Protein AF-A0A853IYR0-F1 (afdb_monomer_lite)

Radius of gyration: 34.51 Å; chains: 1; bounding box: 100×112×98 Å

Structure (mmCIF, N/CA/C/O backbone):
data_AF-A0A853IYR0-F1
#
_entry.id   AF-A0A853IYR0-F1
#
loop_
_atom_site.group_PDB
_atom_site.id
_atom_site.type_symbol
_atom_site.label_atom_id
_atom_site.label_alt_id
_atom_site.label_comp_id
_atom_site.label_asym_id
_atom_site.label_entity_id
_atom_site.label_seq_id
_atom_site.pdbx_PDB_ins_code
_atom_site.Cartn_x
_atom_site.Cartn_y
_atom_site.Cartn_z
_atom_site.occupancy
_atom_site.B_iso_or_equiv
_atom_site.auth_seq_id
_atom_site.auth_comp_id
_atom_site.auth_asym_id
_atom_site.auth_atom_id
_atom_site.pdbx_PDB_model_num
ATOM 1 N N . MET A 1 1 ? 18.006 -25.258 -26.139 1.00 87.44 1 MET A N 1
ATOM 2 C CA . MET A 1 1 ? 18.808 -25.058 -24.917 1.00 87.44 1 MET A CA 1
ATOM 3 C C . MET A 1 1 ? 18.189 -25.925 -23.843 1.00 87.44 1 MET A C 1
ATOM 5 O O . MET A 1 1 ? 16.972 -25.899 -23.714 1.00 87.44 1 MET A O 1
ATOM 9 N N . THR A 1 2 ? 18.976 -26.739 -23.154 1.00 94.56 2 THR A N 1
ATOM 10 C CA . THR A 1 2 ? 18.518 -27.570 -22.034 1.00 94.56 2 THR A CA 1
ATOM 11 C C . THR A 1 2 ? 18.582 -26.783 -20.716 1.00 94.56 2 THR A C 1
ATOM 13 O O . THR A 1 2 ? 19.283 -25.766 -20.648 1.00 94.56 2 THR A O 1
ATOM 16 N N . PRO A 1 3 ? 17.903 -27.236 -19.644 1.00 95.56 3 PRO A N 1
ATOM 17 C CA . PRO A 1 3 ? 18.066 -26.643 -18.318 1.00 95.56 3 PRO A CA 1
ATOM 18 C C . PRO A 1 3 ? 19.517 -26.677 -17.827 1.00 95.56 3 PRO A C 1
ATOM 20 O O . PRO A 1 3 ? 19.992 -25.698 -17.258 1.00 95.56 3 PRO A O 1
ATOM 23 N N . ALA A 1 4 ? 20.240 -27.767 -18.108 1.00 95.75 4 ALA A N 1
ATOM 24 C CA . ALA A 1 4 ? 21.649 -27.909 -17.756 1.00 95.75 4 ALA A CA 1
ATOM 25 C C . ALA A 1 4 ? 22.521 -26.854 -18.457 1.00 95.75 4 ALA A C 1
ATOM 27 O O . ALA A 1 4 ? 23.332 -26.215 -17.792 1.00 95.75 4 ALA A O 1
ATOM 28 N N . ASP A 1 5 ? 22.303 -26.596 -19.755 1.00 96.06 5 ASP A N 1
ATOM 29 C CA . ASP A 1 5 ? 23.021 -25.540 -20.490 1.00 96.06 5 ASP A CA 1
ATOM 30 C C . ASP A 1 5 ? 22.767 -24.157 -19.870 1.00 96.06 5 ASP A C 1
ATOM 32 O O . ASP A 1 5 ? 23.677 -23.336 -19.759 1.00 96.06 5 ASP A O 1
ATOM 36 N N . PHE A 1 6 ? 21.519 -23.883 -19.471 1.00 97.12 6 PHE A N 1
ATOM 37 C CA . PHE A 1 6 ? 21.125 -22.600 -18.886 1.00 97.12 6 PHE A CA 1
ATOM 38 C C . PHE A 1 6 ? 21.758 -22.391 -17.507 1.00 97.12 6 PHE A C 1
ATOM 40 O O . PHE A 1 6 ? 22.361 -21.345 -17.256 1.00 97.12 6 PHE A O 1
ATOM 47 N N . ILE A 1 7 ? 21.681 -23.405 -16.641 1.00 96.81 7 ILE A N 1
ATOM 48 C CA . ILE A 1 7 ? 22.275 -23.390 -15.299 1.00 96.81 7 ILE A CA 1
ATOM 49 C C . ILE A 1 7 ? 23.801 -23.276 -15.392 1.00 96.81 7 ILE A C 1
ATOM 51 O O . ILE A 1 7 ? 24.384 -22.433 -14.714 1.00 96.81 7 ILE A O 1
ATOM 55 N N . ALA A 1 8 ? 24.450 -24.037 -16.279 1.00 96.62 8 ALA A N 1
ATOM 56 C CA . ALA A 1 8 ? 25.896 -23.962 -16.489 1.00 96.62 8 ALA A CA 1
ATOM 57 C C . ALA A 1 8 ? 26.353 -22.612 -17.076 1.00 96.62 8 ALA A C 1
ATOM 59 O O . ALA A 1 8 ? 27.465 -22.168 -16.794 1.00 96.62 8 ALA A O 1
ATOM 60 N N . LYS A 1 9 ? 25.512 -21.936 -17.873 1.00 96.69 9 LYS A N 1
ATOM 61 C CA . LYS A 1 9 ? 25.821 -20.621 -18.456 1.00 96.69 9 LYS A CA 1
ATOM 62 C C . LYS A 1 9 ? 25.684 -19.473 -17.450 1.00 96.69 9 LYS A C 1
ATOM 64 O O . LYS A 1 9 ? 26.582 -18.630 -17.381 1.00 96.69 9 LYS A O 1
ATOM 69 N N . TRP A 1 10 ? 24.575 -19.425 -16.709 1.00 96.06 10 TRP A N 1
ATOM 70 C CA . TRP A 1 10 ? 24.174 -18.274 -15.879 1.00 96.06 10 TRP A CA 1
ATOM 71 C C . TRP A 1 10 ? 24.407 -18.456 -14.371 1.00 96.06 10 TRP A C 1
ATOM 73 O O . TRP A 1 10 ? 24.526 -17.466 -13.642 1.00 96.06 10 TRP A O 1
ATOM 83 N N . GLY A 1 11 ? 24.508 -19.702 -13.902 1.00 94.25 11 GLY A N 1
ATOM 84 C CA . GLY A 1 11 ? 24.756 -20.044 -12.502 1.00 94.25 11 GLY A CA 1
ATOM 85 C C . GLY A 1 11 ? 26.141 -19.630 -11.988 1.00 94.25 11 GLY A C 1
ATOM 86 O O . GLY A 1 11 ? 26.981 -19.154 -12.754 1.00 94.25 11 GLY A O 1
ATOM 87 N N . PRO A 1 12 ? 26.398 -19.783 -10.675 1.00 93.62 12 PRO A N 1
ATOM 88 C CA . PRO A 1 12 ? 27.684 -19.449 -10.068 1.00 93.62 12 PRO A CA 1
ATOM 89 C C . PRO A 1 12 ? 28.856 -20.145 -10.774 1.00 93.62 12 PRO A C 1
ATOM 91 O O . PRO A 1 12 ? 28.851 -21.359 -10.950 1.00 93.62 12 PRO A O 1
ATOM 94 N N . GLY A 1 13 ? 29.858 -19.365 -11.189 1.00 89.75 13 GLY A N 1
ATOM 95 C CA . GLY A 1 13 ? 31.011 -19.855 -11.959 1.00 89.75 13 GLY A CA 1
ATOM 96 C C . GLY A 1 13 ? 30.772 -20.022 -13.469 1.00 89.75 13 GLY A C 1
ATOM 97 O O . GLY A 1 13 ? 31.732 -20.258 -14.199 1.00 89.75 13 GLY A O 1
ATOM 98 N N . GLY A 1 14 ? 29.537 -19.858 -13.957 1.00 93.06 14 GLY A N 1
ATOM 99 C CA . GLY A 1 14 ? 29.210 -19.919 -15.382 1.00 93.06 14 GLY A CA 1
ATOM 100 C C . GLY A 1 14 ? 29.760 -18.727 -16.189 1.00 93.06 14 GLY A C 1
ATOM 101 O O . GLY A 1 14 ? 29.909 -17.626 -15.649 1.00 93.06 14 GLY A O 1
ATOM 102 N N . PRO A 1 15 ? 30.035 -18.890 -17.499 1.00 94.25 15 PRO A N 1
ATOM 103 C CA . PRO A 1 15 ? 30.677 -17.870 -18.335 1.00 94.25 15 PRO A CA 1
ATOM 104 C C . PRO A 1 15 ? 29.862 -16.577 -18.502 1.00 94.25 15 PRO A C 1
ATOM 106 O O . PRO A 1 15 ? 30.431 -15.550 -18.863 1.00 94.25 15 PRO A O 1
ATOM 109 N N . ALA A 1 16 ? 28.550 -16.600 -18.243 1.00 92.62 16 ALA A N 1
ATOM 110 C CA . ALA A 1 16 ? 27.688 -15.420 -18.313 1.00 92.62 16 ALA A CA 1
ATOM 111 C C . ALA A 1 16 ? 27.385 -14.799 -16.932 1.00 92.62 16 ALA A C 1
ATOM 113 O O . ALA A 1 16 ? 26.766 -13.736 -16.848 1.00 92.62 16 ALA A O 1
ATOM 114 N N . HIS A 1 17 ? 27.841 -15.423 -15.841 1.00 90.62 17 HIS A N 1
ATOM 115 C CA . HIS A 1 17 ? 27.564 -14.994 -14.470 1.00 90.62 17 HIS A CA 1
ATOM 116 C C . HIS A 1 17 ? 28.061 -13.565 -14.189 1.00 90.62 17 HIS A C 1
ATOM 118 O O . HIS A 1 17 ? 27.298 -12.700 -13.752 1.00 90.62 17 HIS A O 1
ATOM 124 N N . SER A 1 18 ? 29.330 -13.305 -14.522 1.00 88.56 18 SER A N 1
ATOM 125 C CA . SER A 1 18 ? 30.056 -12.053 -14.268 1.00 88.56 18 SER A CA 1
ATOM 126 C C . SER A 1 18 ? 29.763 -10.918 -15.259 1.00 88.56 18 SER A C 1
ATOM 128 O O . SER A 1 18 ? 30.363 -9.847 -15.150 1.00 88.56 18 SER A O 1
ATOM 130 N N . LEU A 1 19 ? 28.844 -11.110 -16.215 1.00 90.62 19 LEU A N 1
ATOM 131 C CA . LEU A 1 19 ? 28.430 -10.046 -17.132 1.00 90.62 19 LEU A CA 1
ATOM 132 C C . LEU A 1 19 ? 27.847 -8.852 -16.364 1.00 90.62 19 LEU A C 1
ATOM 134 O O . LEU A 1 19 ? 27.198 -9.007 -15.326 1.00 90.62 19 LEU A O 1
ATOM 138 N N . SER A 1 20 ? 28.009 -7.644 -16.907 1.00 86.50 20 SER A N 1
ATOM 139 C CA . SER A 1 20 ? 27.323 -6.467 -16.367 1.00 86.50 20 SER A CA 1
ATOM 140 C C . SER A 1 20 ? 25.798 -6.607 -16.485 1.00 86.50 20 SER A C 1
ATOM 142 O O . SER A 1 20 ? 25.281 -7.526 -17.123 1.00 86.50 20 SER A O 1
ATOM 144 N N . GLU A 1 21 ? 25.056 -5.697 -15.860 1.00 82.06 21 GLU A N 1
ATOM 145 C CA . GLU A 1 21 ? 23.594 -5.621 -15.975 1.00 82.06 21 GLU A CA 1
ATOM 146 C C . GLU A 1 21 ? 23.177 -5.526 -17.453 1.00 82.06 21 GLU A C 1
ATOM 148 O O . GLU A 1 21 ? 22.625 -6.474 -18.009 1.00 82.06 21 GLU A O 1
ATOM 153 N N . ARG A 1 22 ? 23.633 -4.465 -18.132 1.00 82.25 22 ARG A N 1
ATOM 154 C CA . ARG A 1 22 ? 23.393 -4.202 -19.560 1.00 82.25 22 ARG A CA 1
ATOM 155 C C . ARG A 1 22 ? 23.883 -5.310 -20.505 1.00 82.25 22 ARG A C 1
ATOM 157 O O . ARG A 1 22 ? 23.268 -5.527 -21.540 1.00 82.25 22 ARG A O 1
ATOM 164 N N . ALA A 1 23 ? 24.985 -5.994 -20.187 1.00 87.12 23 ALA A N 1
ATOM 165 C CA . ALA A 1 23 ? 25.507 -7.073 -21.035 1.00 87.12 23 ALA A CA 1
ATOM 166 C C . ALA A 1 23 ? 24.801 -8.422 -20.812 1.00 87.12 23 ALA A C 1
ATOM 168 O O . ALA A 1 23 ? 24.833 -9.276 -21.694 1.00 87.12 23 ALA A O 1
ATOM 169 N N . GLY A 1 24 ? 24.194 -8.636 -19.639 1.00 89.31 24 GLY A N 1
ATOM 170 C CA . GLY A 1 24 ? 23.556 -9.902 -19.281 1.00 89.31 24 GLY A CA 1
ATOM 171 C C . GLY A 1 24 ? 22.031 -9.913 -19.395 1.00 89.31 24 GLY A C 1
ATOM 172 O O . GLY A 1 24 ? 21.478 -10.986 -19.611 1.00 89.31 24 GLY A O 1
ATOM 173 N N . ALA A 1 25 ? 21.352 -8.765 -19.285 1.00 90.44 25 ALA A N 1
ATOM 174 C CA . ALA A 1 25 ? 19.890 -8.688 -19.200 1.00 90.44 25 ALA A CA 1
ATOM 175 C C . ALA A 1 25 ? 19.162 -9.293 -20.414 1.00 90.44 25 ALA A C 1
ATOM 177 O O . ALA A 1 25 ? 18.473 -10.309 -20.273 1.00 90.44 25 ALA A O 1
ATOM 1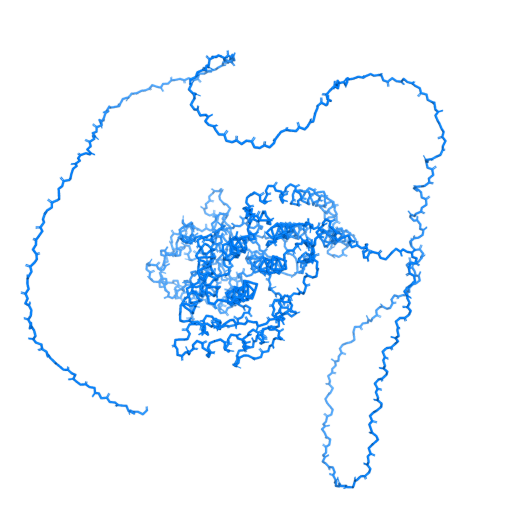78 N N . GLN A 1 26 ? 19.352 -8.723 -21.612 1.00 94.12 26 GLN A N 1
ATOM 179 C CA . GLN A 1 26 ? 18.690 -9.222 -22.823 1.00 94.12 26 GLN A CA 1
ATOM 180 C C . GLN A 1 26 ? 19.102 -10.675 -23.153 1.00 94.12 26 GLN A C 1
ATOM 182 O O . GLN A 1 26 ? 18.205 -11.496 -23.353 1.00 94.12 26 GLN A O 1
ATOM 187 N N . PRO A 1 27 ? 20.399 -11.073 -23.141 1.00 95.44 27 PRO A N 1
ATOM 188 C CA . PRO A 1 27 ? 20.779 -12.454 -23.453 1.00 95.44 27 PRO A CA 1
ATOM 189 C C . PRO A 1 27 ? 20.244 -13.489 -22.453 1.00 95.44 27 PRO A C 1
ATOM 191 O O . PRO A 1 27 ? 19.861 -14.577 -22.874 1.00 95.44 27 PRO A O 1
ATOM 194 N N . HIS A 1 28 ? 20.167 -13.161 -21.157 1.00 96.19 28 HIS A N 1
ATOM 195 C CA . HIS A 1 28 ? 19.554 -14.034 -20.148 1.00 96.19 28 HIS A CA 1
ATOM 196 C C . HIS A 1 28 ? 18.065 -14.238 -20.426 1.00 96.19 28 HIS A C 1
ATOM 198 O O . HIS A 1 28 ? 17.571 -15.361 -20.380 1.00 96.19 28 HIS A O 1
ATOM 204 N N . PHE A 1 29 ? 17.344 -13.160 -20.743 1.00 96.50 29 PHE A N 1
ATOM 205 C CA . PHE A 1 29 ? 15.917 -13.235 -21.043 1.00 96.50 29 PHE A CA 1
ATOM 206 C C . PHE A 1 29 ? 15.631 -14.001 -22.347 1.00 96.50 29 PHE A C 1
ATOM 208 O O . PHE A 1 29 ? 14.698 -14.801 -22.399 1.00 96.50 29 PHE A O 1
ATOM 215 N N . ILE A 1 30 ? 16.465 -13.825 -23.376 1.00 96.75 30 ILE A N 1
ATOM 216 C CA . ILE A 1 30 ? 16.403 -14.578 -24.639 1.00 96.75 30 ILE A CA 1
ATOM 217 C C . ILE A 1 30 ? 16.651 -16.074 -24.405 1.00 96.75 30 ILE A C 1
ATOM 219 O O . ILE A 1 30 ? 15.856 -16.910 -24.837 1.00 96.75 30 ILE A O 1
ATOM 223 N N . ASP A 1 31 ? 17.722 -16.426 -23.689 1.00 97.44 31 ASP A N 1
ATOM 224 C CA . ASP A 1 31 ? 18.011 -17.814 -23.316 1.00 97.44 31 ASP A CA 1
ATOM 225 C C . ASP A 1 31 ? 16.863 -18.430 -22.503 1.00 97.44 31 ASP A C 1
ATOM 227 O O . ASP A 1 31 ? 16.514 -19.591 -22.709 1.00 97.44 31 ASP A O 1
ATOM 231 N N . LEU A 1 32 ? 16.240 -17.648 -21.614 1.00 97.06 32 LEU A N 1
ATOM 232 C CA . LEU A 1 32 ? 15.107 -18.080 -20.801 1.00 97.06 32 LEU A CA 1
ATOM 233 C C . LEU A 1 32 ? 13.863 -18.333 -21.665 1.00 97.06 32 LEU A C 1
ATOM 235 O O . LEU A 1 32 ? 13.208 -19.358 -21.491 1.00 97.06 32 LEU A O 1
ATOM 239 N N . CYS A 1 33 ? 13.577 -17.477 -22.652 1.00 97.44 33 CYS A N 1
ATOM 240 C CA . CYS A 1 33 ? 12.503 -17.713 -23.624 1.00 97.44 33 CYS A CA 1
ATOM 241 C C . CYS A 1 33 ? 12.734 -19.014 -24.417 1.00 97.44 33 CYS A C 1
ATOM 243 O O . CYS A 1 33 ? 11.814 -19.815 -24.591 1.00 97.44 33 CYS A O 1
ATOM 245 N N . ARG A 1 34 ? 13.985 -19.268 -24.829 1.00 97.19 34 ARG A N 1
ATOM 246 C CA . ARG A 1 34 ? 14.402 -20.472 -25.576 1.00 97.19 34 ARG A CA 1
ATOM 247 C C . ARG A 1 34 ? 14.383 -21.748 -24.741 1.00 97.19 34 ARG A C 1
ATOM 249 O O . ARG A 1 34 ? 14.041 -22.801 -25.271 1.00 97.19 34 ARG A O 1
ATOM 256 N N . LEU A 1 35 ? 14.751 -21.665 -23.464 1.00 97.06 35 LEU A N 1
ATOM 257 C CA . LEU A 1 35 ? 14.640 -22.756 -22.497 1.00 97.06 35 LEU A CA 1
ATOM 258 C C . LEU A 1 35 ? 13.170 -23.110 -22.252 1.00 97.06 35 LEU A C 1
ATOM 260 O O . LEU A 1 35 ? 12.782 -24.272 -22.321 1.00 97.06 35 LEU A O 1
ATOM 264 N N . LEU A 1 36 ? 12.352 -22.094 -21.976 1.00 96.81 36 LEU A N 1
ATOM 265 C CA . LEU A 1 36 ? 10.949 -22.264 -21.621 1.00 96.81 36 LEU A CA 1
ATOM 266 C C . LEU A 1 36 ? 10.044 -22.509 -22.833 1.00 96.81 36 LEU A C 1
ATOM 268 O O . LEU A 1 36 ? 8.880 -22.841 -22.631 1.00 96.81 36 LEU A O 1
ATOM 272 N N . GLY A 1 37 ? 10.531 -22.370 -24.069 1.00 96.38 37 GLY A N 1
ATOM 273 C CA . GLY A 1 37 ? 9.744 -22.561 -25.291 1.00 96.38 37 GLY A CA 1
ATOM 274 C C . GLY A 1 37 ? 8.595 -21.556 -25.420 1.00 96.38 37 GLY A C 1
ATOM 275 O O . GLY A 1 37 ? 7.455 -21.956 -25.668 1.00 96.38 37 GLY A O 1
ATOM 276 N N . VAL A 1 38 ? 8.891 -20.274 -25.195 1.00 96.38 38 VAL A N 1
ATOM 277 C CA . VAL A 1 38 ? 7.955 -19.134 -25.253 1.00 96.38 38 VAL A CA 1
ATOM 278 C C . VAL A 1 38 ? 8.505 -18.031 -26.178 1.00 96.38 38 VAL A C 1
ATOM 280 O O . VAL A 1 38 ? 9.705 -18.032 -26.456 1.00 96.38 38 VAL A O 1
ATOM 283 N N . PRO A 1 39 ? 7.671 -17.100 -26.688 1.00 95.62 39 PRO A N 1
ATOM 284 C CA . PRO A 1 39 ? 8.127 -16.086 -27.641 1.00 95.62 39 PRO A CA 1
ATOM 285 C C . PRO A 1 39 ? 9.200 -15.144 -27.071 1.00 95.62 39 PRO A C 1
ATOM 287 O O . PRO A 1 39 ? 9.099 -14.697 -25.928 1.00 95.62 39 PRO A O 1
ATOM 290 N N . GLU A 1 40 ? 10.186 -14.788 -27.895 1.00 95.44 40 GLU A N 1
ATOM 291 C CA . GLU A 1 40 ? 11.144 -13.701 -27.633 1.00 95.44 40 GLU A CA 1
ATOM 292 C C . GLU A 1 40 ? 10.490 -12.324 -27.915 1.00 95.44 40 GLU A C 1
ATOM 294 O O . GLU A 1 40 ? 9.555 -12.256 -28.722 1.00 95.44 40 GLU A O 1
ATOM 299 N N . PRO A 1 41 ? 10.935 -11.215 -27.290 1.00 93.44 41 PRO A N 1
ATOM 300 C CA . PRO A 1 41 ? 10.392 -9.883 -27.572 1.00 93.44 41 PRO A CA 1
ATOM 301 C C . PRO A 1 41 ? 10.513 -9.510 -29.055 1.00 93.44 41 PRO A C 1
ATOM 303 O O . PRO A 1 41 ? 11.501 -9.830 -29.713 1.00 93.44 41 PRO A O 1
ATOM 306 N N . GLY A 1 42 ? 9.485 -8.857 -29.597 1.00 89.19 42 GLY A N 1
ATOM 307 C CA . GLY A 1 42 ? 9.349 -8.567 -31.028 1.00 89.19 42 GLY A CA 1
ATOM 308 C C . GLY A 1 42 ? 8.909 -9.751 -31.907 1.00 89.19 42 GLY A C 1
ATOM 309 O O . GLY A 1 42 ? 8.578 -9.532 -33.070 1.00 89.19 42 GLY A O 1
ATOM 310 N N . ALA A 1 43 ? 8.841 -10.986 -31.390 1.00 88.62 43 ALA A N 1
ATOM 311 C CA . ALA A 1 43 ? 8.430 -12.160 -32.176 1.00 88.62 43 ALA A CA 1
ATOM 312 C C . ALA A 1 43 ? 6.903 -12.307 -32.361 1.00 88.62 43 ALA A C 1
ATOM 314 O O . ALA A 1 43 ? 6.462 -13.219 -33.061 1.00 88.62 43 ALA A O 1
ATOM 315 N N . VAL A 1 44 ? 6.092 -11.440 -31.740 1.00 86.88 44 VAL A N 1
ATOM 316 C CA . VAL A 1 44 ? 4.619 -11.481 -31.786 1.00 86.88 44 VAL A CA 1
ATOM 317 C C . VAL A 1 44 ? 4.090 -10.228 -32.505 1.00 86.88 44 VAL A C 1
ATOM 319 O O . VAL A 1 44 ? 4.072 -9.150 -31.911 1.00 86.88 44 VAL A O 1
ATOM 322 N N . PRO A 1 45 ? 3.681 -10.318 -33.788 1.00 83.62 45 PRO A N 1
ATOM 323 C CA . PRO A 1 45 ? 3.264 -9.147 -34.556 1.00 83.62 45 PRO A CA 1
ATOM 324 C C . PRO A 1 45 ? 2.002 -8.485 -33.992 1.00 83.62 45 PRO A C 1
ATOM 326 O O . PRO A 1 45 ? 0.961 -9.125 -33.864 1.00 83.62 45 PRO A O 1
ATOM 329 N N . GLY A 1 46 ? 2.078 -7.180 -33.722 1.00 81.56 46 GLY A N 1
ATOM 330 C CA . GLY A 1 46 ? 0.943 -6.380 -33.249 1.00 81.56 46 GLY A CA 1
ATOM 331 C C . GLY A 1 46 ? 0.698 -6.407 -31.736 1.00 81.56 46 GLY A C 1
ATOM 332 O O . GLY A 1 46 ? -0.240 -5.754 -31.286 1.00 81.56 46 GLY A O 1
ATOM 333 N N . GLU A 1 47 ? 1.529 -7.103 -30.952 1.00 86.31 47 GLU A N 1
ATOM 334 C CA . GLU A 1 47 ? 1.548 -6.972 -29.490 1.00 86.31 47 GLU A CA 1
ATOM 335 C C . GLU A 1 47 ? 2.729 -6.100 -29.032 1.00 86.31 47 GLU A C 1
ATOM 337 O O . GLU A 1 47 ? 3.847 -6.227 -29.534 1.00 86.31 47 GLU A O 1
ATOM 342 N N . ASP A 1 48 ? 2.491 -5.237 -28.038 1.00 87.56 48 ASP A N 1
ATOM 343 C CA . ASP A 1 48 ? 3.525 -4.412 -27.398 1.00 87.56 48 ASP A CA 1
ATOM 344 C C . ASP A 1 48 ? 4.376 -5.281 -26.451 1.00 87.56 48 ASP A C 1
ATOM 346 O O . ASP A 1 48 ? 4.228 -5.224 -25.226 1.00 87.56 48 ASP A O 1
ATOM 350 N N . TYR A 1 49 ? 5.230 -6.123 -27.039 1.00 93.12 49 TYR A N 1
ATOM 351 C CA . TYR A 1 49 ? 6.172 -7.010 -26.357 1.00 93.12 49 TYR A CA 1
ATOM 352 C C . TYR A 1 49 ? 7.608 -6.704 -26.800 1.00 93.12 49 TYR A C 1
ATOM 354 O O . TYR A 1 49 ? 8.041 -7.129 -27.874 1.00 93.12 49 TYR A O 1
ATOM 362 N N . VAL A 1 50 ? 8.342 -5.933 -25.994 1.00 90.88 50 VAL A N 1
ATOM 363 C CA . VAL A 1 50 ? 9.605 -5.283 -26.391 1.00 90.88 50 VAL A CA 1
ATOM 364 C C . VAL A 1 50 ? 10.667 -5.299 -25.287 1.00 90.88 50 VAL A C 1
ATOM 366 O O . VAL A 1 50 ? 10.352 -5.365 -24.097 1.00 90.88 50 VAL A O 1
ATOM 369 N N . PHE A 1 51 ? 11.935 -5.199 -25.697 1.00 89.06 51 PHE A N 1
ATOM 370 C CA . PHE A 1 51 ? 13.055 -4.847 -24.817 1.00 89.06 51 PHE A CA 1
ATOM 371 C C . PHE A 1 51 ? 13.113 -3.336 -24.567 1.00 89.06 51 PHE A C 1
ATOM 373 O O . PHE A 1 51 ? 12.723 -2.552 -25.431 1.00 89.06 51 PHE A O 1
ATOM 380 N N . GLU A 1 52 ? 13.667 -2.946 -23.417 1.00 81.38 52 GLU A N 1
ATOM 381 C CA . GLU A 1 52 ? 13.975 -1.560 -23.040 1.00 81.38 52 GLU A CA 1
ATOM 382 C C . GLU A 1 52 ? 12.791 -0.593 -23.242 1.00 81.38 52 GLU A C 1
ATOM 384 O O . GLU A 1 52 ? 12.944 0.470 -23.845 1.00 81.38 52 GLU A O 1
ATOM 389 N N . GLN A 1 53 ? 11.603 -0.924 -22.720 1.00 75.12 53 GLN A N 1
ATOM 390 C CA . GLN A 1 53 ? 10.437 -0.032 -22.789 1.00 75.12 53 GLN A CA 1
ATOM 391 C C . GLN A 1 53 ? 10.716 1.248 -21.990 1.00 75.12 53 GLN A C 1
ATOM 393 O O . GLN A 1 53 ? 10.579 1.285 -20.766 1.00 75.12 53 GLN A O 1
ATOM 398 N N . HIS A 1 54 ? 11.137 2.296 -22.697 1.00 62.84 54 HIS A N 1
ATOM 399 C CA . HIS A 1 54 ? 11.508 3.579 -22.115 1.00 62.84 54 HIS A CA 1
ATOM 400 C C . HIS A 1 54 ? 10.273 4.298 -21.548 1.00 62.84 54 HIS A C 1
ATOM 402 O O . HIS A 1 54 ? 9.328 4.588 -22.285 1.00 62.84 54 HIS A O 1
ATOM 408 N N . THR A 1 55 ? 10.320 4.657 -20.266 1.00 54.03 55 THR A N 1
ATOM 409 C CA . THR A 1 55 ? 9.524 5.751 -19.694 1.00 54.03 55 THR A CA 1
ATOM 410 C C . THR A 1 55 ? 10.439 6.968 -19.566 1.00 54.03 55 THR A C 1
ATOM 412 O O . THR A 1 55 ? 11.615 6.847 -19.207 1.00 54.03 55 THR A O 1
ATOM 415 N N . LEU A 1 56 ? 9.974 8.158 -19.947 1.00 40.78 56 LEU A N 1
ATOM 416 C CA . LEU A 1 56 ? 10.871 9.307 -20.036 1.00 40.78 56 LEU A CA 1
ATOM 417 C C . LEU A 1 56 ? 11.029 9.943 -18.652 1.00 40.78 56 LEU A C 1
ATOM 419 O O . LEU A 1 56 ? 10.166 10.652 -18.153 1.00 40.78 56 LEU A O 1
ATOM 423 N N . LEU A 1 57 ? 12.172 9.663 -18.028 1.00 39.22 57 LEU A N 1
ATOM 424 C CA . LEU A 1 57 ? 12.611 10.238 -16.761 1.00 39.22 57 LEU A CA 1
ATOM 425 C C . LEU A 1 57 ? 14.074 10.674 -16.866 1.00 39.22 57 LEU A C 1
ATOM 427 O O . LEU A 1 57 ? 14.880 10.019 -17.533 1.00 39.22 57 LEU A O 1
ATOM 431 N N . LEU A 1 58 ? 14.400 11.796 -16.218 1.00 37.16 58 LEU A N 1
ATOM 432 C CA . LEU A 1 58 ? 15.742 12.375 -16.176 1.00 37.16 58 LEU A CA 1
ATOM 433 C C . LEU A 1 58 ? 16.259 12.524 -14.739 1.00 37.16 58 LEU A C 1
ATOM 435 O O . LEU A 1 58 ? 15.495 12.674 -13.788 1.00 37.16 58 LEU A O 1
ATOM 439 N N . GLY A 1 59 ? 17.586 12.462 -14.626 1.00 35.72 59 GLY A N 1
ATOM 440 C CA . GLY A 1 59 ? 18.328 12.329 -13.370 1.00 35.72 59 GLY A CA 1
ATOM 441 C C . GLY A 1 59 ? 19.510 11.371 -13.544 1.00 35.72 59 GLY A C 1
ATOM 442 O O . GLY A 1 59 ? 19.637 10.407 -12.800 1.00 35.72 59 GLY A O 1
ATOM 443 N N . GLU A 1 60 ? 20.304 11.581 -14.602 1.00 34.19 60 GLU A N 1
ATOM 444 C CA . GLU A 1 60 ? 21.387 10.714 -15.126 1.00 34.19 60 GLU A CA 1
ATOM 445 C C . GLU A 1 60 ? 21.003 9.277 -15.553 1.00 34.19 60 GLU A C 1
ATOM 447 O O . GLU A 1 60 ? 21.604 8.758 -16.494 1.00 34.19 60 GLU A O 1
ATOM 452 N N . ALA A 1 61 ? 19.968 8.660 -14.975 1.00 38.53 61 ALA A N 1
ATOM 453 C CA . ALA A 1 61 ? 19.435 7.358 -15.382 1.00 38.53 61 ALA A CA 1
ATOM 454 C C . ALA A 1 61 ? 18.060 7.483 -16.064 1.00 38.53 61 ALA A C 1
ATOM 456 O O . ALA A 1 61 ? 17.152 8.123 -15.536 1.00 38.53 61 ALA A O 1
ATOM 457 N N . ARG A 1 62 ? 17.888 6.823 -17.221 1.00 47.84 62 ARG A N 1
ATOM 458 C CA . ARG A 1 62 ? 16.560 6.583 -17.813 1.00 47.84 62 ARG A CA 1
ATOM 459 C C . ARG A 1 62 ? 15.851 5.486 -17.022 1.00 47.84 62 ARG A C 1
ATOM 461 O O . ARG A 1 62 ? 16.463 4.452 -16.764 1.00 47.84 62 ARG A O 1
ATOM 468 N N . GLY A 1 63 ? 14.568 5.678 -16.726 1.00 53.19 63 GLY A N 1
ATOM 469 C CA . GLY A 1 63 ? 13.687 4.590 -16.306 1.00 53.19 63 GLY A CA 1
ATOM 470 C C . GLY A 1 63 ? 13.267 3.756 -17.516 1.00 53.19 63 GLY A C 1
ATOM 471 O O . GLY A 1 63 ? 12.733 4.281 -18.488 1.00 53.19 63 GLY A O 1
ATOM 472 N N . TYR A 1 64 ? 13.530 2.459 -17.490 1.00 64.88 64 TYR A N 1
ATOM 473 C CA . TYR A 1 64 ? 12.991 1.508 -18.457 1.00 64.88 64 TYR A CA 1
ATOM 474 C C . TYR A 1 64 ? 12.749 0.196 -17.728 1.00 64.88 64 TYR A C 1
ATOM 476 O O . TYR A 1 64 ? 13.511 -0.137 -16.829 1.00 64.88 64 TYR A O 1
ATOM 484 N N . ALA A 1 65 ? 11.711 -0.540 -18.120 1.00 80.94 65 ALA A N 1
ATOM 485 C CA . ALA A 1 65 ? 11.683 -1.969 -17.834 1.00 80.94 65 ALA A CA 1
ATOM 486 C C . ALA A 1 65 ? 12.585 -2.658 -18.868 1.00 80.94 65 ALA A C 1
ATOM 488 O O . ALA A 1 65 ? 12.453 -2.386 -20.068 1.00 80.94 65 ALA A O 1
ATOM 489 N N . ASP A 1 66 ? 13.488 -3.540 -18.428 1.00 88.31 66 ASP A N 1
ATOM 490 C CA . ASP A 1 66 ? 14.334 -4.345 -19.324 1.00 88.31 66 ASP A CA 1
ATOM 491 C C . ASP A 1 66 ? 13.497 -5.084 -20.374 1.00 88.31 66 ASP A C 1
ATOM 493 O O . ASP A 1 66 ? 13.880 -5.136 -21.545 1.00 88.31 66 ASP A O 1
ATOM 497 N N . VAL A 1 67 ? 12.333 -5.608 -19.971 1.00 93.38 67 VAL A N 1
ATOM 498 C CA . VAL A 1 67 ? 11.328 -6.175 -20.881 1.00 93.38 67 VAL A CA 1
ATOM 499 C C . VAL A 1 67 ? 9.924 -5.770 -20.447 1.00 93.38 67 VAL A C 1
ATOM 501 O O . VAL A 1 67 ? 9.596 -5.776 -19.261 1.00 93.38 67 VAL A O 1
ATOM 504 N N . TYR A 1 68 ? 9.063 -5.473 -21.412 1.00 93.31 68 TYR A N 1
ATOM 505 C CA . TYR A 1 68 ? 7.648 -5.190 -21.188 1.00 93.31 68 TYR A CA 1
ATOM 506 C C . TYR A 1 68 ? 6.792 -5.995 -22.158 1.00 93.31 68 TYR A C 1
ATOM 508 O O . TYR A 1 68 ? 7.097 -6.037 -23.348 1.00 93.31 68 TYR A O 1
ATOM 516 N N . TRP A 1 69 ? 5.708 -6.591 -21.658 1.00 93.69 69 TRP A N 1
ATOM 517 C CA . TRP A 1 69 ? 4.612 -7.115 -22.468 1.00 93.69 69 TRP A CA 1
ATOM 518 C C . TRP A 1 69 ? 3.295 -6.545 -21.932 1.00 93.69 69 TRP A C 1
ATOM 520 O O . TRP A 1 69 ? 2.845 -6.909 -20.838 1.00 93.69 69 TRP A O 1
ATOM 530 N N . ARG A 1 70 ? 2.661 -5.654 -22.709 1.00 90.06 70 ARG A N 1
ATOM 531 C CA . ARG A 1 70 ? 1.362 -5.046 -22.369 1.00 90.06 70 ARG A CA 1
ATOM 532 C C . ARG A 1 70 ? 0.343 -6.105 -21.937 1.00 90.06 70 ARG A C 1
ATOM 534 O O . ARG A 1 70 ? 0.196 -7.140 -22.577 1.00 90.06 70 ARG A O 1
ATOM 541 N N . ASN A 1 71 ? -0.380 -5.819 -20.854 1.00 89.00 71 ASN A N 1
ATOM 542 C CA . ASN A 1 71 ? -1.380 -6.696 -20.228 1.00 89.00 71 ASN A CA 1
ATOM 543 C C . ASN A 1 71 ? -0.849 -8.046 -19.693 1.00 89.00 71 ASN A C 1
ATOM 545 O O . ASN A 1 71 ? -1.656 -8.845 -19.224 1.00 89.00 71 ASN A O 1
ATOM 549 N N . ARG A 1 72 ? 0.470 -8.313 -19.714 1.00 94.00 72 ARG A N 1
ATOM 550 C CA . ARG A 1 72 ? 1.061 -9.537 -19.138 1.00 94.00 72 ARG A CA 1
ATOM 551 C C . ARG A 1 72 ? 2.062 -9.244 -18.026 1.00 94.00 72 ARG A C 1
ATOM 553 O O . ARG A 1 72 ? 1.822 -9.646 -16.892 1.00 94.00 72 ARG A O 1
ATOM 560 N N . PHE A 1 73 ? 3.155 -8.536 -18.318 1.00 95.75 73 PHE A N 1
ATOM 561 C CA . PHE A 1 73 ? 4.193 -8.250 -17.323 1.00 95.75 73 PHE A CA 1
ATOM 562 C C . PHE A 1 73 ? 5.043 -7.013 -17.641 1.00 95.75 73 PHE A C 1
ATOM 564 O O . PHE A 1 73 ? 5.227 -6.635 -18.798 1.00 95.75 73 PHE A O 1
ATOM 571 N N . ALA A 1 74 ? 5.640 -6.442 -16.596 1.00 94.50 74 ALA A N 1
ATOM 572 C CA . ALA A 1 74 ? 6.881 -5.678 -16.696 1.00 94.50 74 ALA A CA 1
ATOM 573 C C . ALA A 1 74 ? 8.006 -6.448 -15.989 1.00 94.50 74 ALA A C 1
ATOM 575 O O . ALA A 1 74 ? 7.768 -7.058 -14.945 1.00 94.50 74 ALA A O 1
ATOM 576 N N . TRP A 1 75 ? 9.210 -6.435 -16.560 1.00 95.06 75 TRP A N 1
ATOM 577 C CA . TRP A 1 75 ? 10.362 -7.197 -16.083 1.00 95.06 75 TRP A CA 1
ATOM 578 C C . TRP A 1 75 ? 11.582 -6.292 -15.892 1.00 95.06 75 TRP A C 1
ATOM 580 O O . TRP A 1 75 ? 11.971 -5.581 -16.815 1.00 95.06 75 TRP A O 1
ATOM 590 N N . GLU A 1 76 ? 12.220 -6.388 -14.726 1.00 93.75 76 GLU A N 1
ATOM 591 C CA . GLU A 1 76 ? 13.468 -5.699 -14.374 1.00 93.75 76 GLU A CA 1
ATOM 592 C C . GLU A 1 76 ? 14.587 -6.723 -14.123 1.00 93.75 76 GLU A C 1
ATOM 594 O O . GLU A 1 76 ? 14.415 -7.692 -13.373 1.00 93.75 76 GLU A O 1
ATOM 599 N N . ASN A 1 77 ? 15.747 -6.524 -14.746 1.00 91.81 77 ASN A N 1
ATOM 600 C CA . ASN A 1 77 ? 16.934 -7.359 -14.605 1.00 91.81 77 ASN A CA 1
ATOM 601 C C . ASN A 1 77 ? 18.021 -6.621 -13.817 1.00 91.81 77 ASN A C 1
ATOM 603 O O . ASN A 1 77 ? 18.221 -5.419 -13.960 1.00 91.81 77 ASN A O 1
ATOM 607 N N . LYS A 1 78 ? 18.758 -7.342 -12.980 1.00 91.56 78 LYS A N 1
ATOM 608 C CA . LYS A 1 78 ? 19.894 -6.834 -12.213 1.00 91.56 78 LYS A CA 1
ATOM 609 C C . LYS A 1 78 ? 21.042 -7.839 -12.305 1.00 91.56 78 LYS A C 1
ATOM 611 O O . LYS A 1 78 ? 20.836 -9.013 -12.609 1.00 91.56 78 LYS A O 1
ATOM 616 N N . ALA A 1 79 ? 22.271 -7.398 -12.048 1.00 88.62 79 ALA A N 1
ATOM 617 C CA . ALA A 1 79 ? 23.387 -8.339 -11.891 1.00 88.62 79 ALA A CA 1
ATOM 618 C C . ALA A 1 79 ? 23.189 -9.264 -10.655 1.00 88.62 79 ALA A C 1
ATOM 620 O O . ALA A 1 79 ? 22.489 -8.863 -9.723 1.00 88.62 79 ALA A O 1
ATOM 621 N N . PRO A 1 80 ? 23.828 -10.452 -10.599 1.00 88.62 80 PRO A N 1
ATOM 622 C CA . PRO A 1 80 ? 23.740 -11.373 -9.463 1.00 88.62 80 PRO A CA 1
ATOM 623 C C . PRO A 1 80 ? 23.971 -10.740 -8.089 1.00 88.62 80 PRO A C 1
ATOM 625 O O . PRO A 1 80 ? 24.838 -9.878 -7.919 1.00 88.62 80 PRO A O 1
ATOM 628 N N . ALA A 1 81 ? 23.189 -11.196 -7.107 1.00 82.75 81 ALA A N 1
ATOM 629 C CA . ALA A 1 81 ? 23.187 -10.742 -5.717 1.00 82.75 81 ALA A CA 1
ATOM 630 C C . ALA A 1 81 ? 22.910 -9.233 -5.514 1.00 82.75 81 ALA A C 1
ATOM 632 O O . ALA A 1 81 ? 23.220 -8.671 -4.459 1.00 82.75 81 ALA A O 1
ATOM 633 N N . LYS A 1 82 ? 22.301 -8.553 -6.495 1.00 89.38 82 LYS A N 1
ATOM 634 C CA . LYS A 1 82 ? 21.767 -7.191 -6.324 1.00 89.38 82 LYS A CA 1
ATOM 635 C C . LYS A 1 82 ? 20.420 -7.205 -5.593 1.00 89.38 82 LYS A C 1
ATOM 637 O O . LYS A 1 82 ? 19.698 -8.197 -5.573 1.00 89.38 82 LYS A O 1
ATOM 642 N N . ASN A 1 83 ? 20.072 -6.073 -4.980 1.00 88.25 83 ASN A N 1
ATOM 643 C CA . ASN A 1 83 ? 18.838 -5.940 -4.210 1.00 88.25 83 ASN A CA 1
ATOM 644 C C . ASN A 1 83 ? 17.602 -5.901 -5.134 1.00 88.25 83 ASN A C 1
ATOM 646 O O . ASN A 1 83 ? 17.357 -4.908 -5.818 1.00 88.25 83 ASN A O 1
ATOM 650 N N . LEU A 1 84 ? 16.813 -6.978 -5.122 1.00 92.38 84 LEU A N 1
ATOM 651 C CA . LEU A 1 84 ? 15.583 -7.103 -5.915 1.00 92.38 84 LEU A CA 1
ATOM 652 C C . LEU A 1 84 ? 14.434 -6.216 -5.419 1.00 92.38 84 LEU A C 1
ATOM 654 O O . LEU A 1 84 ? 13.536 -5.889 -6.188 1.00 92.38 84 LEU A O 1
ATOM 658 N N . ASP A 1 85 ? 14.468 -5.778 -4.163 1.00 89.94 85 ASP A N 1
ATOM 659 C CA . ASP A 1 85 ? 13.433 -4.906 -3.598 1.00 89.94 85 ASP A CA 1
ATOM 660 C C . ASP A 1 85 ? 13.539 -3.483 -4.188 1.00 89.94 85 ASP A C 1
ATOM 662 O O . ASP A 1 85 ? 12.539 -2.785 -4.340 1.00 89.94 85 ASP A O 1
ATOM 666 N N . ALA A 1 86 ? 14.750 -3.054 -4.567 1.00 86.81 86 ALA A N 1
ATOM 667 C CA . ALA A 1 86 ? 14.997 -1.827 -5.318 1.00 86.81 86 ALA A CA 1
ATOM 668 C C . ALA A 1 86 ? 14.465 -1.926 -6.754 1.00 86.81 86 ALA A C 1
ATOM 670 O O . ALA A 1 86 ? 13.752 -1.023 -7.185 1.00 86.81 86 ALA A O 1
ATOM 671 N N . ALA A 1 87 ? 14.721 -3.049 -7.435 1.00 89.19 87 ALA A N 1
ATOM 672 C CA . ALA A 1 87 ? 14.141 -3.348 -8.746 1.00 89.19 87 ALA A CA 1
ATOM 673 C C . ALA A 1 87 ? 12.600 -3.345 -8.707 1.00 89.19 87 ALA A C 1
ATOM 675 O O . ALA A 1 87 ? 11.953 -2.805 -9.602 1.00 89.19 87 ALA A O 1
ATOM 676 N N . LEU A 1 88 ? 11.997 -3.869 -7.631 1.00 91.50 88 LEU A N 1
ATOM 677 C CA . LEU A 1 88 ? 10.543 -3.855 -7.462 1.00 91.50 88 LEU A CA 1
ATOM 678 C C . LEU A 1 88 ? 10.011 -2.427 -7.305 1.00 91.50 88 LEU A C 1
ATOM 680 O O . LEU A 1 88 ? 9.063 -2.063 -7.995 1.00 91.50 88 LEU A O 1
ATOM 684 N N . ARG A 1 89 ? 10.651 -1.595 -6.470 1.00 87.38 89 ARG A N 1
ATOM 685 C CA . ARG A 1 89 ? 10.271 -0.179 -6.322 1.00 87.38 89 ARG A CA 1
ATOM 686 C C . ARG A 1 89 ? 10.378 0.592 -7.640 1.00 87.38 89 ARG A C 1
ATOM 688 O O . ARG A 1 89 ? 9.517 1.426 -7.904 1.00 87.38 89 ARG A O 1
ATOM 695 N N . GLN A 1 90 ? 11.374 0.292 -8.478 1.00 83.19 90 GLN A N 1
ATOM 696 C CA . GLN A 1 90 ? 11.487 0.867 -9.825 1.00 83.19 90 GLN A CA 1
ATOM 697 C C . GLN A 1 90 ? 10.276 0.477 -10.693 1.00 83.19 90 GLN A C 1
ATOM 699 O O . GLN A 1 90 ? 9.584 1.361 -11.195 1.00 83.19 90 GLN A O 1
ATOM 704 N N . LEU A 1 91 ? 9.934 -0.816 -10.785 1.00 87.00 91 LEU A N 1
ATOM 705 C CA . LEU A 1 91 ? 8.750 -1.265 -11.532 1.00 87.00 91 LEU A CA 1
ATOM 706 C C . LEU A 1 91 ? 7.434 -0.679 -10.995 1.00 87.00 91 LEU A C 1
ATOM 708 O O . LEU A 1 91 ? 6.591 -0.253 -11.784 1.00 87.00 91 LEU A O 1
ATOM 712 N N . GLN A 1 92 ? 7.256 -0.600 -9.673 1.00 87.25 92 GLN A N 1
ATOM 713 C CA . GLN A 1 92 ? 6.072 0.008 -9.051 1.00 87.25 92 GLN A CA 1
ATOM 714 C C . GLN A 1 92 ? 5.911 1.486 -9.440 1.00 87.25 92 GLN A C 1
ATOM 716 O O . GLN A 1 92 ? 4.813 1.912 -9.801 1.00 87.25 92 GLN A O 1
ATOM 721 N N . GLN A 1 93 ? 7.005 2.256 -9.445 1.00 79.31 93 GLN A N 1
ATOM 722 C CA . GLN A 1 93 ? 7.008 3.669 -9.846 1.00 79.31 93 GLN A CA 1
ATOM 723 C C . GLN A 1 93 ? 6.712 3.888 -11.341 1.00 79.31 93 GLN A C 1
ATOM 725 O O . GLN A 1 93 ? 6.386 5.016 -11.729 1.00 79.31 93 GLN A O 1
ATOM 730 N N . TYR A 1 94 ? 6.809 2.842 -12.173 1.00 74.38 94 TYR A N 1
ATOM 731 C CA . TYR A 1 94 ? 6.489 2.871 -13.607 1.00 74.38 94 TYR A CA 1
ATOM 732 C C . TYR A 1 94 ? 5.181 2.153 -13.969 1.00 74.38 94 TYR A C 1
ATOM 734 O O . TYR A 1 94 ? 4.695 2.350 -15.081 1.00 74.38 94 TYR A O 1
ATOM 742 N N . SER A 1 95 ? 4.577 1.381 -13.055 1.00 80.56 95 SER A N 1
ATOM 743 C CA . SER A 1 95 ? 3.381 0.556 -13.307 1.00 80.56 95 SER A CA 1
ATOM 744 C C . SER A 1 95 ? 2.280 1.313 -14.055 1.00 80.56 95 SER A C 1
ATOM 746 O O . SER A 1 95 ? 1.799 0.841 -15.084 1.00 80.56 95 SER A O 1
ATOM 748 N N . LEU A 1 96 ? 1.945 2.530 -13.610 1.00 75.44 96 LEU A N 1
ATOM 749 C CA . LEU A 1 96 ? 0.901 3.357 -14.222 1.00 75.44 96 LEU A CA 1
ATOM 750 C C . LEU A 1 96 ? 1.214 3.728 -15.686 1.00 75.44 96 LEU A C 1
ATOM 752 O O . LEU A 1 96 ? 0.335 3.640 -16.541 1.00 75.44 96 LEU A O 1
ATOM 756 N N . ALA A 1 97 ? 2.467 4.080 -15.992 1.00 74.69 97 ALA A N 1
ATOM 757 C CA . ALA A 1 97 ? 2.923 4.364 -17.358 1.00 74.69 97 ALA A CA 1
ATOM 758 C C . ALA A 1 97 ? 2.938 3.093 -18.228 1.00 74.69 97 ALA A C 1
ATOM 760 O O . ALA A 1 97 ? 2.536 3.112 -19.390 1.00 74.69 97 ALA A O 1
ATOM 761 N N . LEU A 1 98 ? 3.305 1.958 -17.628 1.00 79.38 98 LEU A N 1
ATOM 762 C CA . LEU A 1 98 ? 3.270 0.625 -18.233 1.00 79.38 98 LEU A CA 1
ATOM 763 C C . LEU A 1 98 ? 1.843 0.035 -18.309 1.00 79.38 98 LEU A C 1
ATOM 765 O O . LEU A 1 98 ? 1.668 -1.138 -18.642 1.00 79.38 98 LEU A O 1
ATOM 769 N N . SER A 1 99 ? 0.807 0.854 -18.082 1.00 82.81 99 SER A N 1
ATOM 770 C CA . SER A 1 99 ? -0.617 0.488 -18.169 1.00 82.81 99 SER A CA 1
ATOM 771 C C . SER A 1 99 ? -1.072 -0.566 -17.144 1.00 82.81 99 SER A C 1
ATOM 773 O O . SER A 1 99 ? -2.011 -1.309 -17.411 1.00 82.81 99 SER A O 1
ATOM 775 N N . ASN A 1 100 ? -0.424 -0.603 -15.975 1.00 85.00 100 ASN A N 1
ATOM 776 C CA . ASN A 1 100 ? -0.663 -1.516 -14.850 1.00 85.00 100 ASN A CA 1
ATOM 777 C C . ASN A 1 100 ? -0.692 -3.002 -15.264 1.00 85.00 100 ASN A C 1
ATOM 779 O O . ASN A 1 100 ? -1.753 -3.631 -15.251 1.00 85.00 100 ASN A O 1
ATOM 783 N N . PRO A 1 101 ? 0.465 -3.578 -15.651 1.00 91.25 101 PRO A N 1
ATOM 784 C CA . PRO A 1 101 ? 0.550 -4.993 -15.990 1.00 91.25 101 PRO A CA 1
ATOM 785 C C . PRO A 1 101 ? 0.284 -5.861 -14.744 1.00 91.25 101 PRO A C 1
ATOM 787 O O . PRO A 1 101 ? 0.746 -5.516 -13.656 1.00 91.25 101 PRO A O 1
ATOM 790 N N . PRO A 1 102 ? -0.409 -7.008 -14.881 1.00 94.69 102 PRO A N 1
ATOM 791 C CA . PRO A 1 102 ? -0.831 -7.825 -13.738 1.00 94.69 102 PRO A CA 1
ATOM 792 C C . PRO A 1 102 ? 0.327 -8.512 -12.996 1.00 94.69 102 PRO A C 1
ATOM 794 O O . PRO A 1 102 ? 0.130 -9.002 -11.883 1.00 94.69 102 PRO A O 1
ATOM 797 N N . LEU A 1 103 ? 1.525 -8.550 -13.591 1.00 97.25 103 LEU A N 1
ATOM 798 C CA . LEU A 1 103 ? 2.745 -9.096 -12.999 1.00 97.25 103 LEU A CA 1
ATOM 799 C C . LEU A 1 103 ? 3.891 -8.075 -13.070 1.00 97.25 103 LEU A C 1
ATOM 801 O O . LEU A 1 103 ? 4.198 -7.542 -14.139 1.00 97.25 103 LEU A O 1
ATOM 805 N N . LEU A 1 104 ? 4.577 -7.867 -11.946 1.00 96.12 104 LEU A N 1
ATOM 806 C CA . LEU A 1 104 ? 5.874 -7.189 -11.881 1.00 96.12 104 LEU A CA 1
ATOM 807 C C . LEU A 1 104 ? 6.937 -8.240 -11.555 1.00 96.12 104 LEU A C 1
ATOM 809 O O . LEU A 1 104 ? 6.871 -8.887 -10.509 1.00 96.12 104 LEU A O 1
ATOM 813 N N . VAL A 1 105 ? 7.900 -8.445 -12.451 1.00 97.50 105 VAL A N 1
ATOM 814 C CA . VAL A 1 105 ? 8.900 -9.511 -12.320 1.00 97.50 105 VAL A CA 1
ATOM 815 C C . VAL A 1 105 ? 10.288 -8.914 -12.144 1.00 97.50 105 VAL A C 1
ATOM 817 O O . VAL A 1 105 ? 10.735 -8.115 -12.960 1.00 97.50 105 VAL A O 1
ATOM 820 N N . VAL A 1 106 ? 10.992 -9.308 -11.087 1.00 96.44 106 VAL A N 1
ATOM 821 C CA . VAL A 1 106 ? 12.342 -8.811 -10.786 1.00 96.44 106 VAL A CA 1
ATOM 822 C C . VAL A 1 106 ? 13.330 -9.968 -10.728 1.00 96.44 106 VAL A C 1
ATOM 824 O O . VAL A 1 106 ? 13.036 -11.017 -10.150 1.00 96.44 106 VAL A O 1
ATOM 827 N N . CYS A 1 107 ? 14.497 -9.809 -11.351 1.00 95.75 107 CYS A N 1
ATOM 828 C CA . CYS A 1 107 ? 15.446 -10.904 -11.542 1.00 95.75 107 CYS A CA 1
ATOM 829 C C . CYS A 1 107 ? 16.906 -10.458 -11.397 1.00 95.75 107 CYS A C 1
ATOM 831 O O . CYS A 1 107 ? 17.308 -9.497 -12.040 1.00 95.75 107 CYS A O 1
ATOM 833 N N . ASP A 1 108 ? 17.722 -11.184 -10.623 1.00 94.38 108 ASP A N 1
ATOM 834 C CA . ASP A 1 108 ? 19.177 -10.949 -10.502 1.00 94.38 108 ASP A CA 1
ATOM 835 C C . ASP A 1 108 ? 19.999 -11.941 -11.354 1.00 94.38 108 ASP A C 1
ATOM 837 O O . ASP A 1 108 ? 21.200 -12.114 -11.170 1.00 94.38 108 ASP A O 1
ATOM 841 N N . ARG A 1 109 ? 19.328 -12.639 -12.278 1.00 93.81 109 ARG A N 1
ATOM 842 C CA . ARG A 1 109 ? 19.825 -13.776 -13.074 1.00 93.81 109 ARG A CA 1
ATOM 843 C C . ARG A 1 109 ? 20.159 -15.049 -12.282 1.00 93.81 109 ARG A C 1
ATOM 845 O O . ARG A 1 109 ? 20.545 -16.033 -12.901 1.00 93.81 109 ARG A O 1
ATOM 852 N N . LEU A 1 110 ? 19.967 -15.079 -10.959 1.00 95.06 110 LEU A N 1
ATOM 853 C CA . LEU A 1 110 ? 19.997 -16.307 -10.143 1.00 95.06 110 LEU A CA 1
ATOM 854 C C . LEU A 1 110 ? 18.619 -16.650 -9.559 1.00 95.06 110 LEU A C 1
ATOM 856 O O . LEU A 1 110 ? 18.261 -17.819 -9.408 1.00 95.06 110 LEU A O 1
ATOM 860 N N . VAL A 1 111 ? 17.851 -15.616 -9.236 1.00 96.81 111 VAL A N 1
ATOM 861 C CA . VAL A 1 111 ? 16.513 -15.644 -8.661 1.00 96.81 111 VAL A CA 1
ATOM 862 C C . VAL A 1 111 ? 15.606 -14.763 -9.515 1.00 96.81 111 VAL A C 1
ATOM 864 O O . VAL A 1 111 ? 15.996 -13.690 -9.975 1.00 96.81 111 VAL A O 1
ATOM 867 N N . ILE A 1 112 ? 14.378 -15.222 -9.716 1.00 97.88 112 ILE A N 1
ATOM 868 C CA . ILE A 1 112 ? 13.267 -14.510 -10.339 1.00 97.88 112 ILE A CA 1
ATOM 869 C C . ILE A 1 112 ? 12.171 -14.423 -9.275 1.00 97.88 112 ILE A C 1
ATOM 871 O O . ILE A 1 112 ? 11.758 -15.449 -8.731 1.00 97.88 112 ILE A O 1
ATOM 875 N N . ARG A 1 113 ? 11.689 -13.219 -8.966 1.00 97.94 113 ARG A N 1
ATOM 876 C CA . ARG A 1 113 ? 10.501 -13.011 -8.131 1.00 97.94 113 ARG A CA 1
ATOM 877 C C . ARG A 1 113 ? 9.383 -12.443 -8.992 1.00 97.94 113 ARG A C 1
ATOM 879 O O . ARG A 1 113 ? 9.558 -11.407 -9.626 1.00 97.94 113 ARG A O 1
ATOM 886 N N . ILE A 1 114 ? 8.248 -13.128 -9.005 1.00 98.00 114 ILE A N 1
ATOM 887 C CA . ILE A 1 114 ? 7.029 -12.741 -9.714 1.00 98.00 114 ILE A CA 1
ATOM 888 C C . ILE A 1 114 ? 6.082 -12.155 -8.667 1.00 98.00 114 ILE A C 1
ATOM 890 O O . ILE A 1 114 ? 5.628 -12.891 -7.793 1.00 98.00 114 ILE A O 1
ATOM 894 N N . HIS A 1 115 ? 5.811 -10.854 -8.739 1.00 96.31 115 HIS A N 1
ATOM 895 C CA . HIS A 1 115 ? 4.895 -10.146 -7.845 1.00 96.31 115 HIS A CA 1
ATOM 896 C C . HIS A 1 115 ? 3.570 -9.871 -8.560 1.00 96.31 115 HIS A C 1
ATOM 898 O O . HIS A 1 115 ? 3.573 -9.383 -9.692 1.00 96.31 115 HIS A O 1
ATOM 904 N N . THR A 1 116 ? 2.444 -10.171 -7.915 1.00 95.00 116 THR A N 1
ATOM 905 C CA . THR A 1 116 ? 1.113 -10.032 -8.526 1.00 95.00 116 THR A CA 1
ATOM 906 C C . THR A 1 116 ? 0.469 -8.670 -8.225 1.00 95.00 116 THR A C 1
ATOM 908 O O . THR A 1 116 ? 0.618 -8.116 -7.134 1.00 95.00 116 THR A O 1
ATOM 911 N N . GLN A 1 117 ? -0.233 -8.112 -9.217 1.00 90.44 117 GLN A N 1
ATOM 912 C CA . GLN A 1 117 ? -0.869 -6.785 -9.195 1.00 90.44 117 GLN A CA 1
ATOM 913 C C . GLN A 1 117 ? -2.296 -6.859 -9.770 1.00 90.44 117 GLN A C 1
ATOM 915 O O . GLN A 1 117 ? -2.622 -6.247 -10.788 1.00 90.44 117 GLN A O 1
ATOM 920 N N . PHE A 1 118 ? -3.164 -7.651 -9.136 1.00 90.38 118 PHE A N 1
ATOM 921 C CA . PHE A 1 118 ? -4.561 -7.804 -9.555 1.00 90.38 118 PHE A CA 1
ATOM 922 C C . PHE A 1 118 ? -5.486 -6.910 -8.725 1.00 90.38 118 PHE A C 1
ATOM 924 O O . PHE A 1 118 ? -5.595 -7.066 -7.511 1.00 90.38 118 PHE A O 1
ATOM 931 N N . ASN A 1 119 ? -6.203 -5.997 -9.386 1.00 84.75 119 ASN A N 1
ATOM 932 C CA . ASN A 1 119 ? -7.148 -5.085 -8.733 1.00 84.75 119 ASN A CA 1
ATOM 933 C C . ASN A 1 119 ? -8.184 -5.847 -7.882 1.00 84.75 119 ASN A C 1
ATOM 935 O O . ASN A 1 119 ? -8.933 -6.670 -8.408 1.00 84.75 119 ASN A O 1
ATOM 939 N N . GLY A 1 120 ? -8.253 -5.539 -6.583 1.00 84.19 120 GLY A N 1
ATOM 940 C CA . GLY A 1 120 ? -9.173 -6.183 -5.634 1.00 84.19 120 GLY A CA 1
ATOM 941 C C . GLY A 1 120 ? -8.678 -7.510 -5.042 1.00 84.19 120 GLY A C 1
ATOM 942 O O . GLY A 1 120 ? -9.446 -8.186 -4.357 1.00 84.19 120 GLY A O 1
ATOM 943 N N . HIS A 1 121 ? -7.419 -7.881 -5.276 1.00 89.44 121 HIS A N 1
ATOM 944 C CA . HIS A 1 121 ? -6.752 -9.042 -4.687 1.00 89.44 121 HIS A CA 1
ATOM 945 C C . HIS A 1 121 ? -5.485 -8.600 -3.924 1.00 89.44 121 HIS A C 1
ATOM 947 O O . HIS A 1 121 ? -4.922 -7.551 -4.244 1.00 89.44 121 HIS A O 1
ATOM 953 N N . PRO A 1 122 ? -5.003 -9.385 -2.939 1.00 89.00 122 PRO A N 1
ATOM 954 C CA . PRO A 1 122 ? -3.679 -9.176 -2.356 1.00 89.00 122 PRO A CA 1
ATOM 955 C C . PRO A 1 122 ? -2.573 -9.302 -3.412 1.00 89.00 122 PRO A C 1
ATOM 957 O O . PRO A 1 122 ? -2.729 -10.016 -4.401 1.00 89.00 122 PRO A O 1
ATOM 960 N N . SER A 1 123 ? -1.417 -8.689 -3.161 1.00 88.75 123 SER A N 1
ATOM 961 C CA . SER A 1 123 ? -0.180 -9.076 -3.845 1.00 88.75 123 SER A CA 1
ATOM 962 C C . SER A 1 123 ? 0.393 -10.351 -3.224 1.00 88.75 123 SER A C 1
ATOM 964 O O . SER A 1 123 ? 0.577 -10.438 -2.010 1.00 88.75 123 SER A O 1
ATOM 966 N N . GLU A 1 124 ? 0.729 -11.319 -4.070 1.00 91.81 124 GLU A N 1
ATOM 967 C CA . GLU A 1 124 ? 1.517 -12.507 -3.734 1.00 91.81 124 GLU A CA 1
ATOM 968 C C . GLU A 1 124 ? 2.893 -12.428 -4.417 1.00 91.81 124 GLU A C 1
ATOM 970 O O . GLU A 1 124 ? 3.070 -11.717 -5.412 1.00 91.81 124 GLU A O 1
ATOM 975 N N . GLN A 1 125 ? 3.880 -13.154 -3.881 1.00 94.38 125 GLN A N 1
ATOM 976 C CA . GLN A 1 125 ? 5.208 -13.298 -4.480 1.00 94.38 125 GLN A CA 1
ATOM 977 C C . GLN A 1 125 ? 5.510 -14.777 -4.730 1.00 94.38 125 GLN A C 1
ATOM 979 O O . GLN A 1 125 ? 5.551 -15.574 -3.792 1.00 94.38 125 GLN A O 1
ATOM 984 N N . HIS A 1 126 ? 5.836 -15.127 -5.972 1.00 96.69 126 HIS A N 1
ATOM 985 C CA . HIS A 1 126 ? 6.350 -16.450 -6.325 1.00 96.69 126 HIS A CA 1
ATOM 986 C C . HIS A 1 126 ? 7.836 -16.346 -6.663 1.00 96.69 126 HIS A C 1
ATOM 988 O O . HIS A 1 126 ? 8.233 -15.545 -7.510 1.00 96.69 126 HIS A O 1
ATOM 994 N N . THR A 1 127 ? 8.663 -17.153 -6.002 1.00 97.25 127 THR A N 1
ATOM 995 C CA . THR A 1 127 ? 10.116 -17.171 -6.208 1.00 97.25 127 THR A CA 1
ATOM 996 C C . THR A 1 127 ? 10.506 -18.393 -7.032 1.00 97.25 127 THR A C 1
ATOM 998 O O . THR A 1 127 ? 10.189 -19.516 -6.649 1.00 97.25 127 THR A O 1
ATOM 1001 N N . VAL A 1 128 ? 11.234 -18.181 -8.125 1.00 97.25 128 VAL A N 1
ATOM 1002 C CA . VAL A 1 128 ? 11.890 -19.224 -8.922 1.00 97.25 128 VAL A CA 1
ATOM 1003 C C . VAL A 1 128 ? 13.396 -18.998 -8.856 1.00 97.25 128 VAL A C 1
ATOM 1005 O O . VAL A 1 128 ? 13.861 -17.884 -9.091 1.00 97.25 128 VAL A O 1
ATOM 1008 N N . ARG A 1 129 ? 14.178 -20.035 -8.557 1.00 96.69 129 ARG A N 1
ATOM 1009 C CA . ARG A 1 129 ? 15.639 -19.996 -8.700 1.00 96.69 129 ARG A CA 1
ATOM 1010 C C . ARG A 1 129 ? 16.061 -20.661 -10.005 1.00 96.69 129 ARG A C 1
ATOM 1012 O O . ARG A 1 129 ? 15.421 -21.618 -10.438 1.00 96.69 129 ARG A O 1
ATOM 1019 N N . ILE A 1 130 ? 17.155 -20.206 -10.618 1.00 95.56 130 ILE A N 1
ATOM 1020 C CA . ILE A 1 130 ? 17.627 -20.828 -11.865 1.00 95.56 130 ILE A CA 1
ATOM 1021 C C . ILE A 1 130 ? 18.138 -22.256 -11.644 1.00 95.56 130 ILE A C 1
ATOM 1023 O O . ILE A 1 130 ? 17.957 -23.099 -12.513 1.00 95.56 130 ILE A O 1
ATOM 1027 N N . ASP A 1 131 ? 18.684 -22.553 -10.459 1.00 95.69 131 ASP A N 1
ATOM 1028 C CA . ASP A 1 131 ? 19.130 -23.896 -10.055 1.00 95.69 131 ASP A CA 1
ATOM 1029 C C . ASP A 1 131 ? 17.978 -24.892 -9.819 1.00 95.69 131 ASP A C 1
ATOM 1031 O O . ASP A 1 131 ? 18.230 -26.061 -9.552 1.00 95.69 131 ASP A O 1
ATOM 1035 N N . GLN A 1 132 ? 16.728 -24.444 -9.977 1.00 96.56 132 GLN A N 1
ATOM 1036 C CA . GLN A 1 132 ? 15.516 -25.265 -9.954 1.00 96.56 132 GLN A CA 1
ATOM 1037 C C . GLN A 1 132 ? 14.859 -25.396 -11.341 1.00 96.56 132 GLN A C 1
ATOM 1039 O O . GLN A 1 132 ? 13.768 -25.958 -11.449 1.00 96.56 132 GLN A O 1
ATOM 1044 N N . LEU A 1 133 ? 15.459 -24.848 -12.408 1.00 96.38 133 LEU A N 1
ATOM 1045 C CA . LEU A 1 133 ? 14.897 -24.904 -13.769 1.00 96.38 133 LEU A CA 1
ATOM 1046 C C . LEU A 1 133 ? 15.046 -26.279 -14.434 1.00 96.38 133 LEU A C 1
ATOM 1048 O O . LEU A 1 133 ? 14.458 -26.509 -15.488 1.00 96.38 133 LEU A O 1
ATOM 1052 N N . ASP A 1 134 ? 15.781 -27.208 -13.828 1.00 95.00 134 ASP A N 1
ATOM 1053 C CA . ASP A 1 134 ? 15.757 -28.629 -14.176 1.00 95.00 134 ASP A CA 1
ATOM 1054 C C . ASP A 1 134 ? 14.368 -29.257 -13.943 1.00 95.00 134 ASP A C 1
ATOM 1056 O O . ASP A 1 134 ? 13.925 -30.106 -14.718 1.00 95.00 134 ASP A O 1
ATOM 1060 N N . GLN A 1 135 ? 13.641 -28.786 -12.925 1.00 97.19 135 GLN A N 1
ATOM 1061 C CA . GLN A 1 135 ? 12.339 -29.310 -12.526 1.00 97.19 135 GLN A CA 1
ATOM 1062 C C . GLN A 1 135 ? 11.211 -28.842 -13.470 1.00 97.19 135 GLN A C 1
ATOM 1064 O O . GLN A 1 135 ? 10.967 -27.635 -13.605 1.00 97.19 135 GLN A O 1
ATOM 1069 N N . PRO A 1 136 ? 10.418 -29.769 -14.053 1.00 96.00 136 PRO A N 1
ATOM 1070 C CA . PRO A 1 136 ? 9.295 -29.421 -14.930 1.00 96.00 136 PRO A CA 1
ATOM 1071 C C . PRO A 1 136 ? 8.232 -28.535 -14.268 1.00 96.00 136 PRO A C 1
ATOM 1073 O O . PRO A 1 136 ? 7.603 -27.723 -14.946 1.00 96.00 136 PRO A O 1
ATOM 1076 N N . ALA A 1 137 ? 8.042 -28.651 -12.949 1.00 96.56 137 ALA A N 1
ATOM 1077 C CA . ALA A 1 137 ? 7.121 -27.807 -12.187 1.00 96.56 137 ALA A CA 1
ATOM 1078 C C . ALA A 1 137 ? 7.568 -26.334 -12.171 1.00 96.56 137 ALA A C 1
ATOM 1080 O O . ALA A 1 137 ? 6.752 -25.445 -12.409 1.00 96.56 137 ALA A O 1
ATOM 1081 N N . THR A 1 138 ? 8.864 -26.075 -11.977 1.00 96.81 138 THR A N 1
ATOM 1082 C CA . THR A 1 138 ? 9.458 -24.730 -11.984 1.00 96.81 138 THR A CA 1
ATOM 1083 C C . THR A 1 138 ? 9.379 -24.092 -13.369 1.00 96.81 138 THR A C 1
ATOM 1085 O O . THR A 1 138 ? 8.949 -22.944 -13.499 1.00 96.81 138 THR A O 1
ATOM 1088 N N . GLN A 1 139 ? 9.715 -24.849 -14.421 1.00 97.44 139 GLN A N 1
ATOM 1089 C CA . GLN A 1 139 ? 9.545 -24.389 -15.804 1.00 97.44 139 GLN A CA 1
ATOM 1090 C C . GLN A 1 139 ? 8.075 -24.088 -16.118 1.00 97.44 139 GLN A C 1
ATOM 1092 O O . GLN A 1 139 ? 7.774 -23.053 -16.707 1.00 97.44 139 GLN A O 1
ATOM 1097 N N . SER A 1 140 ? 7.148 -24.958 -15.699 1.00 96.94 140 SER A N 1
ATOM 1098 C CA . SER A 1 140 ? 5.708 -24.765 -15.912 1.00 96.94 140 SER A CA 1
ATOM 1099 C C . SER A 1 140 ? 5.192 -23.527 -15.184 1.00 96.94 140 SER A C 1
ATOM 1101 O O . SER A 1 140 ? 4.501 -22.718 -15.796 1.00 96.94 140 SER A O 1
ATOM 1103 N N . LEU A 1 141 ? 5.578 -23.328 -13.917 1.00 97.12 141 LEU A N 1
ATOM 1104 C CA . LEU A 1 141 ? 5.270 -22.127 -13.139 1.00 97.12 141 LEU A CA 1
ATOM 1105 C C . LEU A 1 141 ? 5.721 -20.863 -13.879 1.00 97.12 141 LEU A C 1
ATOM 1107 O O . LEU A 1 141 ? 4.920 -19.949 -14.060 1.00 97.12 141 LEU A O 1
ATOM 1111 N N . LEU A 1 142 ? 6.973 -20.832 -14.340 1.00 97.50 142 LEU A N 1
ATOM 1112 C CA . LEU A 1 142 ? 7.551 -19.659 -14.988 1.00 97.50 142 LEU A CA 1
ATOM 1113 C C . LEU A 1 142 ? 6.971 -19.413 -16.394 1.00 97.50 142 LEU A C 1
ATOM 1115 O O . LEU A 1 142 ? 6.689 -18.267 -16.736 1.00 97.50 142 LEU A O 1
ATOM 1119 N N . ARG A 1 143 ? 6.673 -20.466 -17.173 1.00 97.62 143 ARG A N 1
ATOM 1120 C CA . ARG A 1 143 ? 5.979 -20.369 -18.478 1.00 97.62 143 ARG A CA 1
ATOM 1121 C C . ARG A 1 143 ? 4.632 -19.648 -18.394 1.00 97.62 143 ARG A C 1
ATOM 1123 O O . ARG A 1 143 ? 4.245 -18.996 -19.366 1.00 97.62 143 ARG A O 1
ATOM 1130 N N . ARG A 1 144 ? 3.921 -19.724 -17.261 1.00 97.75 144 ARG A N 1
ATOM 1131 C CA . ARG A 1 144 ? 2.635 -19.024 -17.080 1.00 97.75 144 ARG A CA 1
ATOM 1132 C C . ARG A 1 144 ? 2.782 -17.503 -17.181 1.00 97.75 144 ARG A C 1
ATOM 1134 O O . ARG A 1 144 ? 1.872 -16.874 -17.695 1.00 97.75 144 ARG A O 1
ATOM 1141 N N . VAL A 1 145 ? 3.931 -16.917 -16.821 1.00 97.75 145 VAL A N 1
ATOM 1142 C CA . VAL A 1 145 ? 4.165 -15.457 -16.926 1.00 97.75 145 VAL A CA 1
ATOM 1143 C C . VAL A 1 145 ? 3.986 -14.959 -18.368 1.00 97.75 145 VAL A C 1
ATOM 1145 O O . VAL A 1 145 ? 3.405 -13.901 -18.591 1.00 97.75 145 VAL A O 1
ATOM 1148 N N . TRP A 1 146 ? 4.416 -15.756 -19.353 1.00 96.62 146 TRP A N 1
ATOM 1149 C CA . TRP A 1 146 ? 4.190 -15.487 -20.774 1.00 96.62 146 TRP A CA 1
ATOM 1150 C C . TRP A 1 146 ? 2.790 -15.923 -21.214 1.00 96.62 146 TRP A C 1
ATOM 1152 O O . TRP A 1 146 ? 2.069 -15.155 -21.846 1.00 96.62 146 TRP A O 1
ATOM 1162 N N . LEU A 1 147 ? 2.405 -17.169 -20.926 1.00 95.75 147 LEU A N 1
ATOM 1163 C CA . LEU A 1 147 ? 1.276 -17.820 -21.601 1.00 95.75 147 LEU A CA 1
ATOM 1164 C C . LEU A 1 147 ? -0.085 -17.527 -20.949 1.00 95.75 147 LEU A C 1
ATOM 1166 O O . LEU A 1 147 ? -1.055 -17.268 -21.661 1.00 95.75 147 LEU A O 1
ATOM 1170 N N . ASP A 1 148 ? -0.138 -17.530 -19.619 1.00 96.69 148 ASP A N 1
ATOM 1171 C CA . ASP A 1 148 ? -1.351 -17.433 -18.798 1.00 96.69 148 ASP A CA 1
ATOM 1172 C C . ASP A 1 148 ? -1.051 -16.652 -17.498 1.00 96.69 148 ASP A C 1
ATOM 1174 O O . ASP A 1 148 ? -0.954 -17.242 -16.413 1.00 96.69 148 ASP A O 1
ATOM 1178 N N . PRO A 1 149 ? -0.834 -15.324 -17.588 1.00 96.19 149 PRO A N 1
ATOM 1179 C CA . PRO A 1 149 ? -0.513 -14.504 -16.422 1.00 96.19 149 PRO A CA 1
ATOM 1180 C C . PRO A 1 149 ? -1.684 -14.431 -15.431 1.00 96.19 149 PRO A C 1
ATOM 1182 O O . PRO A 1 149 ? -1.461 -14.315 -14.232 1.00 96.19 149 PRO A O 1
ATOM 1185 N N . GLU A 1 150 ? -2.926 -14.568 -15.905 1.00 96.19 150 GLU A N 1
ATOM 1186 C CA . GLU A 1 150 ? -4.139 -14.578 -15.076 1.00 96.19 150 GLU A CA 1
ATOM 1187 C C . GLU A 1 150 ? -4.194 -15.764 -14.103 1.00 96.19 150 GLU A C 1
ATOM 1189 O O . GLU A 1 150 ? -4.738 -15.639 -13.008 1.00 96.19 150 GLU A O 1
ATOM 1194 N N . SER A 1 151 ? -3.549 -16.890 -14.419 1.00 96.38 151 SER A N 1
ATOM 1195 C CA . SER A 1 151 ? -3.417 -18.015 -13.482 1.00 96.38 151 SER A CA 1
ATOM 1196 C C . SER A 1 151 ? -2.569 -17.725 -12.225 1.00 96.38 151 SER A C 1
ATOM 1198 O O . SER A 1 151 ? -2.468 -18.582 -11.341 1.00 96.38 151 SER A O 1
ATOM 1200 N N . PHE A 1 152 ? -1.955 -16.542 -12.116 1.00 96.88 152 PHE A N 1
ATOM 1201 C CA . PHE A 1 152 ? -1.347 -16.034 -10.880 1.00 96.88 152 PHE A CA 1
ATOM 1202 C C . PHE A 1 152 ? -2.310 -15.217 -10.004 1.00 96.88 152 PHE A C 1
ATOM 1204 O O . PHE A 1 152 ? -1.921 -14.796 -8.917 1.00 96.88 152 PHE A O 1
ATOM 1211 N N . ARG A 1 153 ? -3.551 -14.969 -10.441 1.00 95.75 153 ARG A N 1
ATOM 1212 C CA . ARG A 1 153 ? -4.539 -14.205 -9.671 1.00 95.75 153 ARG A CA 1
ATOM 1213 C C . ARG A 1 153 ? -4.868 -14.918 -8.343 1.00 95.75 153 ARG A C 1
ATOM 1215 O O . ARG A 1 153 ? -5.370 -16.048 -8.378 1.00 95.75 153 ARG A O 1
ATOM 1222 N N . PRO A 1 154 ? -4.633 -14.282 -7.177 1.00 93.75 154 PRO A N 1
ATOM 1223 C CA . PRO A 1 154 ? -4.901 -14.892 -5.875 1.00 93.75 154 PRO A CA 1
ATOM 1224 C C . PRO A 1 154 ? -6.364 -15.286 -5.685 1.00 93.75 154 PRO A C 1
ATOM 1226 O O . PRO A 1 154 ? -7.276 -14.540 -6.036 1.00 93.75 154 PRO A O 1
ATOM 1229 N N . GLN A 1 155 ? -6.598 -16.460 -5.096 1.00 91.81 155 GLN A N 1
ATOM 1230 C CA . GLN A 1 155 ? -7.949 -17.024 -4.964 1.00 91.81 155 GLN A CA 1
ATOM 1231 C C . GLN A 1 155 ? -8.819 -16.287 -3.934 1.00 91.81 155 GLN A C 1
ATOM 1233 O O . GLN A 1 155 ? -10.037 -16.253 -4.077 1.00 91.81 155 GLN A O 1
ATOM 1238 N N . LYS A 1 156 ? -8.204 -15.685 -2.908 1.00 89.75 156 LYS A N 1
ATOM 1239 C CA . LYS A 1 156 ? -8.886 -14.756 -1.997 1.00 89.75 156 LYS A CA 1
ATOM 1240 C C . LYS A 1 156 ? -8.869 -13.358 -2.607 1.00 89.75 156 LYS A C 1
ATOM 1242 O O . LYS A 1 156 ? -7.825 -12.904 -3.072 1.00 89.75 156 LYS A O 1
ATOM 1247 N N . THR A 1 157 ? -9.993 -12.657 -2.552 1.00 89.19 157 THR A N 1
ATOM 1248 C CA . THR A 1 157 ? -10.038 -11.213 -2.799 1.00 89.19 157 THR A CA 1
ATOM 1249 C C . THR A 1 157 ? -9.657 -10.444 -1.533 1.00 89.19 157 THR A C 1
ATOM 1251 O O . THR A 1 157 ? -9.785 -10.944 -0.413 1.00 89.19 157 THR A O 1
ATOM 1254 N N . THR A 1 158 ? -9.263 -9.184 -1.695 1.00 86.00 158 THR A N 1
ATOM 1255 C CA . THR A 1 158 ? -9.149 -8.208 -0.601 1.00 86.00 158 THR A CA 1
ATOM 1256 C C . THR A 1 158 ? -10.444 -8.127 0.218 1.00 86.00 158 THR A C 1
ATOM 1258 O O . THR A 1 158 ? -10.399 -8.062 1.447 1.00 86.00 158 THR A O 1
ATOM 1261 N N . ARG A 1 159 ? -11.609 -8.226 -0.439 1.00 83.31 159 ARG A N 1
ATOM 1262 C CA . ARG A 1 159 ? -12.917 -8.230 0.228 1.00 83.31 159 ARG A CA 1
ATOM 1263 C C . ARG A 1 159 ? -13.095 -9.437 1.155 1.00 83.31 159 ARG A C 1
ATOM 1265 O O . ARG A 1 159 ? -13.586 -9.252 2.263 1.00 83.31 159 ARG A O 1
ATOM 1272 N N . ASP A 1 160 ? -12.689 -10.639 0.745 1.00 85.81 160 ASP A N 1
ATOM 1273 C CA . ASP A 1 160 ? -12.806 -11.844 1.585 1.00 85.81 160 ASP A CA 1
ATOM 1274 C C . ASP A 1 160 ? -11.954 -11.729 2.857 1.00 85.81 160 ASP A C 1
ATOM 1276 O O . ASP A 1 160 ? -12.366 -12.161 3.935 1.00 85.81 160 ASP A O 1
ATOM 1280 N N . ILE A 1 161 ? -10.773 -11.112 2.739 1.00 87.25 161 ILE A N 1
ATOM 1281 C CA . ILE A 1 161 ? -9.867 -10.857 3.863 1.00 87.25 161 ILE A CA 1
ATOM 1282 C C . ILE A 1 161 ? -10.486 -9.812 4.807 1.00 87.25 161 ILE A C 1
ATOM 1284 O O . ILE A 1 161 ? -10.581 -10.062 6.009 1.00 87.25 161 ILE A O 1
ATOM 1288 N N . THR A 1 162 ? -10.995 -8.699 4.267 1.00 84.50 162 THR A N 1
ATOM 1289 C CA . THR A 1 162 ? -11.735 -7.670 5.019 1.00 84.50 162 THR A CA 1
ATOM 1290 C C . THR A 1 162 ? -12.968 -8.244 5.734 1.00 84.50 162 THR A C 1
ATOM 1292 O O . THR A 1 162 ? -13.180 -7.958 6.912 1.00 84.50 162 THR A O 1
ATOM 1295 N N . GLU A 1 163 ? -13.773 -9.090 5.080 1.00 82.62 163 GLU A N 1
ATOM 1296 C CA . GLU A 1 163 ? -14.960 -9.704 5.696 1.00 82.62 163 GLU A CA 1
ATOM 1297 C C . GLU A 1 163 ? -14.623 -10.754 6.767 1.00 82.62 163 GLU A C 1
ATOM 1299 O O . GLU A 1 163 ? -15.395 -10.918 7.718 1.00 82.62 163 GLU A O 1
ATOM 1304 N N . ALA A 1 164 ? -13.487 -11.450 6.648 1.00 85.56 164 ALA A N 1
ATOM 1305 C CA . ALA A 1 164 ? -12.983 -12.348 7.686 1.00 85.56 164 ALA A CA 1
ATOM 1306 C C . ALA A 1 164 ? -12.479 -11.565 8.910 1.00 85.56 164 ALA A C 1
ATOM 1308 O O . ALA A 1 164 ? -12.902 -11.841 10.033 1.00 85.56 164 ALA A O 1
ATOM 1309 N N . ALA A 1 165 ? -11.654 -10.538 8.690 1.00 86.19 165 ALA A N 1
ATOM 1310 C CA . ALA A 1 165 ? -11.129 -9.664 9.736 1.00 86.19 165 ALA A CA 1
ATOM 1311 C C . ALA A 1 165 ? -12.255 -8.973 10.526 1.00 86.19 165 ALA A C 1
ATOM 1313 O O . ALA A 1 165 ? -12.299 -9.052 11.756 1.00 86.19 165 ALA A O 1
ATOM 1314 N N . ALA A 1 166 ? -13.230 -8.388 9.821 1.00 83.06 166 ALA A N 1
ATOM 1315 C CA . ALA A 1 166 ? -14.398 -7.753 10.429 1.00 83.06 166 ALA A CA 1
ATOM 1316 C C . ALA A 1 166 ? -15.264 -8.722 11.258 1.00 83.06 166 ALA A C 1
ATOM 1318 O O . ALA A 1 166 ? -15.985 -8.282 12.152 1.00 83.06 166 ALA A O 1
ATOM 1319 N N . ARG A 1 167 ? -15.211 -10.034 10.981 1.00 84.50 167 ARG A N 1
ATOM 1320 C CA . ARG A 1 167 ? -15.948 -11.058 11.735 1.00 84.50 167 ARG A CA 1
ATOM 1321 C C . ARG A 1 167 ? -15.294 -11.345 13.083 1.00 84.50 167 ARG A C 1
ATOM 1323 O O . ARG A 1 167 ? -15.962 -11.186 14.099 1.00 84.50 167 ARG A O 1
ATOM 1330 N N . SER A 1 168 ? -14.005 -11.696 13.100 1.00 87.62 168 SER A N 1
ATOM 1331 C CA . SER A 1 168 ? -13.271 -11.950 14.352 1.00 87.62 168 SER A CA 1
ATOM 1332 C C . SER A 1 168 ? -13.278 -10.727 15.271 1.00 87.62 168 SER A C 1
ATOM 1334 O O . SER A 1 168 ? -13.472 -10.863 16.475 1.00 87.62 168 SER A O 1
ATOM 1336 N N . PHE A 1 169 ? -13.176 -9.520 14.707 1.00 87.00 169 PHE A N 1
ATOM 1337 C CA . PHE A 1 169 ? -13.290 -8.277 15.471 1.00 87.00 169 PHE A CA 1
ATOM 1338 C C . PHE A 1 169 ? -14.691 -8.038 16.051 1.00 87.00 169 PHE A C 1
ATOM 1340 O O . PHE A 1 169 ? -14.794 -7.609 17.197 1.00 87.00 169 PHE A O 1
ATOM 1347 N N . ALA A 1 170 ? -15.768 -8.321 15.309 1.00 83.62 170 ALA A N 1
ATOM 1348 C CA . ALA A 1 170 ? -17.128 -8.192 15.837 1.00 83.62 170 ALA A CA 1
ATOM 1349 C C . ALA A 1 170 ? -17.382 -9.180 16.991 1.00 83.62 170 ALA A C 1
ATOM 1351 O O . ALA A 1 170 ? -17.902 -8.784 18.034 1.00 83.62 170 ALA A O 1
ATOM 1352 N N . THR A 1 171 ? -16.937 -10.433 16.845 1.00 88.00 171 THR A N 1
ATOM 1353 C CA . THR A 1 171 ? -17.000 -11.454 17.903 1.00 88.00 171 THR A CA 1
ATOM 1354 C C . THR A 1 171 ? -16.183 -11.049 19.136 1.00 88.00 171 THR A C 1
ATOM 1356 O O . THR A 1 171 ? -16.681 -11.141 20.256 1.00 88.00 171 THR A O 1
ATOM 1359 N N . LEU A 1 172 ? -14.970 -10.523 18.950 1.00 90.50 172 LEU A N 1
ATOM 1360 C CA . LEU A 1 172 ? -14.132 -10.001 20.034 1.00 90.50 172 LEU A CA 1
ATOM 1361 C C . LEU A 1 172 ? -14.779 -8.789 20.739 1.00 90.50 172 LEU A C 1
ATOM 1363 O O . LEU A 1 172 ? -14.785 -8.718 21.968 1.00 90.50 172 LEU A O 1
ATOM 1367 N N . ALA A 1 173 ? -15.391 -7.868 19.986 1.00 87.81 173 ALA A N 1
ATOM 1368 C CA . ALA A 1 173 ? -16.120 -6.721 20.533 1.00 87.81 173 ALA A CA 1
ATOM 1369 C C . ALA A 1 173 ? -17.354 -7.135 21.356 1.00 87.81 173 ALA A C 1
ATOM 1371 O O . ALA A 1 173 ? -17.693 -6.493 22.350 1.00 87.81 173 ALA A O 1
ATOM 1372 N N . GLU A 1 174 ? -18.057 -8.191 20.948 1.00 87.00 174 GLU A N 1
ATOM 1373 C CA . GLU A 1 174 ? -19.197 -8.762 21.675 1.00 87.00 174 GLU A CA 1
ATOM 1374 C C . GLU A 1 174 ? -18.755 -9.490 22.958 1.00 87.00 174 GLU A C 1
ATOM 1376 O O . GLU A 1 174 ? -19.318 -9.255 24.032 1.00 87.00 174 GLU A O 1
ATOM 1381 N N . GLN A 1 175 ? -17.686 -10.290 22.891 1.00 90.94 175 GLN A N 1
ATOM 1382 C CA . GLN A 1 175 ? -17.093 -10.961 24.057 1.00 90.94 175 GLN A CA 1
ATOM 1383 C C . GLN A 1 175 ? -16.617 -9.948 25.111 1.00 90.94 175 GLN A C 1
ATOM 1385 O O . GLN A 1 175 ? -16.935 -10.079 26.293 1.00 90.94 175 GLN A O 1
ATOM 1390 N N . LEU A 1 176 ? -15.934 -8.878 24.695 1.00 91.69 176 LEU A N 1
ATOM 1391 C CA . LEU A 1 176 ? -15.464 -7.846 25.619 1.00 91.69 176 LEU A CA 1
ATOM 1392 C C . LEU A 1 176 ? -16.617 -7.049 26.251 1.00 91.69 176 LEU A C 1
ATOM 1394 O O . LEU A 1 176 ? -16.629 -6.874 27.473 1.00 91.69 176 LEU A O 1
ATOM 1398 N N . ARG A 1 177 ? -17.613 -6.617 25.465 1.00 88.50 177 ARG A N 1
ATOM 1399 C CA . ARG A 1 177 ? -18.775 -5.867 25.985 1.00 88.50 177 ARG A CA 1
ATOM 1400 C C . ARG A 1 177 ? -19.675 -6.706 26.892 1.00 88.50 177 ARG A C 1
ATOM 1402 O O . ARG A 1 177 ? -20.150 -6.196 27.902 1.00 88.50 177 ARG A O 1
ATOM 1409 N N . SER A 1 178 ? -19.877 -7.992 26.598 1.00 90.31 178 SER A N 1
ATOM 1410 C CA . SER A 1 178 ? -20.700 -8.877 27.447 1.00 90.31 178 SER A CA 1
ATOM 1411 C C . SER A 1 178 ? -20.098 -9.126 28.840 1.00 90.31 178 SER A C 1
ATOM 1413 O O . SER A 1 178 ? -20.835 -9.427 29.776 1.00 90.31 178 SER A O 1
ATOM 1415 N N . ARG A 1 179 ? -18.788 -8.898 29.017 1.00 92.31 179 ARG A N 1
ATOM 1416 C CA . ARG A 1 179 ? -18.100 -8.863 30.325 1.00 92.31 179 ARG A CA 1
ATOM 1417 C C . ARG A 1 179 ? -18.086 -7.473 30.989 1.00 92.31 179 ARG A C 1
ATOM 1419 O O . ARG A 1 179 ? -17.342 -7.264 31.942 1.00 92.31 179 ARG A O 1
ATOM 1426 N N . GLY A 1 180 ? -18.889 -6.525 30.500 1.00 89.62 180 GLY A N 1
ATOM 1427 C CA . GLY A 1 180 ? -19.071 -5.199 31.103 1.00 89.62 180 GLY A CA 1
ATOM 1428 C C . GLY A 1 180 ? -17.999 -4.160 30.761 1.00 89.62 180 GLY A C 1
ATOM 1429 O O . GLY A 1 180 ? -17.962 -3.113 31.403 1.00 89.62 180 GLY A O 1
ATOM 1430 N N . ASN A 1 181 ? -17.135 -4.413 29.770 1.00 89.44 181 ASN A N 1
ATOM 1431 C CA . ASN A 1 181 ? -16.220 -3.382 29.272 1.00 89.44 181 ASN A CA 1
ATOM 1432 C C . ASN A 1 181 ? -17.005 -2.335 28.466 1.00 89.44 181 ASN A C 1
ATOM 1434 O O . ASN A 1 181 ? -17.868 -2.687 27.657 1.00 89.44 181 ASN A O 1
ATOM 1438 N N . ASP A 1 182 ? -16.679 -1.059 28.665 1.00 85.88 182 ASP A N 1
ATOM 1439 C CA . ASP A 1 182 ? -17.264 0.051 27.912 1.00 85.88 182 ASP A CA 1
ATOM 1440 C C . ASP A 1 182 ? -16.999 -0.078 26.395 1.00 85.88 182 ASP A C 1
ATOM 1442 O O . ASP A 1 182 ? -15.941 -0.529 25.952 1.00 85.88 182 ASP A O 1
ATOM 1446 N N . ALA A 1 183 ? -17.984 0.329 25.592 1.00 79.31 183 ALA A N 1
ATOM 1447 C CA . ALA A 1 183 ? -17.956 0.193 24.144 1.00 79.31 183 ALA A CA 1
ATOM 1448 C C . ALA A 1 183 ? -16.891 1.073 23.471 1.00 79.31 183 ALA A C 1
ATOM 1450 O O . ALA A 1 183 ? -16.337 0.653 22.459 1.00 79.31 183 ALA A O 1
ATOM 1451 N N . GLU A 1 184 ? -16.595 2.259 24.007 1.00 79.31 184 GLU A N 1
ATOM 1452 C CA . GLU A 1 184 ? -15.556 3.148 23.470 1.00 79.31 184 GLU A CA 1
ATOM 1453 C C . GLU A 1 184 ? -14.158 2.574 23.738 1.00 79.31 184 GLU A C 1
ATOM 1455 O O . GLU A 1 184 ? -13.358 2.427 22.818 1.00 79.31 184 GLU A O 1
ATOM 1460 N N . THR A 1 185 ? -13.912 2.134 24.971 1.00 86.56 185 THR A N 1
ATOM 1461 C CA . THR A 1 185 ? -12.681 1.465 25.416 1.00 86.56 185 THR A CA 1
ATOM 1462 C C . THR A 1 185 ? -12.394 0.205 24.592 1.00 86.56 185 THR A C 1
ATOM 1464 O O . THR A 1 185 ? -11.281 0.016 24.099 1.00 86.56 185 THR A O 1
ATOM 1467 N N . VAL A 1 186 ? -13.412 -0.638 24.370 1.00 88.00 186 VAL A N 1
ATOM 1468 C CA . VAL A 1 186 ? -13.305 -1.824 23.503 1.00 88.00 186 VAL A CA 1
ATOM 1469 C C . VAL A 1 186 ? -13.003 -1.434 22.057 1.00 88.00 186 VAL A C 1
ATOM 1471 O O . VAL A 1 186 ? -12.133 -2.039 21.434 1.00 88.00 186 VAL A O 1
ATOM 1474 N N . ALA A 1 187 ? -13.692 -0.431 21.515 1.00 80.88 187 ALA A N 1
ATOM 1475 C CA . ALA A 1 187 ? -13.516 -0.022 20.127 1.00 80.88 187 ALA A CA 1
ATOM 1476 C C . ALA A 1 187 ? -12.135 0.617 19.873 1.00 80.88 187 ALA A C 1
ATOM 1478 O O . ALA A 1 187 ? -11.501 0.312 18.863 1.00 80.88 187 ALA A O 1
ATOM 1479 N N . HIS A 1 188 ? -11.630 1.421 20.812 1.00 86.56 188 HIS A N 1
ATOM 1480 C CA . HIS A 1 188 ? -10.287 2.007 20.783 1.00 86.56 188 HIS A CA 1
ATOM 1481 C C . HIS A 1 188 ? -9.191 0.926 20.829 1.00 86.56 188 HIS A C 1
ATOM 1483 O O . HIS A 1 188 ? -8.313 0.897 19.964 1.00 86.56 188 HIS A O 1
ATOM 1489 N N . PHE A 1 189 ? -9.293 -0.035 21.758 1.00 91.31 189 PHE A N 1
ATOM 1490 C CA . PHE A 1 189 ? -8.395 -1.197 21.821 1.00 91.31 189 PHE A CA 1
ATOM 1491 C C . PHE A 1 189 ? -8.376 -1.992 20.503 1.00 91.31 189 PHE A C 1
ATOM 1493 O O . PHE A 1 189 ? -7.310 -2.376 20.019 1.00 91.31 189 PHE A O 1
ATOM 1500 N N . LEU A 1 190 ? -9.539 -2.197 19.878 1.00 89.25 190 LEU A N 1
ATOM 1501 C CA . LEU A 1 190 ? -9.626 -2.859 18.576 1.00 89.25 190 LEU A CA 1
ATOM 1502 C C . LEU A 1 190 ? -8.940 -2.043 17.472 1.00 89.25 190 LEU A C 1
ATOM 1504 O O . LEU A 1 190 ? -8.180 -2.617 16.693 1.00 89.25 190 LEU A O 1
ATOM 1508 N N . THR A 1 191 ? -9.129 -0.722 17.418 1.00 87.19 191 THR A N 1
ATOM 1509 C CA . THR A 1 191 ? -8.418 0.143 16.459 1.00 87.19 191 THR A CA 1
ATOM 1510 C C . THR A 1 191 ? -6.896 0.052 16.634 1.00 87.19 191 THR A C 1
ATOM 1512 O O . THR A 1 191 ? -6.175 -0.024 15.637 1.00 87.19 191 THR A O 1
ATOM 1515 N N . GLN A 1 192 ? -6.399 -0.031 17.874 1.00 92.38 192 GLN A N 1
ATOM 1516 C CA . GLN A 1 192 ? -4.977 -0.264 18.162 1.00 92.38 192 GLN A CA 1
ATOM 1517 C C . GLN A 1 192 ? -4.503 -1.635 17.650 1.00 92.38 192 GLN A C 1
ATOM 1519 O O . GLN A 1 192 ? -3.513 -1.696 16.922 1.00 92.38 192 GLN A O 1
ATOM 1524 N N . CYS A 1 193 ? -5.225 -2.726 17.940 1.00 93.00 193 CYS A N 1
ATOM 1525 C CA . CYS A 1 193 ? -4.889 -4.062 17.428 1.00 93.00 193 CYS A CA 1
ATOM 1526 C C . CYS A 1 193 ? -4.875 -4.126 15.894 1.00 93.00 193 CYS A C 1
ATOM 1528 O O . CYS A 1 193 ? -3.929 -4.659 15.317 1.00 93.00 193 CYS A O 1
ATOM 1530 N N . LEU A 1 194 ? -5.889 -3.556 15.233 1.00 90.38 194 LEU A N 1
ATOM 1531 C CA . LEU A 1 194 ? -5.956 -3.465 13.772 1.00 90.38 194 LEU A CA 1
ATOM 1532 C C . LEU A 1 194 ? -4.731 -2.754 13.208 1.00 90.38 194 LEU A C 1
ATOM 1534 O O . LEU A 1 194 ? -4.117 -3.231 12.254 1.00 90.38 194 LEU A O 1
ATOM 1538 N N . PHE A 1 195 ? -4.370 -1.616 13.800 1.00 90.38 195 PHE A N 1
ATOM 1539 C CA . PHE A 1 195 ? -3.229 -0.850 13.336 1.00 90.38 195 PHE A CA 1
ATOM 1540 C C . PHE A 1 195 ? -1.902 -1.598 13.558 1.00 90.38 195 PHE A C 1
ATOM 1542 O O . PHE A 1 195 ? -1.027 -1.527 12.699 1.00 90.38 195 PHE A O 1
ATOM 1549 N N . CYS A 1 196 ? -1.755 -2.370 14.640 1.00 93.50 196 CYS A N 1
ATOM 1550 C CA . CYS A 1 196 ? -0.589 -3.237 14.842 1.00 93.50 196 CYS A CA 1
ATOM 1551 C C . CYS A 1 196 ? -0.490 -4.354 13.793 1.00 93.50 196 CYS A C 1
ATOM 1553 O O . CYS A 1 196 ? 0.593 -4.542 13.238 1.00 93.50 196 CYS A O 1
ATOM 1555 N N . PHE A 1 197 ? -1.598 -5.037 13.477 1.00 92.62 197 PHE A N 1
ATOM 1556 C CA . PHE A 1 197 ? -1.629 -6.037 12.403 1.00 92.62 197 PHE A CA 1
ATOM 1557 C C . PHE A 1 197 ? -1.253 -5.418 11.048 1.00 92.62 197 PHE A C 1
ATOM 1559 O O . PHE A 1 197 ? -0.399 -5.937 10.334 1.00 92.62 197 PHE A O 1
ATOM 1566 N N . PHE A 1 198 ? -1.833 -4.261 10.711 1.00 91.50 198 PHE A N 1
ATOM 1567 C CA . PHE A 1 198 ? -1.463 -3.521 9.505 1.00 91.50 198 PHE A CA 1
ATOM 1568 C C . PHE A 1 198 ? 0.028 -3.154 9.493 1.00 91.50 198 PHE A C 1
ATOM 1570 O O . PHE A 1 198 ? 0.710 -3.380 8.495 1.00 91.50 198 PHE A O 1
ATOM 1577 N N . ALA A 1 199 ? 0.546 -2.620 10.603 1.00 91.69 199 ALA A N 1
ATOM 1578 C CA . ALA A 1 199 ? 1.928 -2.176 10.714 1.00 91.69 199 ALA A CA 1
ATOM 1579 C C . ALA A 1 199 ? 2.939 -3.327 10.575 1.00 91.69 199 ALA A C 1
ATOM 1581 O O . ALA A 1 199 ? 3.984 -3.118 9.957 1.00 91.69 199 ALA A O 1
ATOM 1582 N N . GLU A 1 200 ? 2.665 -4.528 11.098 1.00 92.19 200 GLU A N 1
ATOM 1583 C CA . GLU A 1 200 ? 3.572 -5.676 10.921 1.00 92.19 200 GLU A CA 1
ATOM 1584 C C . GLU A 1 200 ? 3.489 -6.298 9.520 1.00 92.19 200 GLU A C 1
ATOM 1586 O O . GLU A 1 200 ? 4.507 -6.731 8.978 1.00 92.19 200 GLU A O 1
ATOM 1591 N N . ASP A 1 201 ? 2.315 -6.267 8.888 1.00 90.31 201 ASP A N 1
ATOM 1592 C CA . ASP A 1 201 ? 2.116 -6.705 7.504 1.00 90.31 201 ASP A CA 1
ATOM 1593 C C . ASP A 1 201 ? 2.808 -5.804 6.472 1.00 90.31 201 ASP A C 1
ATOM 1595 O O . ASP A 1 201 ? 3.361 -6.307 5.494 1.00 90.31 201 ASP A O 1
ATOM 1599 N N . VAL A 1 202 ? 2.828 -4.483 6.686 1.00 88.31 202 VAL A N 1
ATOM 1600 C CA . VAL A 1 202 ? 3.550 -3.537 5.809 1.00 88.31 202 VAL A CA 1
ATOM 1601 C C . VAL A 1 202 ? 5.007 -3.291 6.229 1.00 88.31 202 VAL A C 1
ATOM 1603 O O . VAL A 1 202 ? 5.684 -2.443 5.647 1.00 88.31 202 VAL A O 1
ATOM 1606 N N . GLY A 1 203 ? 5.508 -4.022 7.232 1.00 88.88 203 GLY A N 1
ATOM 1607 C CA . GLY A 1 203 ? 6.906 -3.969 7.676 1.00 88.88 203 GLY A CA 1
ATOM 1608 C C . GLY A 1 203 ? 7.306 -2.727 8.485 1.00 88.88 203 GLY A C 1
ATOM 1609 O O . GLY A 1 203 ? 8.498 -2.486 8.667 1.00 88.88 203 GLY A O 1
ATOM 1610 N N . LEU A 1 204 ? 6.341 -1.947 8.983 1.00 90.69 204 LEU A N 1
ATOM 1611 C CA . LEU A 1 204 ? 6.567 -0.843 9.927 1.00 90.69 204 LEU A CA 1
ATOM 1612 C C . LEU A 1 204 ? 6.805 -1.338 11.362 1.00 90.69 204 LEU A C 1
ATOM 1614 O O . LEU A 1 204 ? 7.527 -0.691 12.116 1.00 90.69 204 LEU A O 1
ATOM 1618 N N . LEU A 1 205 ? 6.209 -2.470 11.744 1.00 92.00 205 LEU A N 1
ATOM 1619 C CA . LEU A 1 205 ? 6.418 -3.122 13.037 1.00 92.00 205 LEU A CA 1
ATOM 1620 C C . LEU A 1 205 ? 7.221 -4.423 12.818 1.00 92.00 205 LEU A C 1
ATOM 1622 O O . LEU A 1 205 ? 6.723 -5.338 12.157 1.00 92.00 205 LEU A O 1
ATOM 1626 N N . PRO A 1 206 ? 8.479 -4.525 13.288 1.00 89.75 206 PRO A N 1
ATOM 1627 C CA . PRO A 1 206 ? 9.382 -5.560 12.795 1.00 89.75 206 PRO A CA 1
ATOM 1628 C C . PRO A 1 206 ? 9.050 -6.982 13.271 1.00 89.75 206 PRO A C 1
ATOM 1630 O O . PRO A 1 206 ? 8.480 -7.223 14.336 1.00 89.75 206 PRO A O 1
ATOM 1633 N N . GLY A 1 207 ? 9.464 -7.957 12.456 1.00 85.62 207 GLY A N 1
ATOM 1634 C CA . GLY A 1 207 ? 9.574 -9.364 12.846 1.00 85.62 207 GLY A CA 1
ATOM 1635 C C . GLY A 1 207 ? 8.266 -10.086 13.188 1.00 85.62 207 GLY A C 1
ATOM 1636 O O . GLY A 1 207 ? 8.343 -11.098 13.888 1.00 85.62 207 GLY A O 1
ATOM 1637 N N . ARG A 1 208 ? 7.104 -9.594 12.724 1.00 90.31 208 ARG A N 1
ATOM 1638 C CA . ARG A 1 208 ? 5.762 -10.122 13.060 1.00 90.31 208 ARG A CA 1
ATOM 1639 C C . ARG A 1 208 ? 5.481 -10.094 14.570 1.00 90.31 208 ARG A C 1
ATOM 1641 O O . ARG A 1 208 ? 4.930 -11.040 15.129 1.00 90.31 208 ARG A O 1
ATOM 1648 N N . MET A 1 209 ? 5.979 -9.084 15.291 1.00 91.94 209 MET A N 1
ATOM 1649 C CA . MET A 1 209 ? 6.010 -9.144 16.756 1.00 91.94 209 MET A CA 1
ATOM 1650 C C . MET A 1 209 ? 4.637 -9.170 17.436 1.00 91.94 209 MET A C 1
ATOM 1652 O O . MET A 1 209 ? 4.547 -9.734 18.529 1.00 91.94 209 MET A O 1
ATOM 1656 N N . PHE A 1 210 ? 3.588 -8.619 16.819 1.00 93.25 210 PHE A N 1
ATOM 1657 C CA . PHE A 1 210 ? 2.242 -8.643 17.385 1.00 93.25 210 PHE A CA 1
ATOM 1658 C C . PHE A 1 210 ? 1.622 -10.036 17.186 1.00 93.25 210 PHE A C 1
ATOM 1660 O O . PHE A 1 210 ? 1.176 -10.644 18.164 1.00 93.25 210 PHE A O 1
ATOM 1667 N N . GLU A 1 211 ? 1.741 -10.615 15.986 1.00 93.19 211 GLU A N 1
ATOM 1668 C CA . GLU A 1 211 ? 1.436 -12.028 15.713 1.00 93.19 211 GLU A CA 1
ATOM 1669 C C . GLU A 1 211 ? 2.200 -12.974 16.661 1.00 93.19 211 GLU A C 1
ATOM 1671 O O . GLU A 1 211 ? 1.589 -13.847 17.278 1.00 93.19 211 GLU A O 1
ATOM 1676 N N . ARG A 1 212 ? 3.518 -12.787 16.854 1.00 92.50 212 ARG A N 1
ATOM 1677 C CA . ARG A 1 212 ? 4.339 -13.592 17.789 1.00 92.50 212 ARG A CA 1
ATOM 1678 C C . ARG A 1 212 ? 3.826 -13.499 19.228 1.00 92.50 212 ARG A C 1
ATOM 1680 O O . ARG A 1 212 ? 3.759 -14.514 19.923 1.00 92.50 212 ARG A O 1
ATOM 1687 N N . LEU A 1 213 ? 3.501 -12.290 19.689 1.00 92.38 213 LEU A N 1
ATOM 1688 C CA . LEU A 1 213 ? 3.047 -12.012 21.053 1.00 92.38 213 LEU A CA 1
ATOM 1689 C C . LEU A 1 213 ? 1.687 -12.671 21.324 1.00 92.38 213 LEU A C 1
ATOM 1691 O O . LEU A 1 213 ? 1.554 -13.452 22.267 1.00 92.38 213 LEU A O 1
ATOM 1695 N N . VAL A 1 214 ? 0.708 -12.424 20.453 1.00 92.81 214 VAL A N 1
ATOM 1696 C CA . VAL A 1 214 ? -0.642 -13.005 20.508 1.00 92.81 214 VAL A CA 1
ATOM 1697 C C . VAL A 1 214 ? -0.609 -14.525 20.298 1.00 92.81 214 VAL A C 1
ATOM 1699 O O . VAL A 1 214 ? -1.277 -15.282 21.010 1.00 92.81 214 VAL A O 1
ATOM 1702 N N . GLY A 1 215 ? 0.211 -15.009 19.366 1.00 91.56 215 GLY A N 1
ATOM 1703 C CA . GLY A 1 215 ? 0.403 -16.424 19.046 1.00 91.56 215 GLY A CA 1
ATOM 1704 C C . GLY A 1 215 ? 1.040 -17.252 20.167 1.00 91.56 215 GLY A C 1
ATOM 1705 O O . GLY A 1 215 ? 0.851 -18.471 20.204 1.00 91.56 215 GLY A O 1
ATOM 1706 N N . ASN A 1 216 ? 1.736 -16.622 21.120 1.00 90.00 216 ASN A N 1
ATOM 1707 C CA . ASN A 1 216 ? 2.455 -17.321 22.182 1.00 90.00 216 ASN A CA 1
ATOM 1708 C C . ASN A 1 216 ? 1.506 -18.056 23.150 1.00 90.00 216 ASN A C 1
ATOM 1710 O O . ASN A 1 216 ? 0.891 -17.471 24.043 1.00 90.00 216 ASN A O 1
ATOM 1714 N N . ARG A 1 217 ? 1.424 -19.384 22.999 1.00 87.19 217 ARG A N 1
ATOM 1715 C CA . ARG A 1 217 ? 0.574 -20.266 23.820 1.00 87.19 217 ARG A CA 1
ATOM 1716 C C . ARG A 1 217 ? 1.082 -20.484 25.254 1.00 87.19 217 ARG A C 1
ATOM 1718 O O . ARG A 1 217 ? 0.345 -21.054 26.047 1.00 87.19 217 ARG A O 1
ATOM 1725 N N . GLN A 1 218 ? 2.296 -20.036 25.588 1.00 87.12 218 GLN A N 1
ATOM 1726 C CA . GLN A 1 218 ? 2.875 -20.139 26.937 1.00 87.12 218 GLN A CA 1
ATOM 1727 C C . GLN A 1 218 ? 2.559 -18.918 27.824 1.00 87.12 218 GLN A C 1
ATOM 1729 O O . GLN A 1 218 ? 2.893 -18.907 29.010 1.00 87.12 218 GLN A O 1
ATOM 1734 N N . LEU A 1 219 ? 1.934 -17.869 27.275 1.00 86.88 219 LEU A N 1
ATOM 1735 C CA . LEU A 1 219 ? 1.484 -16.717 28.056 1.00 86.88 219 LEU A CA 1
ATOM 1736 C C . LEU A 1 219 ? 0.097 -16.971 28.653 1.00 86.88 219 LEU A C 1
ATOM 1738 O O . LEU A 1 219 ? -0.845 -17.338 27.952 1.00 86.88 219 LEU A O 1
ATOM 1742 N N . THR A 1 220 ? -0.049 -16.694 29.950 1.00 89.19 220 THR A N 1
ATOM 1743 C CA . THR A 1 220 ? -1.369 -16.508 30.565 1.00 89.19 220 THR A CA 1
ATOM 1744 C C . THR A 1 220 ? -2.007 -15.228 30.022 1.00 89.19 220 THR A C 1
ATOM 1746 O O . THR A 1 220 ? -1.295 -14.293 29.646 1.00 89.19 220 THR A O 1
ATOM 1749 N N . SER A 1 221 ? -3.341 -15.137 30.005 1.00 88.69 221 SER A N 1
ATOM 1750 C CA . SER A 1 221 ? -4.015 -13.972 29.410 1.00 88.69 221 SER A CA 1
ATOM 1751 C C . SER A 1 221 ? -3.660 -12.651 30.104 1.00 88.69 221 SER A C 1
ATOM 1753 O O . SER A 1 221 ? -3.500 -11.635 29.433 1.00 88.69 221 SER A O 1
ATOM 1755 N N . GLY A 1 222 ? -3.407 -12.674 31.419 1.00 89.88 222 GLY A N 1
ATOM 1756 C CA . GLY A 1 222 ? -2.854 -11.534 32.156 1.00 89.88 222 GLY A CA 1
ATOM 1757 C C . GLY A 1 222 ? -1.463 -11.115 31.663 1.00 89.88 222 GLY A C 1
ATOM 1758 O O . GLY A 1 222 ? -1.251 -9.941 31.380 1.00 89.88 222 GLY A O 1
ATOM 1759 N N . ARG A 1 223 ? -0.531 -12.063 31.463 1.00 91.19 223 ARG A N 1
ATOM 1760 C CA . ARG A 1 223 ? 0.805 -11.749 30.915 1.00 91.19 223 ARG A CA 1
ATOM 1761 C C . ARG A 1 223 ? 0.743 -11.233 29.477 1.00 91.19 223 ARG A C 1
ATOM 1763 O O . ARG A 1 223 ? 1.543 -10.372 29.126 1.00 91.19 223 ARG A O 1
ATOM 1770 N N . LEU A 1 224 ? -0.194 -11.723 28.664 1.00 91.94 224 LEU A N 1
ATOM 1771 C CA . LEU A 1 224 ? -0.431 -11.183 27.325 1.00 91.94 224 LEU A CA 1
ATOM 1772 C C . LEU A 1 224 ? -1.012 -9.761 27.381 1.00 91.94 224 LEU A C 1
ATOM 1774 O O . LEU A 1 224 ? -0.533 -8.897 26.658 1.00 91.94 224 LEU A O 1
ATOM 1778 N N . THR A 1 225 ? -1.970 -9.501 28.277 1.00 91.69 225 THR A N 1
ATOM 1779 C CA . THR A 1 225 ? -2.546 -8.161 28.511 1.00 91.69 225 THR A CA 1
ATOM 1780 C C . THR A 1 225 ? -1.434 -7.151 28.830 1.00 91.69 225 THR A C 1
ATOM 1782 O O . THR A 1 225 ? -1.316 -6.133 28.154 1.00 91.69 225 THR A O 1
ATOM 1785 N N . THR A 1 226 ? -0.533 -7.477 29.766 1.00 92.75 226 THR A N 1
ATOM 1786 C CA . THR A 1 226 ? 0.643 -6.640 30.083 1.00 92.75 226 THR A CA 1
ATOM 1787 C C . THR A 1 226 ? 1.634 -6.531 28.918 1.00 92.75 226 THR A C 1
ATOM 1789 O O . THR A 1 226 ? 2.205 -5.466 28.692 1.00 92.75 226 THR A O 1
ATOM 1792 N N . GLY A 1 227 ? 1.835 -7.604 28.145 1.00 93.62 227 GLY A N 1
ATOM 1793 C CA . GLY A 1 227 ? 2.695 -7.588 26.957 1.00 93.62 227 GLY A CA 1
ATOM 1794 C C . GLY A 1 227 ? 2.196 -6.638 25.863 1.00 93.62 227 GLY A C 1
ATOM 1795 O O . GLY A 1 227 ? 3.006 -5.933 25.262 1.00 93.62 227 GLY A O 1
ATOM 1796 N N . LEU A 1 228 ? 0.874 -6.581 25.657 1.00 95.12 228 LEU A N 1
ATOM 1797 C CA . LEU A 1 228 ? 0.201 -5.662 24.734 1.00 95.12 228 LEU A CA 1
ATOM 1798 C C . LEU A 1 228 ? 0.279 -4.211 25.227 1.00 95.12 228 LEU A C 1
ATOM 1800 O O . LEU A 1 228 ? 0.673 -3.338 24.461 1.00 95.12 228 LEU A O 1
ATOM 1804 N N . GLN A 1 229 ? 0.007 -3.963 26.515 1.00 95.38 229 GLN A N 1
ATOM 1805 C CA . GLN A 1 229 ? 0.182 -2.640 27.137 1.00 95.38 229 GLN A CA 1
ATOM 1806 C C . GLN A 1 229 ? 1.614 -2.117 26.950 1.00 95.38 229 GLN A C 1
ATOM 1808 O O . GLN A 1 229 ? 1.812 -0.977 26.536 1.00 95.38 229 GLN A O 1
ATOM 1813 N N . SER A 1 230 ? 2.618 -2.969 27.191 1.00 94.81 230 SER A N 1
ATOM 1814 C CA . SER A 1 230 ? 4.026 -2.618 26.983 1.00 94.81 230 SER A CA 1
ATOM 1815 C C . SER A 1 230 ? 4.361 -2.351 25.514 1.00 94.81 230 SER A C 1
ATOM 1817 O O . SER A 1 230 ? 5.166 -1.467 25.243 1.00 94.81 230 SER A O 1
ATOM 1819 N N . LEU A 1 231 ? 3.774 -3.098 24.572 1.00 95.06 231 LEU A N 1
ATOM 1820 C CA . LEU A 1 231 ? 4.007 -2.908 23.138 1.00 95.06 231 LEU A CA 1
ATOM 1821 C C . LEU A 1 231 ? 3.413 -1.581 22.652 1.00 95.06 231 LEU A C 1
ATOM 1823 O O . LEU A 1 231 ? 4.094 -0.811 21.978 1.00 95.06 231 LEU A O 1
ATOM 1827 N N . PHE A 1 232 ? 2.176 -1.276 23.047 1.00 95.38 232 PHE A N 1
ATOM 1828 C CA . PHE A 1 232 ? 1.510 -0.017 22.705 1.00 95.38 232 PHE A CA 1
ATOM 1829 C C . PHE A 1 232 ? 2.243 1.188 23.315 1.00 95.38 232 PHE A C 1
ATOM 1831 O O . PHE A 1 232 ? 2.396 2.210 22.647 1.00 95.38 232 PHE A O 1
ATOM 1838 N N . ALA A 1 233 ? 2.781 1.051 24.534 1.00 94.75 233 ALA A N 1
ATOM 1839 C CA . ALA A 1 233 ? 3.599 2.085 25.168 1.00 94.75 233 ALA A CA 1
ATOM 1840 C C . ALA A 1 233 ? 4.923 2.328 24.419 1.00 94.75 233 ALA A C 1
ATOM 1842 O O . ALA A 1 233 ? 5.303 3.480 24.212 1.00 94.75 233 ALA A O 1
ATOM 1843 N N . THR A 1 234 ? 5.602 1.280 23.932 1.00 94.44 234 THR A N 1
ATOM 1844 C CA . THR A 1 234 ? 6.778 1.476 23.068 1.00 94.44 234 THR A CA 1
ATOM 1845 C C . THR A 1 234 ? 6.384 2.091 21.720 1.00 94.44 234 THR A C 1
ATOM 1847 O O . THR A 1 234 ? 7.054 3.010 21.265 1.00 94.44 234 THR A O 1
ATOM 1850 N N . MET A 1 235 ? 5.268 1.691 21.097 1.00 93.12 235 MET A N 1
ATOM 1851 C CA . MET A 1 235 ? 4.787 2.318 19.852 1.00 93.12 235 MET A CA 1
ATOM 1852 C C . MET A 1 235 ? 4.429 3.808 20.030 1.00 93.12 235 MET A C 1
ATOM 1854 O O . MET A 1 235 ? 4.646 4.607 19.114 1.00 93.12 235 MET A O 1
ATOM 1858 N N . GLN A 1 236 ? 3.942 4.214 21.209 1.00 92.44 236 GLN A N 1
ATOM 1859 C CA . GLN A 1 236 ? 3.640 5.612 21.528 1.00 92.44 236 GLN A CA 1
ATOM 1860 C C . GLN A 1 236 ? 4.868 6.527 21.389 1.00 92.44 236 GLN A C 1
ATOM 1862 O O . GLN A 1 236 ? 4.730 7.620 20.834 1.00 92.44 236 GLN A O 1
ATOM 1867 N N . GLY A 1 237 ? 6.040 6.109 21.883 1.00 87.44 237 GLY A N 1
ATOM 1868 C CA . GLY A 1 237 ? 7.269 6.921 21.908 1.00 87.44 237 GLY A CA 1
ATOM 1869 C C . GLY A 1 237 ? 8.359 6.524 20.903 1.00 87.44 237 GLY A C 1
ATOM 1870 O O . GLY A 1 237 ? 9.238 7.333 20.615 1.00 87.44 237 GLY A O 1
ATOM 1871 N N . GLY A 1 238 ? 8.293 5.310 20.356 1.00 89.81 238 GLY A N 1
ATOM 1872 C CA . GLY A 1 238 ? 9.400 4.645 19.666 1.00 89.81 238 GLY A CA 1
ATOM 1873 C C . GLY A 1 238 ? 10.456 4.070 20.625 1.00 89.81 238 GLY A C 1
ATOM 1874 O O . GLY A 1 238 ? 10.455 4.347 21.827 1.00 89.81 238 GLY A O 1
ATOM 1875 N N . GLY A 1 239 ? 11.382 3.281 20.078 1.00 90.75 239 GLY A N 1
ATOM 1876 C CA . GLY A 1 239 ? 12.517 2.681 20.784 1.00 90.75 239 GLY A CA 1
ATOM 1877 C C . GLY A 1 239 ? 12.410 1.165 20.977 1.00 90.75 239 GLY A C 1
ATOM 1878 O O . GLY A 1 239 ? 11.599 0.484 20.353 1.00 90.75 239 GLY A O 1
ATOM 1879 N N . LEU A 1 240 ? 13.259 0.623 21.854 1.00 90.38 240 LEU A N 1
ATOM 1880 C CA . LEU A 1 240 ? 13.469 -0.822 21.983 1.00 90.38 240 LEU A CA 1
ATOM 1881 C C . LEU A 1 240 ? 12.302 -1.558 22.664 1.00 90.38 240 LEU A C 1
ATOM 1883 O O . LEU A 1 240 ? 11.870 -1.201 23.763 1.00 90.38 240 LEU A O 1
ATOM 1887 N N . TYR A 1 241 ? 11.877 -2.666 22.055 1.00 90.50 241 TYR A N 1
ATOM 1888 C CA . TYR A 1 241 ? 10.979 -3.671 22.622 1.00 90.50 241 TYR A CA 1
ATOM 1889 C C . TYR A 1 241 ? 11.683 -5.035 22.619 1.00 90.50 241 TYR A C 1
ATOM 1891 O O . TYR A 1 241 ? 11.693 -5.774 21.632 1.00 90.50 241 TYR A O 1
ATOM 1899 N N . GLY A 1 242 ? 12.340 -5.361 23.734 1.00 86.75 242 GLY A N 1
ATOM 1900 C CA . GLY A 1 242 ? 13.284 -6.478 23.772 1.00 86.75 242 GLY A CA 1
ATOM 1901 C C . GLY A 1 242 ? 14.504 -6.173 22.884 1.00 86.75 242 GLY A C 1
ATOM 1902 O O . GLY A 1 242 ? 15.158 -5.160 23.129 1.00 86.75 242 GLY A O 1
ATOM 1903 N N . PRO A 1 243 ? 14.841 -7.018 21.889 1.00 88.06 243 PRO A N 1
ATOM 1904 C CA . PRO A 1 243 ? 15.929 -6.757 20.944 1.00 88.06 243 PRO A CA 1
ATOM 1905 C C . PRO A 1 243 ? 15.498 -5.950 19.705 1.00 88.06 243 PRO A C 1
ATOM 1907 O O . PRO A 1 243 ? 16.365 -5.496 18.962 1.00 88.06 243 PRO A O 1
ATOM 1910 N N . ASP A 1 244 ? 14.192 -5.814 19.452 1.00 90.00 244 ASP A N 1
ATOM 1911 C CA . ASP A 1 244 ? 13.646 -5.175 18.252 1.00 90.00 244 ASP A CA 1
ATOM 1912 C C . ASP A 1 244 ? 13.480 -3.658 18.483 1.00 90.00 244 ASP A C 1
ATOM 1914 O O . ASP A 1 244 ? 13.011 -3.245 19.544 1.00 90.00 244 ASP A O 1
ATOM 1918 N N . ASP A 1 245 ? 13.828 -2.820 17.501 1.00 90.25 245 ASP A N 1
ATOM 1919 C CA . ASP A 1 245 ? 13.619 -1.362 17.552 1.00 90.25 245 ASP A CA 1
ATOM 1920 C C . ASP A 1 245 ? 12.298 -0.977 16.867 1.00 90.25 245 ASP A C 1
ATOM 1922 O O . ASP A 1 245 ? 12.038 -1.380 15.731 1.00 90.25 245 ASP A O 1
ATOM 1926 N N . ILE A 1 246 ? 11.445 -0.220 17.559 1.00 90.88 246 ILE A N 1
ATOM 1927 C CA . ILE A 1 246 ? 10.107 0.169 17.096 1.00 90.88 246 ILE A CA 1
ATOM 1928 C C . ILE A 1 246 ? 10.119 1.652 16.688 1.00 90.88 246 ILE A C 1
ATOM 1930 O O . ILE A 1 246 ? 10.525 2.499 17.488 1.00 90.88 246 ILE A O 1
ATOM 1934 N N . PRO A 1 247 ? 9.640 2.023 15.483 1.00 87.88 247 PRO A N 1
ATOM 1935 C CA . PRO A 1 247 ? 9.559 3.425 15.087 1.00 87.88 247 PRO A CA 1
ATOM 1936 C C . PRO A 1 247 ? 8.515 4.187 15.917 1.00 87.88 247 PRO A C 1
ATOM 1938 O O . PRO A 1 247 ? 7.548 3.622 16.420 1.00 87.88 247 PRO A O 1
ATOM 1941 N N . TRP A 1 248 ? 8.685 5.501 16.044 1.00 87.75 248 TRP A N 1
ATOM 1942 C CA . TRP A 1 248 ? 7.743 6.351 16.773 1.00 87.75 248 TRP A CA 1
ATOM 1943 C C . TRP A 1 248 ? 6.432 6.522 15.984 1.00 87.75 248 TRP A C 1
ATOM 1945 O O . TRP A 1 248 ? 6.433 7.103 14.896 1.00 87.75 248 TRP A O 1
ATOM 1955 N N . PHE A 1 249 ? 5.303 6.032 16.517 1.00 84.88 249 PHE A N 1
ATOM 1956 C CA . PHE A 1 249 ? 4.032 6.036 15.780 1.00 84.88 249 PHE A CA 1
ATOM 1957 C C . PHE A 1 249 ? 3.118 7.243 16.022 1.00 84.88 249 PHE A C 1
ATOM 1959 O O . PHE A 1 249 ? 2.377 7.585 15.108 1.00 84.88 249 PHE A O 1
ATOM 1966 N N . ASN A 1 250 ? 3.081 7.852 17.215 1.00 69.69 250 ASN A N 1
ATOM 1967 C CA . ASN A 1 250 ? 1.955 8.729 17.588 1.00 69.69 250 ASN A CA 1
ATOM 1968 C C . ASN A 1 250 ? 1.958 10.107 16.873 1.00 69.69 250 ASN A C 1
ATOM 1970 O O . ASN A 1 250 ? 2.989 10.770 16.838 1.00 69.69 250 ASN A O 1
ATOM 1974 N N . GLY A 1 251 ? 0.829 10.647 16.389 1.00 69.50 251 GLY A N 1
ATOM 1975 C CA . GLY A 1 251 ? -0.347 9.952 15.836 1.00 69.50 251 GLY A CA 1
ATOM 1976 C C . GLY A 1 251 ? -1.692 10.080 16.558 1.00 69.50 251 GLY A C 1
ATOM 1977 O O . GLY A 1 251 ? -2.729 9.916 15.922 1.00 69.50 251 GLY A O 1
ATOM 1978 N N . GLY A 1 252 ? -1.719 10.348 17.865 1.00 80.00 252 GLY A N 1
ATOM 1979 C CA . GLY A 1 252 ? -2.960 10.325 18.663 1.00 80.00 252 GLY A CA 1
ATOM 1980 C C . GLY A 1 252 ? -3.405 8.922 19.109 1.00 80.00 252 GLY A C 1
ATOM 1981 O O . GLY A 1 252 ? -3.577 8.717 20.304 1.00 80.00 252 GLY A O 1
ATOM 1982 N N . LEU A 1 253 ? -3.482 7.944 18.195 1.00 87.19 253 LEU A N 1
ATOM 1983 C CA . LEU A 1 253 ? -4.000 6.577 18.443 1.00 87.19 253 LEU A CA 1
ATOM 1984 C C . LEU A 1 253 ? -3.406 5.857 19.675 1.00 87.19 253 LEU A C 1
ATOM 1986 O O . LEU A 1 253 ? -4.095 5.084 20.328 1.00 87.19 253 LEU A O 1
ATOM 1990 N N . PHE A 1 254 ? -2.135 6.101 20.005 1.00 90.38 254 PHE A N 1
ATOM 1991 C CA . PHE A 1 254 ? -1.449 5.491 21.157 1.00 90.38 254 PHE A CA 1
ATOM 1992 C C . PHE A 1 254 ? -1.283 6.449 22.354 1.00 90.38 254 PHE A C 1
ATOM 1994 O O . PHE A 1 254 ? -0.430 6.224 23.205 1.00 90.38 254 PHE A O 1
ATOM 2001 N N . GLN A 1 255 ? -2.042 7.551 22.431 1.00 86.75 255 GLN A N 1
ATOM 2002 C CA . GLN A 1 255 ? -2.003 8.458 23.594 1.00 86.75 255 GLN A CA 1
ATOM 2003 C C . GLN A 1 255 ? -2.744 7.901 24.819 1.00 86.75 255 GLN A C 1
ATOM 2005 O O . GLN A 1 255 ? -2.396 8.245 25.948 1.00 86.75 255 GLN A O 1
ATOM 2010 N N . ARG A 1 256 ? -3.724 7.022 24.592 1.00 88.88 256 ARG A N 1
ATOM 2011 C CA . ARG A 1 256 ? -4.498 6.272 25.589 1.00 88.88 256 ARG A CA 1
ATOM 2012 C C . ARG A 1 256 ? -4.212 4.779 25.386 1.00 88.88 256 ARG A C 1
ATOM 2014 O O . ARG A 1 256 ? -4.025 4.353 24.252 1.00 88.88 256 ARG A O 1
ATOM 2021 N N . ILE A 1 257 ? -4.089 3.991 26.458 1.00 92.44 257 ILE A N 1
ATOM 2022 C CA . ILE A 1 257 ? -3.651 2.579 26.388 1.00 92.44 257 ILE A CA 1
ATOM 2023 C C . ILE A 1 257 ? -4.460 1.744 27.394 1.00 92.44 257 ILE A C 1
ATOM 2025 O O . ILE A 1 257 ? -3.951 1.242 28.396 1.00 92.44 257 ILE A O 1
ATOM 2029 N N . ASP A 1 258 ? -5.749 1.588 27.102 1.00 91.56 258 ASP A N 1
ATOM 2030 C CA . ASP A 1 258 ? -6.713 0.898 27.966 1.00 91.56 258 ASP A CA 1
ATOM 2031 C C . ASP A 1 258 ? -6.966 -0.533 27.466 1.00 91.56 258 ASP A C 1
ATOM 2033 O O . ASP A 1 258 ? -8.069 -0.887 27.054 1.00 91.56 258 ASP A O 1
ATOM 2037 N N . VAL A 1 259 ? -5.924 -1.374 27.464 1.00 94.44 259 VAL A N 1
ATOM 2038 C CA . VAL A 1 259 ? -6.057 -2.788 27.063 1.00 94.44 259 VAL A CA 1
ATOM 2039 C C . VAL A 1 259 ? -6.988 -3.513 28.052 1.00 94.44 259 VAL A C 1
ATOM 2041 O O . VAL A 1 259 ? -6.624 -3.646 29.227 1.00 94.44 259 VAL A O 1
ATOM 2044 N N . PRO A 1 260 ? -8.163 -4.011 27.618 1.00 92.69 260 PRO A N 1
ATOM 2045 C CA . PRO A 1 260 ? -9.103 -4.694 28.495 1.00 92.69 260 PRO A CA 1
ATOM 2046 C C . PRO A 1 260 ? -8.568 -6.072 28.902 1.00 92.69 260 PRO A C 1
ATOM 2048 O O . PRO A 1 260 ? -7.744 -6.678 28.213 1.00 92.69 260 PRO A O 1
ATOM 2051 N N . ARG A 1 261 ? -9.053 -6.605 30.029 1.00 90.19 261 ARG A N 1
ATOM 2052 C CA . ARG A 1 261 ? -8.630 -7.924 30.520 1.00 90.19 261 ARG A CA 1
ATOM 2053 C C . ARG A 1 261 ? -9.055 -9.020 29.540 1.00 90.19 261 ARG A C 1
ATOM 2055 O O . ARG A 1 261 ? -10.243 -9.312 29.428 1.00 90.19 261 ARG A O 1
ATOM 2062 N N . LEU A 1 262 ? -8.072 -9.663 28.912 1.00 91.75 262 LEU A N 1
ATOM 2063 C CA . LEU A 1 262 ? -8.313 -10.722 27.935 1.00 91.75 262 LEU A CA 1
ATOM 2064 C C . LEU A 1 262 ? -8.595 -12.092 28.577 1.00 91.75 262 LEU A C 1
ATOM 2066 O O . LEU A 1 262 ? -8.043 -12.455 29.624 1.00 91.75 262 LEU A O 1
ATOM 2070 N N . GLU A 1 263 ? -9.387 -12.893 27.873 1.00 91.50 263 GLU A N 1
ATOM 2071 C CA . GLU A 1 263 ? -9.665 -14.311 28.118 1.00 91.50 263 GLU A CA 1
ATOM 2072 C C . GLU A 1 263 ? -9.204 -15.191 26.940 1.00 91.50 263 GLU A C 1
ATOM 2074 O O . GLU A 1 263 ? -8.805 -14.706 25.885 1.00 91.50 263 GLU A O 1
ATOM 2079 N N . ILE A 1 264 ? -9.234 -16.520 27.100 1.00 88.25 264 ILE A N 1
ATOM 2080 C CA . ILE A 1 264 ? -8.714 -17.464 26.088 1.00 88.25 264 ILE A CA 1
ATOM 2081 C C . ILE A 1 264 ? -9.488 -17.375 24.755 1.00 88.25 264 ILE A C 1
ATOM 2083 O O . ILE A 1 264 ? -8.893 -17.565 23.691 1.00 88.25 264 ILE A O 1
ATOM 2087 N N . VAL A 1 265 ? -10.785 -17.053 24.801 1.00 89.94 265 VAL A N 1
ATOM 2088 C CA . VAL A 1 265 ? -11.619 -16.841 23.604 1.00 89.94 265 VAL A CA 1
ATOM 2089 C C . VAL A 1 265 ? -11.172 -15.602 22.823 1.00 89.94 265 VAL A C 1
ATOM 2091 O O . VAL A 1 265 ? -10.872 -15.717 21.637 1.00 89.94 265 VAL A O 1
ATOM 2094 N N . ASP A 1 266 ? -10.958 -14.478 23.509 1.00 92.00 266 ASP A N 1
ATOM 2095 C CA . ASP A 1 266 ? -10.477 -13.224 22.919 1.00 92.00 266 ASP A CA 1
ATOM 2096 C C . ASP A 1 266 ? -9.144 -13.416 22.189 1.00 92.00 266 ASP A C 1
ATOM 2098 O O . ASP A 1 266 ? -8.938 -12.964 21.065 1.00 92.00 266 ASP A O 1
ATOM 2102 N N . ILE A 1 267 ? -8.230 -14.139 22.840 1.00 91.19 267 ILE A N 1
ATOM 2103 C CA . ILE A 1 267 ? -6.895 -14.445 22.323 1.00 91.19 267 ILE A CA 1
ATOM 2104 C C . ILE A 1 267 ? -6.987 -15.370 21.105 1.00 91.19 267 ILE A C 1
ATOM 2106 O O . ILE A 1 267 ? -6.126 -15.327 20.229 1.00 91.19 267 ILE A O 1
ATOM 2110 N N . THR A 1 268 ? -8.027 -16.199 21.022 1.00 90.81 268 THR A N 1
ATOM 2111 C CA . THR A 1 268 ? -8.276 -17.042 19.850 1.00 90.81 268 THR A CA 1
ATOM 2112 C C . THR A 1 268 ? -8.746 -16.196 18.667 1.00 90.81 268 THR A C 1
ATOM 2114 O O . THR A 1 268 ? -8.198 -16.359 17.581 1.00 90.81 268 THR A O 1
ATOM 2117 N N . GLU A 1 269 ? -9.632 -15.215 18.865 1.00 91.94 269 GLU A N 1
ATOM 2118 C CA . GLU A 1 269 ? -10.006 -14.292 17.782 1.00 91.94 269 GLU A CA 1
ATOM 2119 C C . GLU A 1 269 ? -8.875 -13.337 17.379 1.00 91.94 269 GLU A C 1
ATOM 2121 O O . GLU A 1 269 ? -8.682 -13.098 16.188 1.00 91.94 269 GLU A O 1
ATOM 2126 N N . LEU A 1 270 ? -8.045 -12.875 18.321 1.00 92.69 270 LEU A N 1
ATOM 2127 C CA . LEU A 1 270 ? -6.821 -12.134 17.991 1.00 92.69 270 LEU A CA 1
ATOM 2128 C C . LEU A 1 270 ? -5.835 -12.989 17.168 1.00 92.69 270 LEU A C 1
ATOM 2130 O O . LEU A 1 270 ? -5.175 -12.459 16.279 1.00 92.69 270 LEU A O 1
ATOM 2134 N N . ARG A 1 271 ? -5.753 -14.309 17.398 1.00 91.44 271 ARG A N 1
ATOM 2135 C CA . ARG A 1 271 ? -4.953 -15.237 16.566 1.00 91.44 271 ARG A CA 1
ATOM 2136 C C . ARG A 1 271 ? -5.570 -15.472 15.188 1.00 91.44 271 ARG A C 1
ATOM 2138 O O . ARG A 1 271 ? -4.834 -15.512 14.207 1.00 91.44 271 ARG A O 1
ATOM 2145 N N . ASN A 1 272 ? -6.894 -15.609 15.108 1.00 91.00 272 ASN A N 1
ATOM 2146 C CA . ASN A 1 272 ? -7.617 -15.733 13.839 1.00 91.00 272 ASN A CA 1
ATOM 2147 C C . ASN A 1 272 ? -7.394 -14.488 12.965 1.00 91.00 272 ASN A C 1
ATOM 2149 O O . ASN A 1 272 ? -7.129 -14.611 11.772 1.00 91.00 272 ASN A O 1
ATOM 2153 N N . ALA A 1 273 ? -7.434 -13.304 13.583 1.00 90.88 273 ALA A N 1
ATOM 2154 C CA . ALA A 1 273 ? -7.108 -12.028 12.962 1.00 90.88 273 ALA A CA 1
ATOM 2155 C C . ALA A 1 273 ? -5.634 -11.940 12.520 1.00 90.88 273 ALA A C 1
ATOM 2157 O O . ALA A 1 273 ? -5.373 -11.571 11.378 1.00 90.88 273 ALA A O 1
ATOM 2158 N N . ALA A 1 274 ? -4.678 -12.330 13.373 1.00 91.12 274 ALA A N 1
ATOM 2159 C CA . ALA A 1 274 ? -3.241 -12.275 13.070 1.00 91.12 274 ALA A CA 1
ATOM 2160 C C . ALA A 1 274 ? -2.823 -13.106 11.839 1.00 91.12 274 ALA A C 1
ATOM 2162 O O . ALA A 1 274 ? -1.843 -12.786 11.176 1.00 91.12 274 ALA A O 1
ATOM 2163 N N . ALA A 1 275 ? -3.576 -14.164 11.517 1.00 89.62 275 ALA A N 1
ATOM 2164 C CA . ALA A 1 275 ? -3.325 -15.045 10.374 1.00 89.62 275 ALA A CA 1
ATOM 2165 C C . ALA A 1 275 ? -3.879 -14.521 9.025 1.00 89.62 275 ALA A C 1
ATOM 2167 O O . ALA A 1 275 ? -3.895 -15.255 8.030 1.00 89.62 275 ALA A O 1
ATOM 2168 N N . LEU A 1 276 ? -4.380 -13.282 8.979 1.00 90.75 276 LEU A N 1
ATOM 2169 C CA . LEU A 1 276 ? -4.864 -12.613 7.767 1.00 90.75 276 LEU A CA 1
ATOM 2170 C C . LEU A 1 276 ? -3.783 -11.695 7.170 1.00 90.75 276 LEU A C 1
ATOM 2172 O O . LEU A 1 276 ? -2.846 -11.309 7.856 1.00 90.75 276 LEU A O 1
ATOM 2176 N N . ASN A 1 277 ? -3.923 -11.338 5.888 1.00 87.81 277 ASN A N 1
ATOM 2177 C CA . ASN A 1 277 ? -3.030 -10.385 5.219 1.00 87.81 277 ASN A CA 1
ATOM 2178 C C . ASN A 1 277 ? -3.617 -8.965 5.313 1.00 87.81 277 ASN A C 1
ATOM 2180 O O . ASN A 1 277 ? -4.459 -8.575 4.501 1.00 87.81 277 ASN A O 1
ATOM 2184 N N . TRP A 1 278 ? -3.172 -8.206 6.308 1.00 88.44 278 TRP A N 1
ATOM 2185 C CA . TRP A 1 278 ? -3.601 -6.838 6.589 1.00 88.44 278 TRP A CA 1
ATOM 2186 C C . TRP A 1 278 ? -2.987 -5.800 5.650 1.00 88.44 278 TRP A C 1
ATOM 2188 O O . TRP A 1 278 ? -3.587 -4.741 5.474 1.00 88.44 278 TRP A O 1
ATOM 2198 N N . SER A 1 279 ? -1.872 -6.097 4.966 1.00 85.25 279 SER A N 1
ATOM 2199 C CA . SER A 1 279 ? -1.359 -5.193 3.917 1.00 85.25 279 SER A CA 1
ATOM 2200 C C . SER A 1 279 ? -2.387 -5.000 2.792 1.00 85.25 279 SER A C 1
ATOM 2202 O O . SER A 1 279 ? -2.514 -3.906 2.238 1.00 85.25 279 SER A O 1
ATOM 2204 N N . ALA A 1 280 ? -3.169 -6.051 2.522 1.00 81.94 280 ALA A N 1
ATOM 2205 C CA . ALA A 1 280 ? -4.161 -6.138 1.458 1.00 81.94 280 ALA A CA 1
ATOM 2206 C C . ALA A 1 280 ? -5.613 -5.880 1.904 1.00 81.94 280 ALA A C 1
ATOM 2208 O O . ALA A 1 280 ? -6.529 -6.124 1.116 1.00 81.94 280 ALA A O 1
ATOM 2209 N N . ILE A 1 281 ? -5.848 -5.429 3.140 1.00 79.88 281 ILE A N 1
ATOM 2210 C CA . ILE A 1 281 ? -7.196 -5.120 3.636 1.00 79.88 281 ILE A CA 1
ATOM 2211 C C . ILE A 1 281 ? -7.695 -3.785 3.074 1.00 79.88 281 ILE A C 1
ATOM 2213 O O . ILE A 1 281 ? -6.974 -2.788 3.036 1.00 79.88 281 ILE A O 1
ATOM 2217 N N . ASP A 1 282 ? -8.956 -3.772 2.645 1.00 78.88 282 ASP A N 1
ATOM 2218 C CA . ASP A 1 282 ? -9.641 -2.561 2.197 1.00 78.88 282 ASP A CA 1
ATOM 2219 C C . ASP A 1 282 ? -10.020 -1.696 3.406 1.00 78.88 282 ASP A C 1
ATOM 2221 O O . ASP A 1 282 ? -10.623 -2.198 4.357 1.00 78.88 282 ASP A O 1
ATOM 2225 N N . VAL A 1 283 ? -9.722 -0.395 3.349 1.00 73.38 283 VAL A N 1
ATOM 2226 C CA . VAL A 1 283 ? -10.031 0.603 4.394 1.00 73.38 283 VAL A CA 1
ATOM 2227 C C . VAL A 1 283 ? -11.535 0.657 4.721 1.00 73.38 283 VAL A C 1
ATOM 2229 O O . VAL A 1 283 ? -11.911 0.977 5.847 1.00 73.38 283 VAL A O 1
ATOM 2232 N N . SER A 1 284 ? -12.417 0.233 3.808 1.00 69.44 284 SER A N 1
ATOM 2233 C CA . SER A 1 284 ? -13.842 -0.008 4.096 1.00 69.44 284 SER A CA 1
ATOM 2234 C C . SER A 1 284 ? -14.106 -0.959 5.270 1.00 69.44 284 SER A C 1
ATOM 2236 O O . SER A 1 284 ? -15.193 -0.893 5.854 1.00 69.44 284 SER A O 1
ATOM 2238 N N . ILE A 1 285 ? -13.123 -1.781 5.672 1.00 71.38 285 ILE A N 1
ATOM 2239 C CA . ILE A 1 285 ? -13.170 -2.580 6.900 1.00 71.38 285 ILE A CA 1
ATOM 2240 C C . ILE A 1 285 ? -13.623 -1.731 8.085 1.00 71.38 285 ILE A C 1
ATOM 2242 O O . ILE A 1 285 ? -14.502 -2.164 8.823 1.00 71.38 285 ILE A O 1
ATOM 2246 N N . PHE A 1 286 ? -13.122 -0.500 8.209 1.00 73.44 286 PHE A N 1
ATOM 2247 C CA . PHE A 1 286 ? -13.450 0.411 9.297 1.00 73.44 286 PHE A CA 1
ATOM 2248 C C . PHE A 1 286 ? -14.934 0.768 9.330 1.00 73.44 286 PHE A C 1
ATOM 2250 O O . PHE A 1 286 ? -15.543 0.715 10.394 1.00 73.44 286 PHE A O 1
ATOM 2257 N N . GLY A 1 287 ? -15.555 1.008 8.172 1.00 68.75 287 GLY A N 1
ATOM 2258 C CA . GLY A 1 287 ? -17.007 1.173 8.077 1.00 68.75 287 GLY A CA 1
ATOM 2259 C C . GLY A 1 287 ? -17.762 -0.076 8.548 1.00 68.75 287 GLY A C 1
ATOM 2260 O O . GLY A 1 287 ? -18.719 0.029 9.312 1.00 68.75 287 GLY A O 1
ATOM 2261 N N . THR A 1 288 ? -17.305 -1.276 8.174 1.00 67.31 288 THR A N 1
ATOM 2262 C CA . THR A 1 288 ? -17.948 -2.529 8.621 1.00 67.31 288 THR A CA 1
ATOM 2263 C C . THR A 1 288 ? -17.713 -2.845 10.104 1.00 67.31 288 THR A C 1
ATOM 2265 O O . THR A 1 288 ? -18.595 -3.409 10.747 1.00 67.31 288 THR A O 1
ATOM 2268 N N . LEU A 1 289 ? -16.564 -2.457 10.665 1.00 65.88 289 LEU A N 1
ATOM 2269 C CA . LEU A 1 289 ? -16.245 -2.558 12.091 1.00 65.88 289 LEU A CA 1
ATOM 2270 C C . LEU A 1 289 ? -17.096 -1.586 12.907 1.00 65.88 289 LEU A C 1
ATOM 2272 O O . LEU A 1 289 ? -17.664 -1.981 13.921 1.00 65.88 289 LEU A O 1
ATOM 2276 N N . PHE A 1 290 ? -17.260 -0.356 12.421 1.00 62.88 290 PHE A N 1
ATOM 2277 C CA . PHE A 1 290 ? -18.149 0.643 13.004 1.00 62.88 290 PHE A CA 1
ATOM 2278 C C . PHE A 1 290 ? -19.609 0.156 13.007 1.00 62.88 290 PHE A C 1
ATOM 2280 O O . PHE A 1 290 ? -20.274 0.187 14.039 1.00 62.88 290 PHE A O 1
ATOM 2287 N N . GLU A 1 291 ? -20.099 -0.390 11.887 1.00 62.62 291 GLU A N 1
ATOM 2288 C CA . GLU A 1 291 ? -21.464 -0.928 11.790 1.00 62.62 291 GLU A CA 1
ATOM 2289 C C . GLU A 1 291 ? -21.735 -2.165 12.668 1.00 62.62 291 GLU A C 1
ATOM 2291 O O . GLU A 1 291 ? -22.877 -2.365 13.098 1.00 62.62 291 GLU A O 1
ATOM 2296 N N . ARG A 1 292 ? -20.743 -3.050 12.852 1.00 60.88 292 ARG A N 1
ATOM 2297 C CA . ARG A 1 292 ? -20.931 -4.395 13.444 1.00 60.88 292 ARG A CA 1
ATOM 2298 C C . ARG A 1 292 ? -20.395 -4.527 14.871 1.00 60.88 292 ARG A C 1
ATOM 2300 O O . ARG A 1 292 ? -20.943 -5.301 15.648 1.00 60.88 292 ARG A O 1
ATOM 2307 N N . GLY A 1 293 ? -19.326 -3.809 15.209 1.00 53.69 293 GLY A N 1
ATOM 2308 C CA . GLY A 1 293 ? -18.655 -3.872 16.509 1.00 53.69 293 GLY A CA 1
ATOM 2309 C C . GLY A 1 293 ? -19.210 -2.901 17.554 1.00 53.69 293 GLY A C 1
ATOM 2310 O O . GLY A 1 293 ? -19.020 -3.131 18.746 1.00 53.69 293 GLY A O 1
ATOM 2311 N N . LEU A 1 294 ? -19.912 -1.841 17.141 1.00 58.34 294 LEU A N 1
ATOM 2312 C CA . LEU A 1 294 ? -20.465 -0.834 18.053 1.00 58.34 294 LEU A CA 1
ATOM 2313 C C . LEU A 1 294 ? -21.862 -1.189 18.582 1.00 58.34 294 LEU A C 1
ATOM 2315 O O . LEU A 1 294 ? -22.415 -2.261 18.332 1.00 58.34 294 LEU A O 1
ATOM 2319 N N . ASP A 1 295 ? -22.388 -0.303 19.423 1.00 56.19 295 ASP A N 1
ATOM 2320 C CA . ASP A 1 295 ? -23.695 -0.399 20.071 1.00 56.19 295 ASP A CA 1
ATOM 2321 C C . ASP A 1 295 ? -24.855 -0.333 19.046 1.00 56.19 295 ASP A C 1
ATOM 2323 O O . ASP A 1 295 ? -25.018 0.698 18.377 1.00 56.19 295 ASP A O 1
ATOM 2327 N N . PRO A 1 296 ? -25.701 -1.382 18.938 1.00 56.28 296 PRO A N 1
ATOM 2328 C CA . PRO A 1 296 ? -26.873 -1.380 18.064 1.00 56.28 296 PRO A CA 1
ATOM 2329 C C . PRO A 1 296 ? -27.851 -0.221 18.312 1.00 56.28 296 PRO A C 1
ATOM 2331 O O . PRO A 1 296 ? -28.526 0.197 17.372 1.00 56.28 296 PRO A O 1
ATOM 2334 N N . ALA A 1 297 ? -27.919 0.330 19.530 1.00 54.75 297 ALA A N 1
ATOM 2335 C CA . ALA A 1 297 ? -28.794 1.459 19.850 1.00 54.75 297 ALA A CA 1
ATOM 2336 C C . ALA A 1 297 ? -28.299 2.786 19.244 1.00 54.75 297 ALA A C 1
ATOM 2338 O O . ALA A 1 297 ? -29.107 3.604 18.804 1.00 54.75 297 ALA A O 1
ATOM 2339 N N . LYS A 1 298 ? -26.976 2.988 19.147 1.00 52.41 298 LYS A N 1
ATOM 2340 C CA . LYS A 1 298 ? -26.381 4.176 18.500 1.00 52.41 298 LYS A CA 1
ATOM 2341 C C . LYS A 1 298 ? -26.495 4.125 16.971 1.00 52.41 298 LYS A C 1
ATOM 2343 O O . LYS A 1 298 ? -26.556 5.171 16.324 1.00 52.41 298 LYS A O 1
ATOM 2348 N N . ARG A 1 299 ? -26.582 2.921 16.387 1.00 55.06 299 ARG A N 1
ATOM 2349 C CA . ARG A 1 299 ? -26.626 2.697 14.930 1.00 55.06 299 ARG A CA 1
ATOM 2350 C C . ARG A 1 299 ? -27.799 3.399 14.234 1.00 55.06 299 ARG A C 1
ATOM 2352 O O . ARG A 1 299 ? -27.609 3.964 13.162 1.00 55.06 299 ARG A O 1
ATOM 2359 N N . SER A 1 300 ? -28.993 3.381 14.829 1.00 45.47 300 SER A N 1
ATOM 2360 C CA . SER A 1 300 ? -30.194 4.004 14.244 1.00 45.47 300 SER A CA 1
ATOM 2361 C C . SER A 1 300 ? -30.250 5.524 14.425 1.00 45.47 300 SER A C 1
ATOM 2363 O O . SER A 1 300 ? -30.886 6.203 13.624 1.00 45.47 300 SER A O 1
ATOM 2365 N N . GLN A 1 301 ? -29.581 6.066 15.448 1.00 45.09 301 GLN A N 1
ATOM 2366 C CA . GLN A 1 301 ? -29.592 7.500 15.760 1.00 45.09 301 GLN A CA 1
ATOM 2367 C C . GLN A 1 301 ? -28.589 8.305 14.924 1.00 45.09 301 GLN A C 1
ATOM 2369 O O . GLN A 1 301 ? -28.856 9.458 14.599 1.00 45.09 301 GLN A O 1
ATOM 2374 N N . LEU A 1 302 ? -27.451 7.704 14.560 1.00 48.56 302 LEU A N 1
ATOM 2375 C CA . LEU A 1 302 ? -26.364 8.380 13.838 1.00 48.56 302 LEU A CA 1
ATOM 2376 C C . LEU A 1 302 ? -26.473 8.293 12.304 1.00 48.56 302 LEU A C 1
ATOM 2378 O O . LEU A 1 302 ? -25.628 8.840 11.606 1.00 48.56 302 LEU A O 1
ATOM 2382 N N . GLY A 1 303 ? -27.466 7.577 11.759 1.00 46.97 303 GLY A N 1
ATOM 2383 C CA . GLY A 1 303 ? -27.601 7.373 10.307 1.00 46.97 303 GLY A CA 1
ATOM 2384 C C . GLY A 1 303 ? -26.422 6.626 9.664 1.00 46.97 303 GLY A C 1
ATOM 2385 O O . GLY A 1 303 ? -26.221 6.717 8.454 1.00 46.97 303 GLY A O 1
ATOM 2386 N N . ALA A 1 304 ? -25.634 5.909 10.474 1.00 51.59 304 ALA A N 1
ATOM 2387 C CA . ALA A 1 304 ? -24.349 5.327 10.105 1.00 51.59 304 ALA A CA 1
ATOM 2388 C C . ALA A 1 304 ? -24.504 4.112 9.175 1.00 51.59 304 ALA A C 1
ATOM 2390 O O . ALA A 1 304 ? -24.462 2.957 9.604 1.00 51.59 304 ALA A O 1
ATOM 2391 N N . HIS A 1 305 ? -24.687 4.400 7.887 1.00 56.59 305 HIS A N 1
ATOM 2392 C CA . HIS A 1 305 ? -24.704 3.427 6.804 1.00 56.59 305 HIS A CA 1
ATOM 2393 C C . HIS A 1 305 ? -23.383 3.447 6.038 1.00 56.59 305 HIS A C 1
ATOM 2395 O O . HIS A 1 305 ? -22.962 4.476 5.502 1.00 56.59 305 HIS A O 1
ATOM 2401 N N . TYR A 1 306 ? -22.752 2.282 5.935 1.00 62.66 306 TYR A N 1
ATOM 2402 C CA . TYR A 1 306 ? -21.585 2.090 5.089 1.00 62.66 306 TYR A CA 1
ATOM 2403 C C . TYR A 1 306 ? -21.904 2.420 3.619 1.00 62.66 306 TYR A C 1
ATOM 2405 O O . TYR A 1 306 ? -22.791 1.824 3.008 1.00 62.66 306 TYR A O 1
ATOM 2413 N N . THR A 1 307 ? -21.149 3.359 3.041 1.00 66.69 307 THR A N 1
ATOM 2414 C CA . THR A 1 307 ? -21.195 3.673 1.605 1.00 66.69 307 THR A CA 1
ATOM 2415 C C . THR A 1 307 ? -20.077 2.923 0.886 1.00 66.69 307 THR A C 1
ATOM 2417 O O . THR A 1 307 ? -18.912 3.024 1.274 1.00 66.69 307 THR A O 1
ATOM 2420 N N . ASP A 1 308 ? -20.423 2.173 -0.162 1.00 74.06 308 ASP A N 1
ATOM 2421 C CA . ASP A 1 308 ? -19.470 1.344 -0.900 1.00 74.06 308 ASP A CA 1
ATOM 2422 C C . ASP A 1 308 ? -18.527 2.169 -1.814 1.00 74.06 308 ASP A C 1
ATOM 2424 O O . ASP A 1 308 ? -18.901 3.259 -2.266 1.00 74.06 308 ASP A O 1
ATOM 2428 N N . PRO A 1 309 ? -17.325 1.658 -2.157 1.00 79.19 309 PRO A N 1
ATOM 2429 C CA . PRO A 1 309 ? -16.357 2.382 -2.978 1.00 79.19 309 PRO A CA 1
ATOM 2430 C C . PRO A 1 309 ? -16.851 2.780 -4.374 1.00 79.19 309 PRO A C 1
ATOM 2432 O O . PRO A 1 309 ? -16.403 3.801 -4.891 1.00 79.19 309 PRO A O 1
ATOM 2435 N N . ALA A 1 310 ? -17.772 2.033 -4.995 1.00 83.12 310 ALA A N 1
ATOM 2436 C CA . ALA A 1 310 ? -18.312 2.387 -6.309 1.00 83.12 310 ALA A CA 1
ATOM 2437 C C . ALA A 1 310 ? -19.340 3.528 -6.206 1.00 83.12 310 ALA A C 1
ATOM 2439 O O . ALA A 1 310 ? -19.384 4.404 -7.074 1.00 83.12 310 ALA A O 1
ATOM 2440 N N . THR A 1 311 ? -20.118 3.578 -5.121 1.00 86.69 311 THR A N 1
ATOM 2441 C CA . THR A 1 311 ? -20.967 4.731 -4.790 1.00 86.69 311 THR A CA 1
ATOM 2442 C C . THR A 1 311 ? -20.136 5.960 -4.412 1.00 86.69 311 THR A C 1
ATOM 2444 O O . THR A 1 311 ? -20.440 7.051 -4.893 1.00 86.69 311 THR A O 1
ATOM 2447 N N . ILE A 1 312 ? -19.038 5.810 -3.661 1.00 88.69 312 ILE A N 1
ATOM 2448 C CA . ILE A 1 312 ? -18.113 6.923 -3.376 1.00 88.69 312 ILE A CA 1
ATOM 2449 C C . ILE A 1 312 ? -17.438 7.422 -4.668 1.00 88.69 312 ILE A C 1
ATOM 2451 O O . ILE A 1 312 ? -17.385 8.630 -4.915 1.00 88.69 312 ILE A O 1
ATOM 2455 N N . ALA A 1 313 ? -16.992 6.519 -5.548 1.00 89.00 313 ALA A N 1
ATOM 2456 C CA . ALA A 1 313 ? -16.362 6.873 -6.823 1.00 89.00 313 ALA A CA 1
ATOM 2457 C C . ALA A 1 313 ? -17.275 7.709 -7.741 1.00 89.00 313 ALA A C 1
ATOM 2459 O O . ALA A 1 313 ? -16.783 8.601 -8.431 1.00 89.00 313 ALA A O 1
ATOM 2460 N N . ARG A 1 314 ? -18.602 7.503 -7.697 1.00 94.12 314 ARG A N 1
ATOM 2461 C CA . ARG A 1 314 ? -19.593 8.336 -8.415 1.00 94.12 314 ARG A CA 1
ATOM 2462 C C . ARG A 1 314 ? -19.609 9.807 -7.982 1.00 94.12 314 ARG A C 1
ATOM 2464 O O . ARG A 1 314 ? -20.168 10.624 -8.708 1.00 94.12 314 ARG A O 1
ATOM 2471 N N . ILE A 1 315 ? -19.027 10.142 -6.831 1.00 94.38 315 ILE A N 1
ATOM 2472 C CA . ILE A 1 315 ? -18.874 11.516 -6.330 1.00 94.38 315 ILE A CA 1
ATOM 2473 C C . ILE A 1 315 ? -17.418 11.978 -6.485 1.00 94.38 315 ILE A C 1
ATOM 2475 O O . ILE A 1 315 ? -17.176 13.072 -6.991 1.00 94.38 315 ILE A O 1
ATOM 2479 N N . VAL A 1 316 ? -16.440 11.138 -6.129 1.00 95.00 316 VAL A N 1
ATOM 2480 C CA . VAL A 1 316 ? -15.010 11.489 -6.198 1.00 95.00 316 VAL A CA 1
ATOM 2481 C C . VAL A 1 316 ? -14.528 11.711 -7.639 1.00 95.00 316 VAL A C 1
ATOM 2483 O O . VAL A 1 316 ? -13.805 12.676 -7.888 1.00 95.00 316 VAL A O 1
ATOM 2486 N N . GLU A 1 317 ? -14.956 10.900 -8.613 1.00 95.00 317 GLU A N 1
ATOM 2487 C CA . GLU A 1 317 ? -14.544 11.076 -10.013 1.00 95.00 317 GLU A CA 1
ATOM 2488 C C . GLU A 1 317 ? -15.010 12.415 -10.620 1.00 95.00 317 GLU A C 1
ATOM 2490 O O . GLU A 1 317 ? -14.152 13.138 -11.132 1.00 95.00 317 GLU A O 1
ATOM 2495 N N . PRO A 1 318 ? -16.294 12.826 -10.546 1.00 97.12 318 PRO A N 1
ATOM 2496 C CA . PRO A 1 318 ? -16.725 14.091 -11.141 1.00 97.12 318 PRO A CA 1
ATOM 2497 C C . PRO A 1 318 ? -16.338 15.339 -10.331 1.00 97.12 318 PRO A C 1
ATOM 2499 O O . PRO A 1 318 ? -16.333 16.425 -10.911 1.00 97.12 318 PRO A O 1
ATOM 2502 N N . VAL A 1 319 ? -16.028 15.220 -9.031 1.00 96.12 319 VAL A N 1
ATOM 2503 C CA . VAL A 1 319 ? -15.711 16.367 -8.149 1.00 96.12 319 VAL A CA 1
ATOM 2504 C C . VAL A 1 319 ? -14.204 16.575 -7.950 1.00 96.12 319 VAL A C 1
ATOM 2506 O O . VAL A 1 319 ? -13.762 17.720 -7.883 1.00 96.12 319 VAL A O 1
ATOM 2509 N N . VAL A 1 320 ? -13.406 15.504 -7.886 1.00 96.50 320 VAL A N 1
ATOM 2510 C CA . VAL A 1 320 ? -11.949 15.570 -7.654 1.00 96.50 320 VAL A CA 1
ATOM 2511 C C . VAL A 1 320 ? -11.182 15.202 -8.920 1.00 96.50 320 VAL A C 1
ATOM 2513 O O . VAL A 1 320 ? -10.481 16.042 -9.481 1.00 96.50 320 VAL A O 1
ATOM 2516 N N . THR A 1 321 ? -11.329 13.967 -9.410 1.00 96.69 321 THR A N 1
ATOM 2517 C CA . THR A 1 321 ? -10.466 13.432 -10.477 1.00 96.69 321 THR A CA 1
ATOM 2518 C C . THR A 1 321 ? -10.639 14.190 -11.793 1.00 96.69 321 THR A C 1
ATOM 2520 O O . THR A 1 321 ? -9.678 14.735 -12.335 1.00 96.69 321 THR A O 1
ATOM 2523 N N . ARG A 1 322 ? -11.867 14.268 -12.315 1.00 97.38 322 ARG A N 1
ATOM 2524 C CA . ARG A 1 322 ? -12.160 14.845 -13.632 1.00 97.38 322 ARG A CA 1
ATOM 2525 C C . ARG A 1 322 ? -11.833 16.343 -13.720 1.00 97.38 322 ARG A C 1
ATOM 2527 O O . ARG A 1 322 ? -11.192 16.712 -14.706 1.00 97.38 322 ARG A O 1
ATOM 2534 N N . PRO A 1 323 ? -12.191 17.212 -12.749 1.00 97.81 323 PRO A N 1
ATOM 2535 C CA . PRO A 1 323 ? -11.837 18.631 -12.820 1.00 97.81 323 PRO A CA 1
ATOM 2536 C C . PRO A 1 323 ? -10.324 18.867 -12.765 1.00 97.81 323 PRO A C 1
ATOM 2538 O O . PRO A 1 323 ? -9.810 19.702 -13.512 1.00 97.81 323 PRO A O 1
ATOM 2541 N N . LEU A 1 324 ? -9.594 18.104 -11.940 1.00 98.25 324 LEU A N 1
ATOM 2542 C CA . LEU A 1 324 ? -8.135 18.194 -11.885 1.00 98.25 324 LEU A CA 1
ATOM 2543 C C . LEU A 1 324 ? -7.491 17.707 -13.190 1.00 98.25 324 LEU A C 1
ATOM 2545 O O . LEU A 1 324 ? -6.648 18.414 -13.731 1.00 98.25 324 LEU A O 1
ATOM 2549 N N . LEU A 1 325 ? -7.928 16.581 -13.766 1.00 97.38 325 LEU A N 1
ATOM 2550 C CA . LEU A 1 325 ? -7.406 16.098 -15.054 1.00 97.38 325 LEU A CA 1
ATOM 2551 C C . LEU A 1 325 ? -7.697 17.058 -16.221 1.00 97.38 325 LEU A C 1
ATOM 2553 O O . LEU A 1 325 ? -6.843 17.252 -17.084 1.00 97.38 325 LEU A O 1
ATOM 2557 N N . GLN A 1 326 ? -8.861 17.716 -16.236 1.00 97.62 326 GLN A N 1
ATOM 2558 C CA . GLN A 1 326 ? -9.173 18.754 -17.229 1.00 97.62 326 GLN A CA 1
ATOM 2559 C C . GLN A 1 326 ? -8.253 19.978 -17.092 1.00 97.62 326 GLN A C 1
ATOM 2561 O O . GLN A 1 326 ? -7.781 20.516 -18.095 1.00 97.62 326 GLN A O 1
ATOM 2566 N N . LYS A 1 327 ? -7.951 20.398 -15.857 1.00 97.69 327 LYS A N 1
ATOM 2567 C CA . LYS A 1 327 ? -7.003 21.488 -15.584 1.00 97.69 327 LYS A CA 1
ATOM 2568 C C . LYS A 1 327 ? -5.548 21.085 -15.870 1.00 97.69 327 LYS A C 1
ATOM 2570 O O . LYS A 1 327 ? -4.750 21.917 -16.317 1.00 97.69 327 LYS A O 1
ATOM 2575 N N . TRP A 1 328 ? -5.212 19.811 -15.670 1.00 97.12 328 TRP A N 1
ATOM 2576 C CA . TRP A 1 328 ? -3.918 19.256 -16.041 1.00 97.12 328 TRP A CA 1
ATOM 2577 C C . TRP A 1 328 ? -3.713 19.256 -17.553 1.00 97.12 328 TRP A C 1
ATOM 2579 O O . TRP A 1 328 ? -2.673 19.720 -17.989 1.00 97.12 328 TRP A O 1
ATOM 2589 N N . GLU A 1 329 ? -4.672 18.825 -18.375 1.00 96.56 329 GLU A N 1
ATOM 2590 C CA . GLU A 1 329 ? -4.451 18.771 -19.831 1.00 96.56 329 GLU A CA 1
ATOM 2591 C C . GLU A 1 329 ? -4.192 20.167 -20.436 1.00 96.56 329 GLU A C 1
ATOM 2593 O O . GLU A 1 329 ? -3.301 20.320 -21.271 1.00 96.56 329 GLU A O 1
ATOM 2598 N N . LEU A 1 330 ? -4.856 21.219 -19.935 1.00 96.56 330 LEU A N 1
ATOM 2599 C CA . LEU A 1 330 ? -4.511 22.609 -20.278 1.00 96.56 330 LEU A CA 1
ATOM 2600 C C . LEU A 1 330 ? -3.076 22.968 -19.847 1.00 96.56 330 LEU A C 1
ATOM 2602 O O . LEU A 1 330 ? -2.315 23.550 -20.619 1.00 96.56 330 LEU A O 1
ATOM 2606 N N . THR A 1 331 ? -2.678 22.572 -18.635 1.00 96.00 331 THR A N 1
ATOM 2607 C CA . THR A 1 331 ? -1.307 22.748 -18.125 1.00 96.00 331 THR A CA 1
ATOM 2608 C C . THR A 1 331 ? -0.283 22.000 -18.986 1.00 96.00 331 THR A C 1
ATOM 2610 O O . THR A 1 331 ? 0.741 22.565 -19.363 1.00 96.00 331 THR A O 1
ATOM 2613 N N . ALA A 1 332 ? -0.567 20.756 -19.368 1.00 93.62 332 ALA A N 1
ATOM 2614 C CA . ALA A 1 332 ? 0.291 19.921 -20.191 1.00 93.62 332 ALA A CA 1
ATOM 2615 C C . ALA A 1 332 ? 0.460 20.505 -21.603 1.00 93.62 332 ALA A C 1
ATOM 2617 O O . ALA A 1 332 ? 1.559 20.456 -22.149 1.00 93.62 332 ALA A O 1
ATOM 2618 N N . GLN A 1 333 ? -0.570 21.135 -22.179 1.00 94.44 333 GLN A N 1
ATOM 2619 C CA . GLN A 1 333 ? -0.451 21.889 -23.434 1.00 94.44 333 GLN A CA 1
ATOM 2620 C C . GLN A 1 333 ? 0.490 23.099 -23.299 1.00 94.44 333 GLN A C 1
ATOM 2622 O O . GLN A 1 333 ? 1.357 23.300 -24.154 1.00 94.44 333 GLN A O 1
ATOM 2627 N N . GLU A 1 334 ? 0.392 23.869 -22.209 1.00 93.25 334 GLU A N 1
ATOM 2628 C CA . GLU A 1 334 ? 1.317 24.978 -21.929 1.00 93.25 334 GLU A CA 1
ATOM 2629 C C . GLU A 1 334 ? 2.765 24.499 -21.737 1.00 93.25 334 GLU A C 1
ATOM 2631 O O . GLU A 1 334 ? 3.694 25.140 -22.250 1.00 93.25 334 GLU A O 1
ATOM 2636 N N . LEU A 1 335 ? 2.951 23.368 -21.040 1.00 93.44 335 LEU A N 1
ATOM 2637 C CA . LEU A 1 335 ? 4.243 22.712 -20.830 1.00 93.44 335 LEU A CA 1
ATOM 2638 C C . LEU A 1 335 ? 4.833 22.213 -22.151 1.00 93.44 335 LEU A C 1
ATOM 2640 O O . LEU A 1 335 ? 5.926 22.654 -22.494 1.00 93.44 335 LEU A O 1
ATOM 2644 N N . ARG A 1 336 ? 4.100 21.416 -22.946 1.00 92.88 336 ARG A N 1
ATOM 2645 C CA . ARG A 1 336 ? 4.494 20.967 -24.303 1.00 92.88 336 ARG A CA 1
ATOM 2646 C C . ARG A 1 336 ? 4.950 22.151 -25.172 1.00 92.88 336 ARG A C 1
ATOM 2648 O O . ARG A 1 336 ? 5.981 22.091 -25.841 1.00 92.88 336 ARG A O 1
ATOM 2655 N N . ALA A 1 337 ? 4.230 23.275 -25.107 1.00 92.44 337 ALA A N 1
ATOM 2656 C CA . ALA A 1 337 ? 4.552 24.498 -25.844 1.00 92.44 337 ALA A CA 1
ATOM 2657 C C . ALA A 1 337 ? 5.757 25.297 -25.293 1.00 92.44 337 ALA A C 1
ATOM 2659 O O . ALA A 1 337 ? 6.226 26.220 -25.973 1.00 92.44 337 ALA A O 1
ATOM 2660 N N . GLN A 1 338 ? 6.260 24.991 -24.089 1.00 90.75 338 GLN A N 1
ATOM 2661 C CA . GLN A 1 338 ? 7.553 25.483 -23.594 1.00 90.75 338 GLN A CA 1
ATOM 2662 C C . GLN A 1 338 ? 8.674 24.458 -23.830 1.00 90.75 338 GLN A C 1
ATOM 2664 O O . GLN A 1 338 ? 9.762 24.861 -24.237 1.00 90.75 338 GLN A O 1
ATOM 2669 N N . THR A 1 339 ? 8.435 23.159 -23.617 1.00 88.94 339 THR A N 1
ATOM 2670 C CA . THR A 1 339 ? 9.476 22.123 -23.713 1.00 88.94 339 THR A CA 1
ATOM 2671 C C . THR A 1 339 ? 9.969 21.930 -25.143 1.00 88.94 339 THR A C 1
ATOM 2673 O O . THR A 1 339 ? 11.174 21.846 -25.356 1.00 88.94 339 THR A O 1
ATOM 2676 N N . ALA A 1 340 ? 9.093 22.077 -26.144 1.00 91.12 340 ALA A N 1
ATOM 2677 C CA . ALA A 1 340 ? 9.467 22.153 -27.562 1.00 91.12 340 ALA A CA 1
ATOM 2678 C C . ALA A 1 340 ? 10.391 23.344 -27.936 1.00 91.12 340 ALA A C 1
ATOM 2680 O O . ALA A 1 340 ? 10.805 23.467 -29.088 1.00 91.12 340 ALA A O 1
ATOM 2681 N N . LYS A 1 341 ? 10.703 24.250 -26.995 1.00 91.19 341 LYS A N 1
ATOM 2682 C CA . LYS A 1 341 ? 11.635 25.382 -27.173 1.00 91.19 341 LYS A CA 1
ATOM 2683 C C . LYS A 1 341 ? 12.938 25.217 -26.383 1.00 91.19 341 LYS A C 1
ATOM 2685 O O . LYS A 1 341 ? 13.807 26.084 -26.487 1.00 91.19 341 LYS A O 1
ATOM 2690 N N . ILE A 1 342 ? 13.075 24.141 -25.607 1.00 90.00 342 ILE A N 1
ATOM 2691 C CA . ILE A 1 342 ? 14.295 23.820 -24.863 1.00 90.00 342 ILE A CA 1
ATOM 2692 C C . ILE A 1 342 ? 15.374 23.401 -25.860 1.00 90.00 342 ILE A C 1
ATOM 2694 O O . ILE A 1 342 ? 15.173 22.516 -26.687 1.00 90.00 342 ILE A O 1
ATOM 2698 N N . LYS A 1 343 ? 16.537 24.044 -25.766 1.00 88.12 343 LYS A N 1
ATOM 2699 C CA . LYS A 1 343 ? 17.755 23.684 -26.507 1.00 88.12 343 LYS A CA 1
ATOM 2700 C C . LYS A 1 343 ? 18.811 23.070 -25.593 1.00 88.12 343 LYS A C 1
ATOM 2702 O O . LYS A 1 343 ? 19.692 22.363 -26.072 1.00 88.12 343 LYS A O 1
ATOM 2707 N N . LYS A 1 344 ? 18.745 23.350 -24.287 1.00 86.31 344 LYS A N 1
ATOM 2708 C CA . LYS A 1 344 ? 19.621 22.768 -23.268 1.00 86.31 344 LYS A CA 1
ATOM 2709 C C . LYS A 1 344 ? 18.904 22.693 -21.920 1.00 86.31 344 LYS A C 1
ATOM 2711 O O . LYS A 1 344 ? 18.209 23.628 -21.528 1.00 86.31 344 LYS A O 1
ATOM 2716 N N . HIS A 1 345 ? 19.145 21.616 -21.174 1.00 82.81 345 HIS A N 1
ATOM 2717 C CA . HIS A 1 345 ? 18.725 21.510 -19.777 1.00 82.81 345 HIS A CA 1
ATOM 2718 C C . HIS A 1 345 ? 19.123 22.765 -18.972 1.00 82.81 345 HIS A C 1
ATOM 2720 O O . HIS A 1 345 ? 20.242 23.272 -19.102 1.00 82.81 345 HIS A O 1
ATOM 2726 N N . GLY A 1 346 ? 18.193 23.290 -18.170 1.00 83.31 346 GLY A N 1
ATOM 2727 C CA . GLY A 1 346 ? 18.392 24.513 -17.389 1.00 83.31 346 GLY A CA 1
ATOM 2728 C C . GLY A 1 346 ? 18.361 25.839 -18.170 1.00 83.31 346 GLY A C 1
ATOM 2729 O O . GLY A 1 346 ? 18.622 26.879 -17.561 1.00 83.31 346 GLY A O 1
ATOM 2730 N N . ASP A 1 347 ? 18.042 25.861 -19.473 1.00 89.44 347 ASP A N 1
ATOM 2731 C CA . ASP A 1 347 ? 17.889 27.106 -20.247 1.00 89.44 347 ASP A CA 1
ATOM 2732 C C . ASP A 1 347 ? 16.634 27.935 -19.871 1.00 89.44 347 ASP A C 1
ATOM 2734 O O . ASP A 1 347 ? 15.900 27.626 -18.931 1.00 89.44 347 ASP A O 1
ATOM 2738 N N . ALA A 1 348 ? 16.399 29.056 -20.563 1.00 92.19 348 ALA A N 1
ATOM 2739 C CA . ALA A 1 348 ? 15.279 29.951 -20.257 1.00 92.19 348 ALA A CA 1
ATOM 2740 C C . ALA A 1 348 ? 13.891 29.340 -20.543 1.00 92.19 348 ALA A C 1
ATOM 2742 O O . ALA A 1 348 ? 12.931 29.690 -19.853 1.00 92.19 348 ALA A O 1
ATOM 2743 N N . ALA A 1 349 ? 13.774 28.429 -21.515 1.00 90.75 349 ALA A N 1
ATOM 2744 C CA . ALA A 1 349 ? 12.542 27.689 -21.771 1.00 90.75 349 ALA A CA 1
ATOM 2745 C C . ALA A 1 349 ? 12.355 26.583 -20.724 1.00 90.75 349 ALA A C 1
ATOM 2747 O O . ALA A 1 349 ? 11.261 26.458 -20.174 1.00 90.75 349 ALA A O 1
ATOM 2748 N N . HIS A 1 350 ? 13.432 25.872 -20.364 1.00 89.62 350 HIS A N 1
ATOM 2749 C CA . HIS A 1 350 ? 13.421 24.838 -19.324 1.00 89.62 350 HIS A CA 1
ATOM 2750 C C . HIS A 1 350 ? 12.960 25.406 -17.981 1.00 89.62 350 HIS A C 1
ATOM 2752 O O . HIS A 1 350 ? 11.993 24.926 -17.397 1.00 89.62 350 HIS A O 1
ATOM 2758 N N . ARG A 1 351 ? 13.587 26.498 -17.521 1.00 90.44 351 ARG A N 1
ATOM 2759 C CA . ARG A 1 351 ? 13.216 27.159 -16.258 1.00 90.44 351 ARG A CA 1
ATOM 2760 C C . ARG A 1 351 ? 11.769 27.655 -16.258 1.00 90.44 351 ARG A C 1
ATOM 2762 O O . ARG A 1 351 ? 11.129 27.622 -15.213 1.00 90.44 351 ARG A O 1
ATOM 2769 N N . LYS A 1 352 ? 11.234 28.086 -17.407 1.00 93.00 352 LYS A N 1
ATOM 2770 C CA . LYS A 1 352 ? 9.830 28.512 -17.532 1.00 93.00 352 LYS A CA 1
ATOM 2771 C C . LYS A 1 352 ? 8.856 27.327 -17.511 1.00 93.00 352 LYS A C 1
ATOM 2773 O O . LYS A 1 352 ? 7.800 27.439 -16.895 1.00 93.00 352 LYS A O 1
ATOM 2778 N N . ALA A 1 353 ? 9.199 26.215 -18.162 1.00 92.94 353 ALA A N 1
ATOM 2779 C CA . ALA A 1 353 ? 8.414 24.983 -18.129 1.00 92.94 353 ALA A CA 1
ATOM 2780 C C . ALA A 1 353 ? 8.379 24.394 -16.708 1.00 92.94 353 ALA A C 1
ATOM 2782 O O . ALA A 1 353 ? 7.303 24.222 -16.144 1.00 92.94 353 ALA A O 1
ATOM 2783 N N . HIS A 1 354 ? 9.548 24.215 -16.088 1.00 91.44 354 HIS A N 1
ATOM 2784 C CA . HIS A 1 354 ? 9.679 23.761 -14.704 1.00 91.44 354 HIS A CA 1
ATOM 2785 C C . HIS A 1 354 ? 8.913 24.672 -13.728 1.00 91.44 354 HIS A C 1
ATOM 2787 O O . HIS A 1 354 ? 8.074 24.183 -12.983 1.00 91.44 354 HIS A O 1
ATOM 2793 N N . ALA A 1 355 ? 9.066 26.002 -13.799 1.00 92.69 355 ALA A N 1
ATOM 2794 C CA . ALA A 1 355 ? 8.302 26.918 -12.941 1.00 92.69 355 ALA A CA 1
ATOM 2795 C C . ALA A 1 355 ? 6.773 26.816 -13.132 1.00 92.69 355 ALA A C 1
ATOM 2797 O O . ALA A 1 355 ? 6.021 26.994 -12.176 1.00 92.69 355 ALA A O 1
ATOM 2798 N N . ARG A 1 356 ? 6.288 26.508 -14.345 1.00 94.75 356 ARG A N 1
ATOM 2799 C CA . ARG A 1 356 ? 4.855 26.279 -14.600 1.00 94.75 356 ARG A CA 1
ATOM 2800 C C . ARG A 1 356 ? 4.358 24.944 -14.031 1.00 94.75 356 ARG A C 1
ATOM 2802 O O . ARG A 1 356 ? 3.186 24.860 -13.660 1.00 94.75 356 ARG A O 1
ATOM 2809 N N . PHE A 1 357 ? 5.233 23.944 -13.949 1.00 94.00 357 PHE A N 1
ATOM 2810 C CA . PHE A 1 357 ? 4.959 22.656 -13.315 1.00 94.00 357 PHE A CA 1
ATOM 2811 C C . PHE A 1 357 ? 4.988 22.752 -11.778 1.00 94.00 357 PHE A C 1
ATOM 2813 O O . PHE A 1 357 ? 4.035 22.317 -11.141 1.00 94.00 357 PHE A O 1
ATOM 2820 N N . VAL A 1 358 ? 5.964 23.452 -11.187 1.00 92.69 358 VAL A N 1
ATOM 2821 C CA . VAL A 1 358 ? 5.985 23.779 -9.743 1.00 92.69 358 VAL A CA 1
ATOM 2822 C C . VAL A 1 358 ? 4.704 24.513 -9.323 1.00 92.69 358 VAL A C 1
ATOM 2824 O O . VAL A 1 358 ? 4.103 24.187 -8.304 1.00 92.69 358 VAL A O 1
ATOM 2827 N N . LEU A 1 359 ? 4.218 25.460 -10.139 1.00 94.94 359 LEU A N 1
ATOM 2828 C CA . LEU A 1 359 ? 2.932 26.129 -9.892 1.00 94.94 359 LEU A CA 1
ATOM 2829 C C . LEU A 1 359 ? 1.729 25.171 -9.916 1.00 94.94 359 LEU A C 1
ATOM 2831 O O . LEU A 1 359 ? 0.768 25.414 -9.200 1.00 94.94 359 LEU A O 1
ATOM 2835 N N . TRP A 1 360 ? 1.763 24.100 -10.713 1.00 96.00 360 TRP A N 1
ATOM 2836 C CA . TRP A 1 360 ? 0.719 23.069 -10.703 1.00 96.00 360 TRP A CA 1
ATOM 2837 C C . TRP A 1 360 ? 0.792 22.193 -9.444 1.00 96.00 360 TRP A C 1
ATOM 2839 O O . TRP A 1 360 ? -0.239 21.900 -8.840 1.00 96.00 360 TRP A O 1
ATOM 2849 N N . LEU A 1 361 ? 1.997 21.834 -8.997 1.00 95.06 361 LEU A N 1
ATOM 2850 C CA . LEU A 1 361 ? 2.181 21.086 -7.753 1.00 95.06 361 LEU A CA 1
ATOM 2851 C C . LEU A 1 361 ? 1.724 21.906 -6.535 1.00 95.06 361 LEU A C 1
ATOM 2853 O O . LEU A 1 361 ? 0.965 21.399 -5.715 1.00 95.06 361 LEU A O 1
ATOM 2857 N N . GLU A 1 362 ? 2.049 23.199 -6.455 1.00 95.38 362 GLU A N 1
ATOM 2858 C CA . GLU A 1 362 ? 1.522 24.079 -5.398 1.00 95.38 362 GLU A CA 1
ATOM 2859 C C . GLU A 1 362 ? -0.018 24.214 -5.427 1.00 95.38 362 GLU A C 1
ATOM 2861 O O . GLU A 1 362 ? -0.643 24.360 -4.376 1.00 95.38 362 GLU A O 1
ATOM 2866 N N . GLU A 1 363 ? -0.671 24.085 -6.589 1.00 96.62 363 GLU A N 1
ATOM 2867 C CA . GLU A 1 363 ? -2.139 24.009 -6.665 1.00 96.62 363 GLU A CA 1
ATOM 2868 C C . GLU A 1 363 ? -2.697 22.687 -6.110 1.00 96.62 363 GLU A C 1
ATOM 2870 O O . GLU A 1 363 ? -3.701 22.713 -5.396 1.00 96.62 363 GLU A O 1
ATOM 2875 N N . LEU A 1 364 ? -2.051 21.545 -6.380 1.00 97.25 364 LEU A N 1
ATOM 2876 C CA . LEU A 1 364 ? -2.422 20.252 -5.783 1.00 97.25 364 LEU A CA 1
ATOM 2877 C C . LEU A 1 364 ? -2.178 20.245 -4.265 1.00 97.25 364 LEU A C 1
ATOM 2879 O O . LEU A 1 364 ? -3.045 19.837 -3.491 1.00 97.25 364 LEU A O 1
ATOM 2883 N N . ARG A 1 365 ? -1.044 20.793 -3.821 1.00 96.06 365 ARG A N 1
ATOM 2884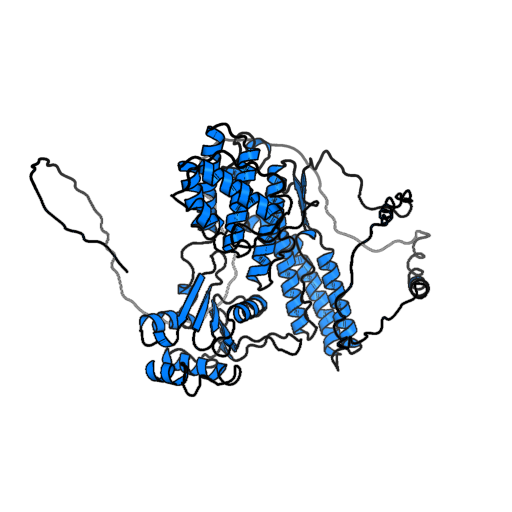 C CA . ARG A 1 365 ? -0.691 21.017 -2.410 1.00 96.06 365 ARG A CA 1
ATOM 2885 C C . ARG A 1 365 ? -1.712 21.894 -1.681 1.00 96.06 365 ARG A C 1
ATOM 2887 O O . ARG A 1 365 ? -2.000 21.671 -0.504 1.00 96.06 365 ARG A O 1
ATOM 2894 N N . ALA A 1 366 ? -2.284 22.882 -2.369 1.00 96.62 366 ALA A N 1
ATOM 2895 C CA . ALA A 1 366 ? -3.332 23.757 -1.847 1.00 96.62 366 ALA A CA 1
ATOM 2896 C C . ALA A 1 366 ? -4.752 23.161 -1.939 1.00 96.62 366 ALA A C 1
ATOM 2898 O O . ALA A 1 366 ? -5.661 23.673 -1.283 1.00 96.62 366 ALA A O 1
ATOM 2899 N N . PHE A 1 367 ? -4.967 22.086 -2.706 1.00 97.56 367 PHE A N 1
ATOM 2900 C CA . PHE A 1 367 ? -6.285 21.469 -2.883 1.00 97.56 367 PHE A CA 1
ATOM 2901 C C . PHE A 1 367 ? -6.826 20.911 -1.561 1.00 97.56 367 PHE A C 1
ATOM 2903 O O . PHE A 1 367 ? -6.080 20.302 -0.787 1.00 97.56 367 PHE A O 1
ATOM 2910 N N . ARG A 1 368 ? -8.118 21.115 -1.280 1.00 97.12 368 ARG A N 1
ATOM 2911 C CA . ARG A 1 368 ? -8.763 20.665 -0.039 1.00 97.12 368 ARG A CA 1
ATOM 2912 C C . ARG A 1 368 ? -10.076 19.943 -0.308 1.00 97.12 368 ARG A C 1
ATOM 2914 O O . ARG A 1 368 ? -10.940 20.462 -1.009 1.00 97.12 368 ARG A O 1
ATOM 2921 N N . ILE A 1 369 ? -10.213 18.768 0.296 1.00 97.38 369 ILE A N 1
ATOM 2922 C CA . ILE A 1 369 ? -11.426 17.950 0.319 1.00 97.38 369 ILE A CA 1
ATOM 2923 C C . ILE A 1 369 ? -11.992 18.050 1.734 1.00 97.38 369 ILE A C 1
ATOM 2925 O O . ILE A 1 369 ? -11.279 17.745 2.685 1.00 97.38 369 ILE A O 1
ATOM 2929 N N . LEU A 1 370 ? -13.240 18.494 1.878 1.00 96.44 370 LEU A N 1
ATOM 2930 C CA . LEU A 1 370 ? -13.934 18.591 3.163 1.00 96.44 370 LEU A CA 1
ATOM 2931 C C . LEU A 1 370 ? -15.138 17.651 3.164 1.00 96.44 370 LEU A C 1
ATOM 2933 O O . LEU A 1 370 ? -15.986 17.747 2.278 1.00 96.44 370 LEU A O 1
ATOM 2937 N N . ASP A 1 371 ? -15.228 16.816 4.193 1.00 95.19 371 ASP A N 1
ATOM 2938 C CA . ASP A 1 371 ? -16.415 16.032 4.517 1.00 95.19 371 ASP A CA 1
ATOM 2939 C C . ASP A 1 371 ? -16.940 16.459 5.905 1.00 95.19 371 ASP A C 1
ATOM 2941 O O . ASP A 1 371 ? -16.270 16.219 6.912 1.00 95.19 371 ASP A O 1
ATOM 2945 N N . PRO A 1 372 ? -18.090 17.156 5.985 1.00 94.38 372 PRO A N 1
ATOM 2946 C CA . PRO A 1 372 ? -18.617 17.692 7.237 1.00 94.38 372 PRO A CA 1
ATOM 2947 C C . PRO A 1 372 ? -19.414 16.673 8.076 1.00 94.38 372 PRO A C 1
ATOM 2949 O O . PRO A 1 372 ? -19.999 17.077 9.079 1.00 94.38 372 PRO A O 1
ATOM 2952 N N . ALA A 1 373 ? -19.488 15.402 7.667 1.00 90.50 373 ALA A N 1
ATOM 2953 C CA . ALA A 1 373 ? -20.119 14.319 8.428 1.00 90.50 373 ALA A CA 1
ATOM 2954 C C . ALA A 1 373 ? -19.400 12.988 8.130 1.00 90.50 373 ALA A C 1
ATOM 2956 O O . ALA A 1 373 ? -19.987 12.050 7.587 1.00 90.50 373 ALA A O 1
ATOM 2957 N N . CYS A 1 374 ? -18.089 12.949 8.384 1.00 89.44 374 CYS A N 1
ATOM 2958 C CA . CYS A 1 374 ? -17.202 12.013 7.693 1.00 89.44 374 CYS A CA 1
ATOM 2959 C C . CYS A 1 374 ? -17.249 10.555 8.183 1.00 89.44 374 CYS A C 1
ATOM 2961 O O . CYS A 1 374 ? -16.716 9.678 7.492 1.00 89.44 374 CYS A O 1
ATOM 2963 N N . GLY A 1 375 ? -17.878 10.259 9.327 1.00 87.19 375 GLY A N 1
ATOM 2964 C CA . GLY A 1 375 ? -18.000 8.902 9.859 1.00 87.19 375 GLY A CA 1
ATOM 2965 C C . GLY A 1 375 ? -16.635 8.226 10.014 1.00 87.19 375 GLY A C 1
ATOM 2966 O O . GLY A 1 375 ? -15.718 8.788 10.599 1.00 87.19 375 GLY A O 1
ATOM 2967 N N . SER A 1 376 ? -16.462 7.032 9.434 1.00 83.81 376 SER A N 1
ATOM 2968 C CA . SER A 1 376 ? -15.169 6.325 9.396 1.00 83.81 376 SER A CA 1
ATOM 2969 C C . SER A 1 376 ? -14.156 6.893 8.387 1.00 83.81 376 SER A C 1
ATOM 2971 O O . SER A 1 376 ? -13.112 6.292 8.163 1.00 83.81 376 SER A O 1
ATOM 2973 N N . GLY A 1 377 ? -14.440 8.023 7.734 1.00 89.06 377 GLY A N 1
ATOM 2974 C CA . GLY A 1 377 ? -13.517 8.706 6.825 1.00 89.06 377 GLY A CA 1
ATOM 2975 C C . GLY A 1 377 ? -13.414 8.126 5.408 1.00 89.06 377 GLY A C 1
ATOM 2976 O O . GLY A 1 377 ? -12.535 8.547 4.657 1.00 89.06 377 GLY A O 1
ATOM 2977 N N . ASN A 1 378 ? -14.289 7.197 4.999 1.00 87.19 378 ASN A N 1
ATOM 2978 C CA . ASN A 1 378 ? -14.185 6.494 3.706 1.00 87.19 378 ASN A CA 1
ATOM 2979 C C . ASN A 1 378 ? -14.146 7.448 2.489 1.00 87.19 378 ASN A C 1
ATOM 2981 O O . ASN A 1 378 ? -13.373 7.226 1.554 1.00 87.19 378 ASN A O 1
ATOM 2985 N N . PHE A 1 379 ? -14.946 8.522 2.503 1.00 90.69 379 PHE A N 1
ATOM 2986 C CA . PHE A 1 379 ? -14.937 9.557 1.458 1.00 90.69 379 PHE A CA 1
ATOM 2987 C C . PHE A 1 379 ? -13.614 10.332 1.419 1.00 90.69 379 PHE A C 1
ATOM 2989 O O . PHE A 1 379 ? -13.090 10.599 0.337 1.00 90.69 379 PHE A O 1
ATOM 2996 N N . LEU A 1 380 ? -13.041 10.648 2.585 1.00 93.69 380 LEU A N 1
ATOM 2997 C CA . LEU A 1 380 ? -11.752 11.333 2.700 1.00 93.69 380 LEU A CA 1
ATOM 2998 C C . LEU A 1 380 ? -10.598 10.439 2.239 1.00 93.69 380 LEU A C 1
ATOM 3000 O O . LEU A 1 380 ? -9.750 10.896 1.478 1.00 93.69 380 LEU A O 1
ATOM 3004 N N . PHE A 1 381 ? -10.598 9.157 2.613 1.00 91.50 381 PHE A N 1
ATOM 3005 C CA . PHE A 1 381 ? -9.630 8.174 2.122 1.00 91.50 381 PHE A CA 1
ATOM 3006 C C . PHE A 1 381 ? -9.645 8.070 0.587 1.00 91.50 381 PHE A C 1
ATOM 3008 O O . PHE A 1 381 ? -8.608 8.255 -0.052 1.00 91.50 381 PHE A O 1
ATOM 3015 N N . LEU A 1 382 ? -10.810 7.820 -0.024 1.00 91.44 382 LEU A N 1
ATOM 3016 C CA . LEU A 1 382 ? -10.901 7.666 -1.481 1.00 91.44 382 LEU A CA 1
ATOM 3017 C C . LEU A 1 382 ? -10.678 8.992 -2.227 1.00 91.44 382 LEU A C 1
ATOM 3019 O O . LEU A 1 382 ? -10.104 8.987 -3.316 1.00 91.44 382 LEU A O 1
ATOM 3023 N N . GLY A 1 383 ? -11.047 10.126 -1.627 1.00 95.19 383 GLY A N 1
ATOM 3024 C CA . GLY A 1 383 ? -10.711 11.460 -2.125 1.00 95.19 383 GLY A CA 1
ATOM 3025 C C . GLY A 1 383 ? -9.204 11.739 -2.114 1.00 95.19 383 GLY A C 1
ATOM 3026 O O . GLY A 1 383 ? -8.665 12.214 -3.114 1.00 95.19 383 GLY A O 1
ATOM 3027 N N . LEU A 1 384 ? -8.507 11.390 -1.025 1.00 95.69 384 LEU A N 1
ATOM 3028 C CA . LEU A 1 384 ? -7.048 11.481 -0.934 1.00 95.69 384 LEU A CA 1
ATOM 3029 C C . LEU A 1 384 ? -6.377 10.563 -1.959 1.00 95.69 384 LEU A C 1
ATOM 3031 O O . LEU A 1 384 ? -5.509 11.021 -2.697 1.00 95.69 384 LEU A O 1
ATOM 3035 N N . LYS A 1 385 ? -6.816 9.301 -2.067 1.00 93.88 385 LYS A N 1
ATOM 3036 C CA . LYS A 1 385 ? -6.319 8.377 -3.095 1.00 93.88 385 LYS A CA 1
ATOM 3037 C C . LYS A 1 385 ? -6.444 8.990 -4.492 1.00 93.88 385 LYS A C 1
ATOM 3039 O O . LYS A 1 385 ? -5.457 9.035 -5.218 1.00 93.88 385 LYS A O 1
ATOM 3044 N N . ALA A 1 386 ? -7.622 9.500 -4.849 1.00 95.12 386 ALA A N 1
ATOM 3045 C CA . ALA A 1 386 ? -7.862 10.106 -6.156 1.00 95.12 386 ALA A CA 1
ATOM 3046 C C . ALA A 1 386 ? -6.987 11.346 -6.420 1.00 95.12 386 ALA A C 1
ATOM 3048 O O . ALA A 1 386 ? -6.548 11.550 -7.551 1.00 95.12 386 ALA A O 1
ATOM 3049 N N . LEU A 1 387 ? -6.707 12.156 -5.394 1.00 97.12 387 LEU A N 1
ATOM 3050 C CA . LEU A 1 387 ? -5.793 13.296 -5.493 1.00 97.12 387 LEU A CA 1
ATOM 3051 C C . LEU A 1 387 ? -4.344 12.843 -5.757 1.00 97.12 387 LEU A C 1
ATOM 3053 O O . LEU A 1 387 ? -3.698 13.387 -6.653 1.00 97.12 387 LEU A O 1
ATOM 3057 N N . LYS A 1 388 ? -3.859 11.818 -5.043 1.00 94.88 388 LYS A N 1
ATOM 3058 C CA . LYS A 1 388 ? -2.508 11.255 -5.227 1.00 94.88 388 LYS A CA 1
ATOM 3059 C C . LYS A 1 388 ? -2.351 10.515 -6.559 1.00 94.88 388 LYS A C 1
ATOM 3061 O O . LYS A 1 388 ? -1.314 10.633 -7.206 1.00 94.88 388 LYS A O 1
ATOM 3066 N N . ASP A 1 389 ? -3.384 9.792 -7.001 1.00 93.12 389 ASP A N 1
ATOM 3067 C CA . ASP A 1 389 ? -3.427 9.142 -8.319 1.00 93.12 389 ASP A CA 1
ATOM 3068 C C . ASP A 1 389 ? -3.280 10.188 -9.449 1.00 93.12 389 ASP A C 1
ATOM 3070 O O . ASP A 1 389 ? -2.539 9.970 -10.410 1.00 93.12 389 ASP A O 1
ATOM 3074 N N . VAL A 1 390 ? -3.946 11.347 -9.318 1.00 95.06 390 VAL A N 1
ATOM 3075 C CA . VAL A 1 390 ? -3.784 12.484 -10.241 1.00 95.06 390 VAL A CA 1
ATOM 3076 C C . VAL A 1 390 ? -2.382 13.080 -10.139 1.00 95.06 390 VAL A C 1
ATOM 3078 O O . VAL A 1 390 ? -1.741 13.263 -11.172 1.00 95.06 390 VAL A O 1
ATOM 3081 N N . GLU A 1 391 ? -1.886 13.361 -8.930 1.00 95.00 391 GLU A N 1
ATOM 3082 C CA . GLU A 1 391 ? -0.537 13.901 -8.719 1.00 95.00 391 GLU A CA 1
ATOM 3083 C C . GLU A 1 391 ? 0.517 13.049 -9.440 1.00 95.00 391 GLU A C 1
ATOM 3085 O O . GLU A 1 391 ? 1.237 13.565 -10.298 1.00 95.00 391 GLU A O 1
ATOM 3090 N N . LEU A 1 392 ? 0.537 11.739 -9.169 1.00 90.25 392 LEU A N 1
ATOM 3091 C CA . LEU A 1 392 ? 1.469 10.785 -9.768 1.00 90.25 392 LEU A CA 1
ATOM 3092 C C . LEU A 1 392 ? 1.390 10.782 -11.300 1.00 90.25 392 LEU A C 1
ATOM 3094 O O . LEU A 1 392 ? 2.428 10.840 -11.959 1.00 90.25 392 LEU A O 1
ATOM 3098 N N . LEU A 1 393 ? 0.180 10.780 -11.872 1.00 89.75 393 LEU A N 1
ATOM 3099 C CA . LEU A 1 393 ? -0.008 10.869 -13.322 1.00 89.75 393 LEU A CA 1
ATOM 3100 C C . LEU A 1 393 ? 0.589 12.164 -13.896 1.00 89.75 393 LEU A C 1
ATOM 3102 O O . LEU A 1 393 ? 1.241 12.126 -14.940 1.00 89.75 393 LEU A O 1
ATOM 3106 N N . THR A 1 394 ? 0.389 13.303 -13.226 1.00 92.00 394 THR A N 1
ATOM 3107 C CA . THR A 1 394 ? 0.934 14.591 -13.689 1.00 92.00 394 THR A CA 1
ATOM 3108 C C . THR A 1 394 ? 2.452 14.677 -13.546 1.00 92.00 394 THR A C 1
ATOM 3110 O O . THR A 1 394 ? 3.109 15.220 -14.431 1.00 92.00 394 THR A O 1
ATOM 3113 N N . ILE A 1 395 ? 3.025 14.072 -12.499 1.00 89.75 395 ILE A N 1
ATOM 3114 C CA . ILE A 1 395 ? 4.475 13.941 -12.307 1.00 89.75 395 ILE A CA 1
ATOM 3115 C C . ILE A 1 395 ? 5.095 13.081 -13.417 1.00 89.75 395 ILE A C 1
ATOM 3117 O O . ILE A 1 395 ? 6.081 13.494 -14.028 1.00 89.75 395 ILE A O 1
ATOM 3121 N N . THR A 1 396 ? 4.499 11.927 -13.732 1.00 84.25 396 THR A N 1
ATOM 3122 C CA . THR A 1 396 ? 4.938 11.074 -14.847 1.00 84.25 396 THR A CA 1
ATOM 3123 C C . THR A 1 396 ? 4.855 11.815 -16.181 1.00 84.25 396 THR A C 1
ATOM 3125 O O . THR A 1 396 ? 5.856 11.904 -16.885 1.00 84.25 396 THR A O 1
ATOM 3128 N N . GLN A 1 397 ? 3.718 12.443 -16.502 1.00 87.12 397 GLN A N 1
ATOM 3129 C CA . GLN A 1 397 ? 3.569 13.167 -17.770 1.00 87.12 397 GLN A CA 1
ATOM 3130 C C . GLN A 1 397 ? 4.447 14.427 -17.872 1.00 87.12 397 GLN A C 1
ATOM 3132 O O . GLN A 1 397 ? 4.789 14.834 -18.979 1.00 87.12 397 GLN A O 1
ATOM 3137 N N . ALA A 1 398 ? 4.823 15.062 -16.758 1.00 87.69 398 ALA A N 1
ATOM 3138 C CA . ALA A 1 398 ? 5.800 16.152 -16.762 1.00 87.69 398 ALA A CA 1
ATOM 3139 C C . ALA A 1 398 ? 7.216 15.643 -17.073 1.00 87.69 398 ALA A C 1
ATOM 3141 O O . ALA A 1 398 ? 7.928 16.259 -17.871 1.00 87.69 398 ALA A O 1
ATOM 3142 N N . ALA A 1 399 ? 7.596 14.499 -16.497 1.00 83.44 399 ALA A N 1
ATOM 3143 C CA . ALA A 1 399 ? 8.852 13.828 -16.806 1.00 83.44 399 ALA A CA 1
ATOM 3144 C C . ALA A 1 399 ? 8.910 13.368 -18.274 1.00 83.44 399 ALA A C 1
ATOM 3146 O O . ALA A 1 399 ? 9.921 13.600 -18.942 1.00 83.44 399 ALA A O 1
ATOM 3147 N N . ASP A 1 400 ? 7.793 12.869 -18.825 1.00 80.81 400 ASP A N 1
ATOM 3148 C CA . ASP A 1 400 ? 7.692 12.493 -20.242 1.00 80.81 400 ASP A CA 1
ATOM 3149 C C . ASP A 1 400 ? 7.902 13.678 -21.211 1.00 80.81 400 ASP A C 1
ATOM 3151 O O . ASP A 1 400 ? 8.241 13.487 -22.380 1.00 80.81 400 ASP A O 1
ATOM 3155 N N . LEU A 1 401 ? 7.765 14.921 -20.731 1.00 84.25 401 LEU A N 1
ATOM 3156 C CA . LEU A 1 401 ? 8.079 16.148 -21.475 1.00 84.25 401 LEU A CA 1
ATOM 3157 C C . LEU A 1 401 ? 9.524 16.644 -21.273 1.00 84.25 401 LEU A C 1
ATOM 3159 O O . LEU A 1 401 ? 9.871 17.718 -21.773 1.00 84.25 401 LEU A O 1
ATOM 3163 N N . GLY A 1 402 ? 10.365 15.880 -20.572 1.00 78.88 402 GLY A N 1
ATOM 3164 C CA . GLY A 1 402 ? 11.771 16.193 -20.314 1.00 78.88 402 GLY A CA 1
ATOM 3165 C C . GLY A 1 402 ? 12.006 17.170 -19.160 1.00 78.88 402 GLY A C 1
ATOM 3166 O O . GLY A 1 402 ? 12.994 17.903 -19.196 1.00 78.88 402 GLY A O 1
ATOM 3167 N N . LEU A 1 403 ? 11.104 17.215 -18.173 1.00 81.69 403 LEU A N 1
ATOM 3168 C CA . LEU A 1 403 ? 11.301 17.947 -16.916 1.00 81.69 403 LEU A CA 1
ATOM 3169 C C . LEU A 1 403 ? 11.824 17.023 -15.810 1.00 81.69 403 LEU A C 1
ATOM 3171 O O . LEU A 1 403 ? 11.572 15.818 -15.819 1.00 81.69 403 LEU A O 1
ATOM 3175 N N . ASP A 1 404 ? 12.515 17.600 -14.829 1.00 74.38 404 ASP A N 1
ATOM 3176 C CA . ASP A 1 404 ? 12.898 16.889 -13.608 1.00 74.38 404 ASP A CA 1
ATOM 3177 C C . ASP A 1 404 ? 11.653 16.399 -12.848 1.00 74.38 404 ASP A C 1
ATOM 3179 O O . ASP A 1 404 ? 10.697 17.155 -12.641 1.00 74.38 404 ASP A O 1
ATOM 3183 N N . ARG A 1 405 ? 11.673 15.140 -12.393 1.00 66.81 405 ARG A N 1
ATOM 3184 C CA . ARG A 1 405 ? 10.644 14.590 -11.499 1.00 66.81 405 ARG A CA 1
ATOM 3185 C C . ARG A 1 405 ? 10.827 15.191 -10.107 1.00 66.81 405 ARG A C 1
ATOM 3187 O O . ARG A 1 405 ? 11.900 15.036 -9.523 1.00 66.81 405 ARG A O 1
ATOM 3194 N N . GLU A 1 406 ? 9.786 15.793 -9.534 1.00 64.81 406 GLU A N 1
ATOM 3195 C CA . GLU A 1 406 ? 9.798 16.032 -8.087 1.00 64.81 406 GLU A CA 1
ATOM 3196 C C . GLU A 1 406 ? 9.760 14.681 -7.356 1.00 64.81 406 GLU A C 1
ATOM 3198 O O . GLU A 1 406 ? 8.983 13.781 -7.692 1.00 64.81 406 GLU A O 1
ATOM 3203 N N . GLN A 1 407 ? 10.710 14.499 -6.437 1.00 61.88 407 GLN A N 1
ATOM 3204 C CA . GLN A 1 407 ? 10.969 13.211 -5.784 1.00 61.88 407 GLN A CA 1
ATOM 3205 C C . GLN A 1 407 ? 10.023 12.979 -4.603 1.00 61.88 407 GLN A C 1
ATOM 3207 O O . GLN A 1 407 ? 9.606 11.846 -4.360 1.00 61.88 407 GLN A O 1
ATOM 3212 N N . ASP A 1 408 ? 9.659 14.058 -3.912 1.00 75.75 408 ASP A N 1
ATOM 3213 C CA . ASP A 1 408 ? 8.643 14.073 -2.869 1.00 75.75 408 ASP A CA 1
ATOM 3214 C C . ASP A 1 408 ? 7.264 14.389 -3.455 1.00 75.75 408 ASP A C 1
ATOM 3216 O O . ASP A 1 408 ? 7.134 15.123 -4.433 1.00 75.75 408 ASP A O 1
ATOM 3220 N N . LEU A 1 409 ? 6.229 13.829 -2.830 1.00 87.00 409 LEU A N 1
ATOM 3221 C CA . LEU A 1 409 ? 4.833 14.114 -3.156 1.00 87.00 409 LEU A CA 1
ATOM 3222 C C . LEU A 1 409 ? 4.359 15.303 -2.321 1.00 87.00 409 LEU A C 1
ATOM 3224 O O . LEU A 1 409 ? 4.546 15.331 -1.100 1.00 87.00 409 LEU A O 1
ATOM 3228 N N . VAL A 1 410 ? 3.713 16.264 -2.970 1.00 92.75 410 VAL A N 1
ATOM 3229 C CA . VAL A 1 410 ? 3.150 17.454 -2.332 1.00 92.75 410 VAL A CA 1
ATOM 3230 C C . VAL A 1 410 ? 1.741 17.221 -1.787 1.00 92.75 410 VAL A C 1
ATOM 3232 O O . VAL A 1 410 ? 1.268 18.063 -1.024 1.00 92.75 410 VAL A O 1
ATOM 3235 N N . THR A 1 411 ? 1.073 16.103 -2.118 1.00 94.44 411 THR A N 1
ATOM 3236 C CA . THR A 1 411 ? -0.246 15.751 -1.554 1.00 94.44 411 THR A CA 1
ATOM 3237 C C . THR A 1 411 ? -0.194 14.601 -0.540 1.00 94.44 411 THR A C 1
ATOM 3239 O O . THR A 1 411 ? 0.596 13.660 -0.649 1.00 94.44 411 THR A O 1
ATOM 3242 N N . GLY A 1 412 ? -1.047 14.669 0.485 1.00 93.81 412 GLY A N 1
ATOM 3243 C CA . GLY A 1 412 ? -1.110 13.716 1.599 1.00 93.81 412 GLY A CA 1
ATOM 3244 C C . GLY A 1 412 ? -2.254 14.031 2.579 1.00 93.81 412 GLY A C 1
ATOM 3245 O O . GLY A 1 412 ? -3.140 14.822 2.255 1.00 93.81 412 GLY A O 1
ATOM 3246 N N . PRO A 1 413 ? -2.238 13.490 3.813 1.00 93.94 413 PRO A N 1
ATOM 3247 C CA . PRO A 1 413 ? -3.326 13.646 4.792 1.00 93.94 413 PRO A CA 1
ATOM 3248 C C . PRO A 1 413 ? -3.702 15.093 5.156 1.00 93.94 413 PRO A C 1
ATOM 3250 O O . PRO A 1 413 ? -4.794 15.345 5.657 1.00 93.94 413 PRO A O 1
ATOM 3253 N N . HIS A 1 414 ? -2.835 16.067 4.874 1.00 93.19 414 HIS A N 1
ATOM 3254 C CA . HIS A 1 414 ? -3.101 17.496 5.065 1.00 93.19 414 HIS A CA 1
ATOM 3255 C C . HIS A 1 414 ? -4.049 18.111 4.007 1.00 93.19 414 HIS A C 1
ATOM 3257 O O . HIS A 1 414 ? -4.456 19.268 4.148 1.00 93.19 414 HIS A O 1
ATOM 3263 N N . ASN A 1 415 ? -4.391 17.372 2.943 1.00 96.31 415 ASN A N 1
ATOM 3264 C CA . ASN A 1 415 ? -5.353 17.784 1.915 1.00 96.31 415 ASN A CA 1
ATOM 3265 C C . ASN A 1 415 ? -6.814 17.451 2.270 1.00 96.31 415 ASN A C 1
ATOM 3267 O O . ASN A 1 415 ? -7.723 17.994 1.642 1.00 96.31 415 ASN A O 1
ATOM 3271 N N . VAL A 1 416 ? -7.053 16.576 3.248 1.00 96.88 416 VAL A N 1
ATOM 3272 C CA . VAL A 1 416 ? -8.396 16.153 3.675 1.00 96.88 416 VAL A CA 1
ATOM 3273 C C . VAL A 1 416 ? -8.773 16.785 5.011 1.00 96.88 416 VAL A C 1
ATOM 3275 O O . VAL A 1 416 ? -7.949 16.841 5.917 1.00 96.88 416 VAL A O 1
ATOM 3278 N N . LEU A 1 417 ? -10.015 17.254 5.127 1.00 96.94 417 LEU A N 1
ATOM 3279 C CA . LEU A 1 417 ? -10.621 17.773 6.353 1.00 96.94 417 LEU A CA 1
ATOM 3280 C C . LEU A 1 417 ? -11.901 16.994 6.659 1.00 96.94 417 LEU A C 1
ATOM 3282 O O . LEU A 1 417 ? -12.685 16.717 5.752 1.00 96.94 417 LEU A O 1
ATOM 3286 N N . GLY A 1 418 ? -12.132 16.697 7.931 1.00 95.81 418 GLY A N 1
ATOM 3287 C CA . GLY A 1 418 ? -13.314 15.993 8.412 1.00 95.81 418 GLY A CA 1
ATOM 3288 C C . GLY A 1 418 ? -13.971 16.734 9.567 1.00 95.81 418 GLY A C 1
ATOM 328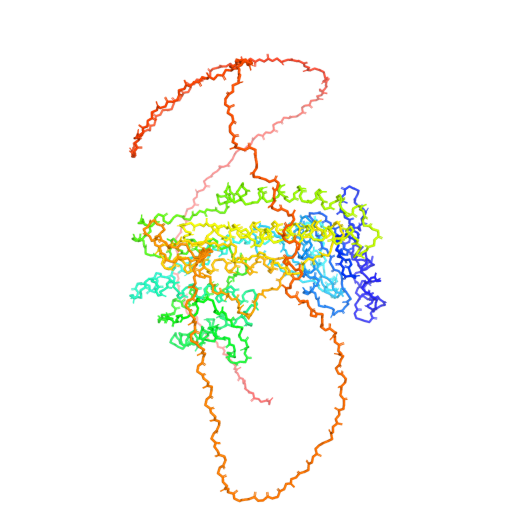9 O O . GLY A 1 418 ? -13.277 17.336 10.385 1.00 95.81 418 GLY A O 1
ATOM 3290 N N . ILE A 1 419 ? -15.294 16.661 9.652 1.00 94.94 419 ILE A N 1
ATOM 3291 C CA . ILE A 1 419 ? -16.040 16.964 10.876 1.00 94.94 419 ILE A CA 1
ATOM 3292 C C . ILE A 1 419 ? -16.898 15.742 11.190 1.00 94.94 419 ILE A C 1
ATOM 3294 O O . ILE A 1 419 ? -17.514 15.172 10.289 1.00 94.94 419 ILE A O 1
ATOM 3298 N N . GLU A 1 420 ? -16.911 15.333 12.452 1.00 90.38 420 GLU A N 1
ATOM 3299 C CA . GLU A 1 420 ? -17.657 14.172 12.929 1.00 90.38 420 GLU A CA 1
ATOM 3300 C C . GLU A 1 420 ? -18.094 14.401 14.383 1.00 90.38 420 GLU A C 1
ATOM 3302 O O . GLU A 1 420 ? -17.348 14.972 15.176 1.00 90.38 420 GLU A O 1
ATOM 3307 N N . LEU A 1 421 ? -19.310 13.985 14.740 1.00 87.56 421 LEU A N 1
ATOM 3308 C CA . LEU A 1 421 ? -19.887 14.193 16.071 1.00 87.56 421 LEU A CA 1
ATOM 3309 C C . LEU A 1 421 ? -19.431 13.123 17.076 1.00 87.56 421 LEU A C 1
ATOM 3311 O O . LEU A 1 421 ? -19.339 13.394 18.273 1.00 87.56 421 LEU A O 1
ATOM 3315 N N . ASN A 1 422 ? -19.182 11.901 16.607 1.00 82.38 422 ASN A N 1
ATOM 3316 C CA . ASN A 1 422 ? -18.791 10.773 17.439 1.00 82.38 422 ASN A CA 1
ATOM 3317 C C . ASN A 1 422 ? -17.260 10.660 17.546 1.00 82.38 422 ASN A C 1
ATOM 3319 O O . ASN A 1 422 ? -16.578 10.427 16.553 1.00 82.38 422 ASN A O 1
ATOM 3323 N N . GLU A 1 423 ? -16.714 10.757 18.762 1.00 82.25 423 GLU A N 1
ATOM 3324 C CA . GLU A 1 423 ? -15.258 10.764 18.987 1.00 82.25 423 GLU A CA 1
ATOM 3325 C C . GLU A 1 423 ? -14.546 9.512 18.454 1.00 82.25 423 GLU A C 1
ATOM 3327 O O . GLU A 1 423 ? -13.492 9.624 17.825 1.00 82.25 423 GLU A O 1
ATOM 3332 N N . TYR A 1 424 ? -15.159 8.333 18.602 1.00 77.44 424 TYR A N 1
ATOM 3333 C CA . TYR A 1 424 ? -14.616 7.098 18.040 1.00 77.44 424 TYR A CA 1
ATOM 3334 C C . TYR A 1 424 ? -14.646 7.086 16.503 1.00 77.44 424 TYR A C 1
ATOM 3336 O O . TYR A 1 424 ? -13.663 6.690 15.885 1.00 77.44 424 TYR A O 1
ATOM 3344 N N . ALA A 1 425 ? -15.722 7.561 15.864 1.00 80.94 425 ALA A N 1
ATOM 3345 C CA . ALA A 1 425 ? -15.763 7.732 14.408 1.00 80.94 425 ALA A CA 1
ATOM 3346 C C . ALA A 1 425 ? -14.662 8.696 13.928 1.00 80.94 425 ALA A C 1
ATOM 3348 O O . ALA A 1 425 ? -13.921 8.374 12.999 1.00 80.94 425 ALA A O 1
ATOM 3349 N N . ALA A 1 426 ? -14.486 9.827 14.620 1.00 85.94 426 ALA A N 1
ATOM 3350 C CA . ALA A 1 426 ? -13.437 10.797 14.327 1.00 85.94 426 ALA A CA 1
ATOM 3351 C C . ALA A 1 426 ? -12.026 10.194 14.474 1.00 85.94 426 ALA A C 1
ATOM 3353 O O . ALA A 1 426 ? -11.175 10.427 13.616 1.00 85.94 426 ALA A O 1
ATOM 3354 N N . GLU A 1 427 ? -11.758 9.386 15.508 1.00 84.06 427 GLU A N 1
ATOM 3355 C CA . GLU A 1 427 ? -10.507 8.617 15.608 1.00 84.06 427 GLU A CA 1
ATOM 3356 C C . GLU A 1 427 ? -10.355 7.637 14.435 1.00 84.06 427 GLU A C 1
ATOM 3358 O O . GLU A 1 427 ? -9.311 7.607 13.776 1.00 84.06 427 GLU A O 1
ATOM 3363 N N . LEU A 1 428 ? -11.406 6.877 14.130 1.00 82.12 428 LEU A N 1
ATOM 3364 C CA . LEU A 1 428 ? -11.409 5.868 13.076 1.00 82.12 428 LEU A CA 1
ATOM 3365 C C . LEU A 1 428 ? -11.125 6.474 11.695 1.00 82.12 428 LEU A C 1
ATOM 3367 O O . LEU A 1 428 ? -10.366 5.897 10.914 1.00 82.12 428 LEU A O 1
ATOM 3371 N N . ALA A 1 429 ? -11.650 7.670 11.414 1.00 88.00 429 ALA A N 1
ATOM 3372 C CA . ALA A 1 429 ? -11.337 8.438 10.213 1.00 88.00 429 ALA A CA 1
ATOM 3373 C C . ALA A 1 429 ? -9.850 8.823 10.136 1.00 88.00 429 ALA A C 1
ATOM 3375 O O . ALA A 1 429 ? -9.237 8.680 9.075 1.00 88.00 429 ALA A O 1
ATOM 3376 N N . ARG A 1 430 ? -9.235 9.250 11.251 1.00 89.38 430 ARG A N 1
ATOM 3377 C CA . ARG A 1 430 ? -7.795 9.576 11.295 1.00 89.38 430 ARG A CA 1
ATOM 3378 C C . ARG A 1 430 ? -6.936 8.352 10.961 1.00 89.38 430 ARG A C 1
ATOM 3380 O O . ARG A 1 430 ? -6.009 8.461 10.160 1.00 89.38 430 ARG A O 1
ATOM 3387 N N . VAL A 1 431 ? -7.257 7.188 11.530 1.00 87.38 431 VAL A N 1
ATOM 3388 C CA . VAL A 1 431 ? -6.527 5.935 11.258 1.00 87.38 431 VAL A CA 1
ATOM 3389 C C . VAL A 1 431 ? -6.756 5.461 9.818 1.00 87.38 431 VAL A C 1
ATOM 3391 O O . VAL A 1 431 ? -5.796 5.100 9.139 1.00 87.38 431 VAL A O 1
ATOM 3394 N N . SER A 1 432 ? -7.988 5.553 9.312 1.00 87.88 432 SER A N 1
ATOM 3395 C CA . SER A 1 432 ? -8.348 5.207 7.926 1.00 87.88 432 SER A CA 1
ATOM 3396 C C . SER A 1 432 ? -7.550 6.002 6.890 1.00 87.88 432 SER A C 1
ATOM 3398 O O . SER A 1 432 ? -7.030 5.436 5.927 1.00 87.88 432 SER A O 1
ATOM 3400 N N . ILE A 1 433 ? -7.399 7.313 7.110 1.00 91.88 433 ILE A N 1
ATOM 3401 C CA . ILE A 1 433 ? -6.618 8.203 6.240 1.00 91.88 433 ILE A CA 1
ATOM 3402 C C . ILE A 1 433 ? -5.127 7.828 6.262 1.00 91.88 433 ILE A C 1
ATOM 3404 O O . ILE A 1 433 ? -4.495 7.795 5.205 1.00 91.88 433 ILE A O 1
ATOM 3408 N N . TRP A 1 434 ? -4.564 7.497 7.430 1.00 91.06 434 TRP A N 1
ATOM 3409 C CA . TRP A 1 434 ? -3.160 7.084 7.538 1.00 91.06 434 TRP A CA 1
ATOM 3410 C C . TRP A 1 434 ? -2.864 5.722 6.913 1.00 91.06 434 TRP A C 1
ATOM 3412 O O . TRP A 1 434 ? -1.868 5.599 6.200 1.00 91.06 434 TRP A O 1
ATOM 3422 N N . ILE A 1 435 ? -3.716 4.715 7.133 1.00 89.06 435 ILE A N 1
ATOM 3423 C CA . ILE A 1 435 ? -3.572 3.410 6.472 1.00 89.06 435 ILE A CA 1
ATOM 3424 C C . ILE A 1 435 ? -3.626 3.590 4.953 1.00 89.06 435 ILE A C 1
ATOM 3426 O O . ILE A 1 435 ? -2.744 3.094 4.254 1.00 89.06 435 ILE A O 1
ATOM 3430 N N . GLY A 1 436 ? -4.576 4.385 4.450 1.00 89.31 436 GLY A N 1
ATOM 3431 C CA . GLY A 1 436 ? -4.681 4.701 3.027 1.00 89.31 436 GLY A CA 1
ATOM 3432 C C . GLY A 1 436 ? -3.448 5.403 2.443 1.00 89.31 436 GLY A C 1
ATOM 3433 O O . GLY A 1 436 ? -2.986 5.029 1.366 1.00 89.31 436 GLY A O 1
ATOM 3434 N N . GLU A 1 437 ? -2.874 6.379 3.153 1.00 91.62 437 GLU A N 1
ATOM 3435 C CA . GLU A 1 437 ? -1.622 7.048 2.763 1.00 91.62 437 GLU A CA 1
ATOM 3436 C C . GLU A 1 437 ? -0.444 6.058 2.702 1.00 91.62 437 GLU A C 1
ATOM 3438 O O . GLU A 1 437 ? 0.318 6.057 1.733 1.00 91.62 437 GLU A O 1
ATOM 3443 N N . ILE A 1 438 ? -0.304 5.191 3.710 1.00 91.50 438 ILE A N 1
ATOM 3444 C CA . ILE A 1 438 ? 0.781 4.201 3.796 1.00 91.50 438 ILE A CA 1
ATOM 3445 C C . ILE A 1 438 ? 0.634 3.138 2.695 1.00 91.50 438 ILE A C 1
ATOM 3447 O O . ILE A 1 438 ? 1.595 2.898 1.959 1.00 91.50 438 ILE A O 1
ATOM 3451 N N . GLN A 1 439 ? -0.562 2.562 2.519 1.00 89.06 439 GLN A N 1
ATOM 3452 C CA . GLN A 1 439 ? -0.868 1.613 1.440 1.00 89.06 439 GLN A CA 1
ATOM 3453 C C . GLN A 1 439 ? -0.587 2.223 0.064 1.00 89.06 439 GLN A C 1
ATOM 3455 O O . GLN A 1 439 ? 0.098 1.606 -0.752 1.00 89.06 439 GLN A O 1
ATOM 3460 N N . TRP A 1 440 ? -1.060 3.450 -0.190 1.00 90.88 440 TRP A N 1
ATOM 3461 C CA . TRP A 1 440 ? -0.855 4.117 -1.476 1.00 90.88 440 TRP A CA 1
ATOM 3462 C C . TRP A 1 440 ? 0.632 4.312 -1.780 1.00 90.88 440 TRP A C 1
ATOM 3464 O O . TRP A 1 440 ? 1.065 4.035 -2.900 1.00 90.88 440 TRP A O 1
ATOM 3474 N N . ARG A 1 441 ? 1.430 4.761 -0.801 1.00 91.12 441 ARG A N 1
ATOM 3475 C CA . ARG A 1 441 ? 2.870 4.985 -1.008 1.00 91.12 441 ARG A CA 1
ATOM 3476 C C . ARG A 1 441 ? 3.597 3.677 -1.302 1.00 91.12 441 ARG A C 1
ATOM 3478 O O . ARG A 1 441 ? 4.322 3.612 -2.293 1.00 91.12 441 ARG A O 1
ATOM 3485 N N . ILE A 1 442 ? 3.339 2.632 -0.516 1.00 87.88 442 ILE A N 1
ATOM 3486 C CA . ILE A 1 442 ? 3.976 1.319 -0.682 1.00 87.88 442 ILE A CA 1
ATOM 3487 C C . ILE A 1 442 ? 3.612 0.692 -2.033 1.00 87.88 442 ILE A C 1
ATOM 3489 O O . ILE A 1 442 ? 4.505 0.200 -2.725 1.00 87.88 442 ILE A O 1
ATOM 3493 N N . ALA A 1 443 ? 2.346 0.771 -2.459 1.00 85.00 443 ALA A N 1
ATOM 3494 C CA . ALA A 1 443 ? 1.894 0.258 -3.755 1.00 85.00 443 ALA A CA 1
ATOM 3495 C C . ALA A 1 443 ? 2.641 0.896 -4.944 1.00 85.00 443 ALA A C 1
ATOM 3497 O O . ALA A 1 443 ? 3.009 0.191 -5.884 1.00 85.00 443 ALA A O 1
ATOM 3498 N N . HIS A 1 444 ? 2.934 2.200 -4.865 1.00 84.50 444 HIS A N 1
ATOM 3499 C CA . HIS A 1 444 ? 3.630 2.972 -5.903 1.00 84.50 444 HIS A CA 1
ATOM 3500 C C . HIS A 1 444 ? 5.151 3.098 -5.680 1.00 84.50 444 HIS A C 1
ATOM 3502 O O . HIS A 1 444 ? 5.798 3.939 -6.302 1.00 84.50 444 HIS A O 1
ATOM 3508 N N . GLY A 1 445 ? 5.745 2.282 -4.801 1.00 84.06 445 GLY A N 1
ATOM 3509 C CA . GLY A 1 445 ? 7.198 2.231 -4.596 1.00 84.06 445 GLY A CA 1
ATOM 3510 C C . GLY A 1 445 ? 7.799 3.428 -3.842 1.00 84.06 445 GLY A C 1
ATOM 3511 O O . GLY A 1 445 ? 9.010 3.650 -3.923 1.00 84.06 445 GLY A O 1
ATOM 3512 N N . TYR A 1 446 ? 6.985 4.195 -3.111 1.00 86.12 446 TYR A N 1
ATOM 3513 C CA . TYR A 1 446 ? 7.423 5.251 -2.192 1.00 86.12 446 TYR A CA 1
ATOM 3514 C C . TYR A 1 446 ? 7.543 4.690 -0.757 1.00 86.12 446 TYR A C 1
ATOM 3516 O O . TYR A 1 446 ? 6.613 4.036 -0.283 1.00 86.12 446 TYR A O 1
ATOM 3524 N N . PRO A 1 447 ? 8.640 4.950 -0.020 1.00 84.69 447 PRO A N 1
ATOM 3525 C CA . PRO A 1 447 ? 8.776 4.484 1.362 1.00 84.69 447 PRO A CA 1
ATOM 3526 C C . PRO A 1 447 ? 7.809 5.232 2.302 1.00 84.69 447 PRO A C 1
ATOM 3528 O O . PRO A 1 447 ? 7.610 6.436 2.117 1.00 84.69 447 PRO A O 1
ATOM 3531 N N . PRO A 1 448 ? 7.222 4.581 3.325 1.00 84.44 448 PRO A N 1
ATOM 3532 C CA . PRO A 1 448 ? 6.387 5.253 4.324 1.00 84.44 448 PRO A CA 1
ATOM 3533 C C . PRO A 1 448 ? 7.191 6.253 5.181 1.00 84.44 448 PRO A C 1
ATOM 3535 O O . PRO A 1 448 ? 8.421 6.229 5.203 1.00 84.44 448 PRO A O 1
ATOM 3538 N N . LYS A 1 449 ? 6.497 7.160 5.887 1.00 82.50 449 LYS A N 1
ATOM 3539 C CA . LYS A 1 449 ? 7.122 7.983 6.941 1.00 82.50 449 LYS A CA 1
ATOM 3540 C C . LYS A 1 449 ? 7.338 7.119 8.190 1.00 82.50 449 LYS A C 1
ATOM 3542 O O . LYS A 1 449 ? 6.564 6.200 8.441 1.00 82.50 449 LYS A O 1
ATOM 3547 N N . THR A 1 450 ? 8.381 7.424 8.961 1.00 79.44 450 THR A N 1
ATOM 3548 C CA . THR A 1 450 ? 8.761 6.681 10.180 1.00 79.44 450 THR A CA 1
ATOM 3549 C C . THR A 1 450 ? 9.124 7.576 11.370 1.00 79.44 450 THR A C 1
ATOM 3551 O O . THR A 1 450 ? 9.527 7.071 12.415 1.00 79.44 450 THR A O 1
ATOM 3554 N N . ASN A 1 451 ? 8.999 8.900 11.230 1.00 78.50 451 ASN A N 1
ATOM 3555 C CA . ASN A 1 451 ? 9.350 9.874 12.265 1.00 78.50 451 ASN A CA 1
ATOM 3556 C C . ASN A 1 451 ? 8.468 11.145 12.166 1.00 78.50 451 ASN A C 1
ATOM 3558 O O . ASN A 1 451 ? 8.880 12.118 11.528 1.00 78.50 451 ASN A O 1
ATOM 3562 N N . PRO A 1 452 ? 7.253 11.131 12.751 1.00 82.88 452 PRO A N 1
ATOM 3563 C CA . PRO A 1 452 ? 6.530 9.941 13.218 1.00 82.88 452 PRO A CA 1
ATOM 3564 C C . PRO A 1 452 ? 6.008 9.098 12.037 1.00 82.88 452 PRO A C 1
ATOM 3566 O O . PRO A 1 452 ? 6.070 9.514 10.877 1.00 82.88 452 PRO A O 1
ATOM 3569 N N . VAL A 1 453 ? 5.492 7.898 12.313 1.00 84.06 453 VAL A N 1
ATOM 3570 C CA . VAL A 1 453 ? 4.747 7.100 11.317 1.00 84.06 453 VAL A CA 1
ATOM 3571 C C . VAL A 1 453 ? 3.388 7.740 11.012 1.00 84.06 453 VAL A C 1
ATOM 3573 O O . VAL A 1 453 ? 2.979 7.789 9.853 1.00 84.06 453 VAL A O 1
ATOM 3576 N N . LEU A 1 454 ? 2.707 8.254 12.043 1.00 85.31 454 LEU A N 1
ATOM 3577 C CA . LEU A 1 454 ? 1.427 8.953 11.946 1.00 85.31 454 LEU A CA 1
ATOM 3578 C C . LEU A 1 454 ? 1.614 10.377 12.487 1.00 85.31 454 LEU A C 1
ATOM 3580 O O . LEU A 1 454 ? 1.954 10.564 13.652 1.00 85.31 454 LEU A O 1
ATOM 3584 N N . GLU A 1 455 ? 1.378 11.401 11.674 1.00 85.56 455 GLU A N 1
ATOM 3585 C CA . GLU A 1 455 ? 1.334 12.790 12.159 1.00 85.56 455 GLU A CA 1
ATOM 3586 C C . GLU A 1 455 ? -0.073 13.092 12.730 1.00 85.56 455 GLU A C 1
ATOM 3588 O O . GLU A 1 455 ? -1.064 12.527 12.249 1.00 85.56 455 GLU A O 1
ATOM 3593 N N . PRO A 1 456 ? -0.217 13.961 13.751 1.00 82.62 456 PRO A N 1
ATOM 3594 C CA . PRO A 1 456 ? -1.530 14.343 14.273 1.00 82.62 456 PRO A CA 1
ATOM 3595 C C . PRO A 1 456 ? -2.432 14.957 13.192 1.00 82.62 456 PRO A C 1
ATOM 3597 O O . PRO A 1 456 ? -2.058 15.926 12.533 1.00 82.62 456 PRO A O 1
ATOM 3600 N N . LEU A 1 457 ? -3.643 14.414 13.031 1.00 85.88 457 LEU A N 1
ATOM 3601 C CA . LEU A 1 457 ? -4.647 14.911 12.084 1.00 85.88 457 LEU A CA 1
ATOM 3602 C C . LEU A 1 457 ? -5.688 15.778 12.810 1.00 85.88 457 LEU A C 1
ATOM 3604 O O . LEU A 1 457 ? -6.847 15.387 12.964 1.00 85.88 457 LEU A O 1
ATOM 3608 N N . GLU A 1 458 ? -5.260 16.959 13.269 1.00 85.25 458 GLU A N 1
ATOM 3609 C CA . GLU A 1 458 ? -6.133 17.960 13.914 1.00 85.25 458 GLU A CA 1
ATOM 3610 C C . GLU A 1 458 ? -7.298 18.404 13.014 1.00 85.25 458 GLU A C 1
ATOM 3612 O O . GLU A 1 458 ? -8.352 18.789 13.509 1.00 85.25 458 GLU A O 1
ATOM 3617 N N . GLN A 1 459 ? -7.121 18.326 11.692 1.00 89.88 459 GLN A N 1
ATOM 3618 C CA . GLN A 1 459 ? -8.127 18.665 10.687 1.00 89.88 459 GLN A CA 1
ATOM 3619 C C . GLN A 1 459 ? -9.246 17.618 10.525 1.00 89.88 459 GLN A C 1
ATOM 3621 O O . GLN A 1 459 ? -10.109 17.792 9.666 1.00 89.88 459 GLN A O 1
ATOM 3626 N N . ILE A 1 460 ? -9.244 16.546 11.329 1.00 92.94 460 ILE A N 1
ATOM 3627 C CA . ILE A 1 460 ? -10.430 15.717 11.588 1.00 92.94 460 ILE A CA 1
ATOM 3628 C C . ILE A 1 460 ? -10.998 16.152 12.944 1.00 92.94 460 ILE A C 1
ATOM 3630 O O . ILE A 1 460 ? -10.516 15.738 14.004 1.00 92.94 460 ILE A O 1
ATOM 3634 N N . GLU A 1 461 ? -11.988 17.039 12.905 1.00 92.38 461 GLU A N 1
ATOM 3635 C CA . GLU A 1 461 ? -12.540 17.739 14.064 1.00 92.38 461 GLU A CA 1
ATOM 3636 C C . GLU A 1 461 ? -13.698 16.945 14.694 1.00 92.38 461 GLU A C 1
ATOM 3638 O O . GLU A 1 461 ? -14.715 16.702 14.046 1.00 92.38 461 GLU A O 1
ATOM 3643 N N . CYS A 1 462 ? -13.571 16.579 15.975 1.00 90.75 462 CYS A N 1
ATOM 3644 C CA . CYS A 1 462 ? -14.655 15.948 16.733 1.00 90.75 462 CYS A CA 1
ATOM 3645 C C . CYS A 1 462 ? -15.602 17.024 17.293 1.00 90.75 462 CYS A C 1
ATOM 3647 O O . CYS A 1 462 ? -15.318 17.608 18.341 1.00 90.75 462 CYS A O 1
ATOM 3649 N N . ARG A 1 463 ? -16.694 17.327 16.581 1.00 91.56 463 ARG A N 1
ATOM 3650 C CA . ARG A 1 463 ? -17.741 18.276 16.999 1.00 91.56 463 ARG A CA 1
ATOM 3651 C C . ARG A 1 463 ? -19.010 18.159 16.156 1.00 91.56 463 ARG A C 1
ATOM 3653 O O . ARG A 1 463 ? -19.006 17.645 15.044 1.00 91.56 463 ARG A O 1
ATOM 3660 N N . ASP A 1 464 ? -20.082 18.771 16.649 1.00 89.56 464 ASP A N 1
ATOM 3661 C CA . ASP A 1 464 ? -21.287 19.022 15.861 1.00 89.56 464 ASP A CA 1
ATOM 3662 C C . ASP A 1 464 ? -21.001 20.008 14.703 1.00 89.56 464 ASP A C 1
ATOM 3664 O O . ASP A 1 464 ? -20.578 21.152 14.917 1.00 89.56 464 ASP A O 1
ATOM 3668 N N . ALA A 1 465 ? -21.233 19.561 13.466 1.00 90.50 465 ALA A N 1
ATOM 3669 C CA . ALA A 1 465 ? -21.001 20.343 12.252 1.00 90.50 465 ALA A CA 1
ATOM 3670 C C . ALA A 1 465 ? -22.037 21.460 12.011 1.00 90.50 465 ALA A C 1
ATOM 3672 O O . ALA A 1 465 ? -21.749 22.399 11.266 1.00 90.50 465 ALA A O 1
ATOM 3673 N N . LEU A 1 466 ? -23.221 21.372 12.627 1.00 87.56 466 LEU A N 1
ATOM 3674 C CA . LEU A 1 466 ? -24.333 22.315 12.484 1.00 87.56 466 LEU A CA 1
ATOM 3675 C C . LEU A 1 466 ? -24.347 23.362 13.607 1.00 87.56 466 LEU A C 1
ATOM 3677 O O . LEU A 1 466 ? -24.631 24.532 13.353 1.00 87.56 466 LEU A O 1
ATOM 3681 N N . LEU A 1 467 ? -24.051 22.946 14.843 1.00 84.44 467 LEU A N 1
ATOM 3682 C CA . LEU A 1 467 ? -24.181 23.776 16.044 1.00 84.44 467 LEU A CA 1
ATOM 3683 C C . LEU A 1 467 ? -22.885 24.498 16.441 1.00 84.44 467 LEU A C 1
ATOM 3685 O O . LEU A 1 467 ? -22.948 25.604 16.977 1.00 84.44 467 LEU A O 1
ATOM 3689 N N . GLN A 1 468 ? -21.707 23.914 16.190 1.00 76.88 468 GLN A N 1
ATOM 3690 C CA . GLN A 1 468 ? -20.428 24.505 16.605 1.00 76.88 468 GLN A CA 1
ATOM 3691 C C . GLN A 1 468 ? -19.731 25.233 15.451 1.00 76.88 468 GLN A C 1
ATOM 3693 O O . GLN A 1 468 ? -18.829 24.703 14.801 1.00 76.88 468 GLN A O 1
ATOM 3698 N N . PHE A 1 469 ? -20.130 26.484 15.210 1.00 65.75 469 PHE A N 1
ATOM 3699 C CA . PHE A 1 469 ? -19.481 27.339 14.217 1.00 65.75 469 PHE A CA 1
ATOM 3700 C C . PHE A 1 469 ? -18.164 27.919 14.763 1.00 65.75 469 PHE A C 1
ATOM 3702 O O . PHE A 1 469 ? -18.166 28.874 15.542 1.00 65.75 469 PHE A O 1
ATOM 3709 N N . LEU A 1 470 ? -17.024 27.356 14.352 1.00 61.94 470 LEU A N 1
ATOM 3710 C CA . LEU A 1 470 ? -15.713 27.908 14.706 1.00 61.94 470 LEU A CA 1
ATOM 3711 C C . LEU A 1 470 ? -15.513 29.296 14.062 1.00 61.94 470 LEU A C 1
ATOM 3713 O O . LEU A 1 470 ? -15.760 29.451 12.862 1.00 61.94 470 LEU A O 1
ATOM 3717 N N . PRO A 1 471 ? -15.008 30.306 14.799 1.00 54.03 471 PRO A N 1
ATOM 3718 C CA . PRO A 1 471 ? -14.581 31.555 14.181 1.00 54.03 471 PRO A CA 1
ATOM 3719 C C . PRO A 1 471 ? -13.415 31.275 13.213 1.00 54.03 471 PRO A C 1
ATOM 3721 O O . PRO A 1 471 ? -12.546 30.450 13.518 1.00 54.03 471 PRO A O 1
ATOM 3724 N N . PRO A 1 472 ? -13.359 31.938 12.044 1.00 47.50 472 PRO A N 1
ATOM 3725 C CA . PRO A 1 472 ? -12.381 31.610 11.013 1.00 47.50 472 PRO A CA 1
ATOM 3726 C C . PRO A 1 472 ? -10.947 31.816 11.518 1.00 47.50 472 PRO A C 1
ATOM 3728 O O . PRO A 1 472 ? -10.559 32.928 11.870 1.00 47.50 472 PRO A O 1
ATOM 3731 N N . ARG A 1 473 ? -10.123 30.757 11.478 1.00 48.72 473 ARG A N 1
ATOM 3732 C CA . ARG A 1 473 ? -8.698 30.789 11.885 1.00 48.72 473 ARG A CA 1
ATOM 3733 C C . ARG A 1 473 ? -7.804 31.683 10.993 1.00 48.72 473 ARG A C 1
ATOM 3735 O O . ARG A 1 473 ? -6.606 31.794 11.247 1.00 48.72 473 ARG A O 1
ATOM 3742 N N . TRP A 1 474 ? -8.356 32.347 9.973 1.00 45.03 474 TRP A N 1
ATOM 3743 C CA . TRP A 1 474 ? -7.643 33.343 9.169 1.00 45.03 474 TRP A CA 1
ATOM 3744 C C . TRP A 1 474 ? -7.568 34.694 9.886 1.00 45.03 474 TRP A C 1
ATOM 3746 O O . TRP A 1 474 ? -8.544 35.441 9.952 1.00 45.03 474 TRP A O 1
ATOM 3756 N N . GLY A 1 475 ? -6.372 35.047 10.360 1.00 37.94 475 GLY A N 1
ATOM 3757 C CA . GLY A 1 475 ? -6.082 36.393 10.849 1.00 37.94 475 GLY A CA 1
ATOM 3758 C C . GLY A 1 475 ? -6.212 37.429 9.730 1.00 37.94 475 GLY A C 1
ATOM 3759 O O . GLY A 1 475 ? -5.363 37.500 8.841 1.00 37.94 475 GLY A O 1
ATOM 3760 N N . GLY A 1 476 ? -7.269 38.243 9.779 1.00 31.09 476 GLY A N 1
ATOM 3761 C CA . GLY A 1 476 ? -7.454 39.369 8.863 1.00 31.09 476 GLY A CA 1
ATOM 3762 C C . GLY A 1 476 ? -6.362 40.443 9.027 1.00 31.09 476 GLY A C 1
ATOM 3763 O O . GLY A 1 476 ? -5.804 40.595 10.121 1.00 31.09 476 GLY A O 1
ATOM 3764 N N . PRO A 1 477 ? -6.048 41.216 7.967 1.00 44.41 477 PRO A N 1
ATOM 3765 C CA . PRO A 1 477 ? -4.990 42.225 7.986 1.00 44.41 477 PRO A CA 1
ATOM 3766 C C . PRO A 1 477 ? -5.372 43.420 8.878 1.00 44.41 477 PRO A C 1
ATOM 3768 O O . PRO A 1 477 ? -5.950 44.402 8.420 1.00 44.41 477 PRO A O 1
ATOM 3771 N N . GLY A 1 478 ? -5.049 43.319 10.167 1.00 43.19 478 GLY A N 1
ATOM 3772 C CA . GLY A 1 478 ? -5.346 44.332 11.186 1.00 43.19 478 GLY A CA 1
ATOM 3773 C C . GLY A 1 478 ? -5.247 43.826 12.630 1.00 43.19 478 GLY A C 1
ATOM 3774 O O . GLY A 1 478 ? -5.057 44.627 13.541 1.00 43.19 478 GLY A O 1
ATOM 3775 N N . GLY A 1 479 ? -5.319 42.508 12.856 1.00 32.47 479 GLY A N 1
ATOM 3776 C CA . GLY A 1 479 ? -5.156 41.916 14.187 1.00 32.47 479 GLY A CA 1
ATOM 3777 C C . GLY A 1 479 ? -3.712 41.990 14.692 1.00 32.47 479 GLY A C 1
ATOM 3778 O O . GLY A 1 479 ? -2.899 41.120 14.381 1.00 32.47 479 GLY A O 1
ATOM 3779 N N . ALA A 1 480 ? -3.387 43.010 15.489 1.00 34.41 480 ALA A N 1
ATOM 3780 C CA . ALA A 1 480 ? -2.106 43.088 16.181 1.00 34.41 480 ALA A CA 1
ATOM 3781 C C . ALA A 1 480 ? -1.986 41.944 17.203 1.00 34.41 480 ALA A C 1
ATOM 3783 O O . ALA A 1 480 ? -2.753 41.863 18.161 1.00 34.41 480 ALA A O 1
ATOM 3784 N N . ARG A 1 481 ? -1.005 41.057 17.004 1.00 35.31 481 ARG A N 1
ATOM 3785 C CA . ARG A 1 481 ? -0.657 40.014 17.977 1.00 35.31 481 ARG A CA 1
ATOM 3786 C C . ARG A 1 481 ? -0.163 40.708 19.260 1.00 35.31 481 ARG A C 1
ATOM 3788 O O . ARG A 1 481 ? 0.776 41.500 19.149 1.00 35.31 481 ARG A O 1
ATOM 3795 N N . PRO A 1 482 ? -0.721 40.435 20.456 1.00 37.50 482 PRO A N 1
ATOM 3796 C CA . PRO A 1 482 ? -0.076 40.873 21.689 1.00 37.50 482 PRO A CA 1
ATOM 3797 C C . PRO A 1 482 ? 1.325 40.238 21.753 1.00 37.50 482 PRO A C 1
ATOM 3799 O O . PRO A 1 482 ? 1.488 39.092 21.317 1.00 37.50 482 PRO A O 1
ATOM 3802 N N . PRO A 1 483 ? 2.353 40.957 22.239 1.00 38.88 483 PRO A N 1
ATOM 3803 C CA . PRO A 1 483 ? 3.707 40.428 22.272 1.00 38.88 483 PRO A CA 1
ATOM 3804 C C . PRO A 1 483 ? 3.765 39.212 23.198 1.00 38.88 483 PRO A C 1
ATOM 3806 O O . PRO A 1 483 ? 3.529 39.315 24.401 1.00 38.88 483 PRO A O 1
ATOM 3809 N N . SER A 1 484 ? 4.096 38.052 22.630 1.00 40.84 484 SER A N 1
ATOM 3810 C CA . SER A 1 484 ? 4.430 36.857 23.401 1.00 40.84 484 SER A CA 1
ATOM 3811 C C . SER A 1 484 ? 5.589 37.182 24.340 1.00 40.84 484 SER A C 1
ATOM 3813 O O . SER A 1 484 ? 6.625 37.669 23.875 1.00 40.84 484 SER A O 1
ATOM 3815 N N . GLN A 1 485 ? 5.429 36.902 25.635 1.00 36.66 485 GLN A N 1
ATOM 3816 C CA . GLN A 1 485 ? 6.521 37.049 26.596 1.00 36.66 485 GLN A CA 1
ATOM 3817 C C . GLN A 1 485 ? 7.740 36.239 26.116 1.00 36.66 485 GLN A C 1
ATOM 3819 O O . GLN A 1 485 ? 7.565 35.116 25.630 1.00 36.66 485 GLN A O 1
ATOM 3824 N N . PRO A 1 486 ? 8.968 36.783 26.207 1.00 40.06 486 PRO A N 1
ATOM 3825 C CA . PRO A 1 486 ? 10.159 36.011 25.885 1.00 40.06 486 PRO A CA 1
ATOM 3826 C C . PRO A 1 486 ? 10.278 34.826 26.857 1.00 40.06 486 PRO A C 1
ATOM 3828 O O . PRO A 1 486 ? 9.915 34.972 28.028 1.00 40.06 486 PRO A O 1
ATOM 3831 N N . PRO A 1 487 ? 10.795 33.666 26.414 1.00 40.19 487 PRO A N 1
ATOM 3832 C CA . PRO A 1 487 ? 10.986 32.527 27.303 1.00 40.19 487 PRO A CA 1
ATOM 3833 C C . PRO A 1 487 ? 11.908 32.908 28.475 1.00 40.19 487 PRO A C 1
ATOM 3835 O O . PRO A 1 487 ? 12.843 33.700 28.284 1.00 40.19 487 PRO A O 1
ATOM 3838 N N . PRO A 1 488 ? 11.677 32.360 29.684 1.00 41.12 488 PRO A N 1
ATOM 3839 C CA . PRO A 1 488 ? 12.538 32.621 30.829 1.00 41.12 488 PRO A CA 1
ATOM 3840 C C . PRO A 1 488 ? 13.977 32.215 30.500 1.00 41.12 488 PRO A C 1
ATOM 3842 O O . PRO A 1 488 ? 14.225 31.170 29.894 1.00 41.12 488 PRO A O 1
ATOM 3845 N N . ARG A 1 489 ? 14.940 33.061 30.880 1.00 40.25 489 ARG A N 1
ATOM 3846 C CA . ARG A 1 489 ? 16.361 32.768 30.653 1.00 40.25 489 ARG A CA 1
ATOM 3847 C C . ARG A 1 489 ? 16.756 31.520 31.454 1.00 40.25 489 ARG A C 1
ATOM 3849 O O . ARG A 1 489 ? 16.356 31.429 32.615 1.00 40.25 489 ARG A O 1
ATOM 3856 N N . PRO A 1 490 ? 17.562 30.601 30.893 1.00 39.84 490 PRO A N 1
ATOM 3857 C CA . PRO A 1 490 ? 18.114 29.503 31.673 1.00 39.84 490 PRO A CA 1
ATOM 3858 C C . PRO A 1 490 ? 18.974 30.060 32.813 1.00 39.84 490 PRO A C 1
ATOM 3860 O O . PRO A 1 490 ? 19.733 31.015 32.620 1.00 39.84 490 PRO A O 1
ATOM 3863 N N . SER A 1 491 ? 18.843 29.463 33.997 1.00 44.66 491 SER A N 1
ATOM 3864 C CA . SER A 1 491 ? 19.635 29.818 35.175 1.00 44.66 491 SER A CA 1
ATOM 3865 C C . SER A 1 491 ? 21.137 29.683 34.888 1.00 44.66 491 SER A C 1
ATOM 3867 O O . SER A 1 491 ? 21.536 28.747 34.188 1.00 44.66 491 SER A O 1
ATOM 3869 N N . PRO A 1 492 ? 21.995 30.569 35.428 1.00 42.88 492 PRO A N 1
ATOM 3870 C CA . PRO A 1 492 ? 23.437 30.385 35.329 1.00 42.88 492 PRO A CA 1
ATOM 3871 C C . PRO A 1 492 ? 23.858 29.085 36.041 1.00 42.88 492 PRO A C 1
ATOM 3873 O O . PRO A 1 492 ? 23.260 28.733 37.063 1.00 42.88 492 PRO A O 1
ATOM 3876 N N . PRO A 1 493 ? 24.880 28.367 35.538 1.00 42.06 493 PRO A N 1
ATOM 3877 C CA . PRO A 1 493 ? 25.410 27.195 36.225 1.00 42.06 493 PRO A CA 1
ATOM 3878 C C . PRO A 1 493 ? 26.011 27.592 37.587 1.00 42.06 493 PRO A C 1
ATOM 3880 O O . PRO A 1 493 ? 26.538 28.701 37.718 1.00 42.06 493 PRO A O 1
ATOM 3883 N N . PRO A 1 494 ? 25.957 26.709 38.601 1.00 42.97 494 PRO A N 1
ATOM 3884 C CA . PRO A 1 494 ? 26.497 27.003 39.923 1.00 42.97 494 PRO A CA 1
ATOM 3885 C C . PRO A 1 494 ? 28.017 27.208 39.880 1.00 42.97 494 PRO A C 1
ATOM 3887 O O . PRO A 1 494 ? 28.739 26.517 39.160 1.00 42.97 494 PRO A O 1
ATOM 3890 N N . SER A 1 495 ? 28.500 28.153 40.686 1.00 35.88 495 SER A N 1
ATOM 3891 C CA . SER A 1 495 ? 29.923 28.464 40.831 1.00 35.88 495 SER A CA 1
ATOM 3892 C C . SER A 1 495 ? 30.722 27.230 41.278 1.00 35.88 495 SER A C 1
ATOM 3894 O O . SER A 1 495 ? 30.326 26.592 42.257 1.00 35.88 495 SER A O 1
ATOM 3896 N N . PRO A 1 496 ? 31.865 26.902 40.646 1.00 36.44 496 PRO A N 1
ATOM 3897 C CA . PRO A 1 496 ? 32.698 25.795 41.097 1.00 36.44 496 PRO A CA 1
ATOM 3898 C C . PRO A 1 496 ? 33.308 26.114 42.467 1.00 36.44 496 PRO A C 1
ATOM 3900 O O . PRO A 1 496 ? 34.041 27.093 42.626 1.00 36.44 496 PRO A O 1
ATOM 3903 N N . GLN A 1 497 ? 33.017 25.273 43.461 1.00 35.12 497 GLN A N 1
ATOM 3904 C CA . GLN A 1 497 ? 33.714 25.304 44.745 1.00 35.12 497 GLN A CA 1
ATOM 3905 C C . GLN A 1 497 ? 35.179 24.891 44.543 1.00 35.12 497 GLN A C 1
ATOM 3907 O O . GLN A 1 497 ? 35.480 24.012 43.734 1.00 35.12 497 GLN A O 1
ATOM 3912 N N . ARG A 1 498 ? 36.102 25.522 45.278 1.00 30.98 498 ARG A N 1
ATOM 3913 C CA . ARG A 1 498 ? 37.507 25.097 45.300 1.00 30.98 498 ARG A CA 1
ATOM 3914 C C . ARG A 1 498 ? 37.657 23.890 46.226 1.00 30.98 498 ARG A C 1
ATOM 3916 O O . ARG A 1 498 ? 37.316 23.984 47.400 1.00 30.98 498 ARG A O 1
ATOM 3923 N N . GLY A 1 499 ? 38.213 22.809 45.694 1.00 30.62 499 GLY A N 1
ATOM 3924 C CA . GLY A 1 499 ? 38.695 21.636 46.421 1.00 30.62 499 GLY A CA 1
ATOM 3925 C C . GLY A 1 499 ? 39.924 21.090 45.692 1.00 30.62 499 GLY A C 1
ATOM 3926 O O . GLY A 1 499 ? 40.015 21.205 44.470 1.00 30.62 499 GLY A O 1
ATOM 3927 N N . GLU A 1 500 ? 40.903 20.586 46.434 1.00 32.09 500 GLU A N 1
ATOM 3928 C CA . GLU A 1 500 ? 42.255 20.309 45.929 1.00 32.09 500 GLU A CA 1
ATOM 3929 C C . GLU A 1 500 ? 42.421 18.831 45.526 1.00 32.09 500 GLU A C 1
ATOM 3931 O O . GLU A 1 500 ? 41.871 17.951 46.183 1.00 32.09 500 GLU A O 1
ATOM 3936 N N . GLY A 1 501 ? 43.198 18.531 44.471 1.00 33.19 501 GLY A N 1
ATOM 3937 C CA . GLY A 1 501 ? 43.503 17.133 44.124 1.00 33.19 501 GLY A CA 1
ATOM 3938 C C . GLY A 1 501 ? 44.120 16.847 42.744 1.00 33.19 501 GLY A C 1
ATOM 3939 O O . GLY A 1 501 ? 43.396 16.674 41.774 1.00 33.19 501 GLY A O 1
ATOM 3940 N N . ALA A 1 502 ? 45.444 16.646 42.730 1.00 33.19 502 ALA A N 1
ATOM 3941 C CA . ALA A 1 502 ? 46.223 15.780 41.820 1.00 33.19 502 ALA A CA 1
ATOM 3942 C C . ALA A 1 502 ? 46.349 16.063 40.289 1.00 33.19 502 ALA A C 1
ATOM 3944 O O . ALA A 1 502 ? 45.502 16.632 39.612 1.00 33.19 502 ALA A O 1
ATOM 3945 N N . SER A 1 503 ? 47.503 15.618 39.775 1.00 34.50 503 SER A N 1
ATOM 3946 C CA . SER A 1 503 ? 48.169 15.881 38.483 1.00 34.50 503 SER A CA 1
ATOM 3947 C C . SER A 1 503 ? 47.507 15.349 37.184 1.00 34.50 503 SER A C 1
ATOM 3949 O O . SER A 1 503 ? 46.709 14.416 37.237 1.00 34.50 503 SER A O 1
ATOM 3951 N N . PRO A 1 504 ? 47.901 15.858 35.986 1.00 38.28 504 PRO A N 1
ATOM 3952 C CA . PRO A 1 504 ? 47.289 15.502 34.695 1.00 38.28 504 PRO A CA 1
ATOM 3953 C C . PRO A 1 504 ? 48.052 14.454 33.835 1.00 38.28 504 PRO A C 1
ATOM 3955 O O . PRO A 1 504 ? 49.285 14.455 33.812 1.00 38.28 504 PRO A O 1
ATOM 3958 N N . PRO A 1 505 ? 47.341 13.648 33.014 1.00 38.12 505 PRO A N 1
ATOM 3959 C CA . PRO A 1 505 ? 47.878 12.897 31.865 1.00 38.12 505 PRO A CA 1
ATOM 3960 C C . PRO A 1 505 ? 47.714 13.653 30.504 1.00 38.12 505 PRO A C 1
ATOM 3962 O O . PRO A 1 505 ? 47.102 14.724 30.469 1.00 38.12 505 PRO A O 1
ATOM 3965 N N . PRO A 1 506 ? 48.300 13.178 29.376 1.00 38.34 506 PRO A N 1
ATOM 3966 C CA . PRO A 1 506 ? 48.678 14.045 28.241 1.00 38.34 506 PRO A CA 1
ATOM 3967 C C . PRO A 1 506 ? 47.653 14.229 27.094 1.00 38.34 506 PRO A C 1
ATOM 3969 O O . PRO A 1 506 ? 46.672 13.505 26.949 1.00 38.34 506 PRO A O 1
ATOM 3972 N N . LYS A 1 507 ? 47.938 15.215 26.223 1.00 36.12 507 LYS A N 1
ATOM 3973 C CA . LYS A 1 507 ? 47.128 15.632 25.057 1.00 36.12 507 LYS A CA 1
ATOM 3974 C C . LYS A 1 507 ? 47.231 14.669 23.850 1.00 36.12 507 LYS A C 1
ATOM 3976 O O . LYS A 1 507 ? 48.351 14.381 23.428 1.00 36.12 507 LYS A O 1
ATOM 3981 N N . PRO A 1 508 ? 46.115 14.303 23.187 1.00 34.03 508 PRO A N 1
ATOM 3982 C CA . PRO A 1 508 ? 46.125 13.692 21.850 1.00 34.03 508 PRO A CA 1
ATOM 3983 C C . PRO A 1 508 ? 46.410 14.700 20.716 1.00 34.03 508 PRO A C 1
ATOM 3985 O O . PRO A 1 508 ? 46.179 15.902 20.858 1.00 34.03 508 PRO A O 1
ATOM 3988 N N . LEU A 1 509 ? 46.879 14.208 19.561 1.00 29.77 509 LEU A N 1
ATOM 3989 C CA . LEU A 1 509 ? 47.242 15.037 18.402 1.00 29.77 509 LEU A CA 1
ATOM 3990 C C . LEU A 1 509 ? 46.036 15.548 17.594 1.00 29.77 509 LEU A C 1
ATOM 3992 O O . LEU A 1 509 ? 45.059 14.837 17.363 1.00 29.77 509 LEU A O 1
ATOM 3996 N N . ALA A 1 510 ? 46.168 16.755 17.037 1.00 31.86 510 ALA A N 1
ATOM 3997 C CA . ALA A 1 510 ? 45.204 17.314 16.094 1.00 31.86 510 ALA A CA 1
ATOM 3998 C C . ALA A 1 510 ? 45.329 16.679 14.693 1.00 31.86 510 ALA A C 1
ATOM 4000 O O . ALA A 1 510 ? 46.327 16.880 13.998 1.00 31.86 510 ALA A O 1
ATOM 4001 N N . ARG A 1 511 ? 44.280 15.991 14.219 1.00 28.73 511 ARG A N 1
ATOM 4002 C CA . ARG A 1 511 ? 44.127 15.625 12.798 1.00 28.73 511 ARG A CA 1
ATOM 4003 C C . ARG A 1 511 ? 43.245 16.639 12.069 1.00 28.73 511 ARG A C 1
ATOM 4005 O O . ARG A 1 511 ? 42.081 16.826 12.405 1.00 28.73 511 ARG A O 1
ATOM 4012 N N . ARG A 1 512 ? 43.791 17.265 11.021 1.00 29.17 512 ARG A N 1
ATOM 4013 C CA . ARG A 1 512 ? 43.023 18.091 10.075 1.00 29.17 512 ARG A CA 1
ATOM 4014 C C . ARG A 1 512 ? 42.082 17.207 9.248 1.00 29.17 512 ARG A C 1
ATOM 4016 O O . ARG A 1 512 ? 42.553 16.301 8.567 1.00 29.17 512 ARG A O 1
ATOM 4023 N N . GLN A 1 513 ? 40.803 17.566 9.176 1.00 30.17 513 GLN A N 1
ATOM 4024 C CA . GLN A 1 513 ? 39.941 17.224 8.041 1.00 30.17 513 GLN A CA 1
ATOM 4025 C C . GLN A 1 513 ? 39.356 18.506 7.440 1.00 30.17 513 GLN A C 1
ATOM 4027 O O . GLN A 1 513 ? 38.989 19.438 8.156 1.00 30.17 513 GLN A O 1
ATOM 4032 N N . ARG A 1 514 ? 39.324 18.581 6.106 1.00 28.45 514 ARG A N 1
ATOM 4033 C CA . ARG A 1 514 ? 38.830 19.749 5.367 1.00 28.45 514 ARG A CA 1
ATOM 4034 C C . ARG A 1 514 ? 37.306 19.673 5.257 1.00 28.45 514 ARG A C 1
ATOM 4036 O O . ARG A 1 514 ? 36.801 18.760 4.615 1.00 28.45 514 ARG A O 1
ATOM 4043 N N . ARG A 1 515 ? 36.575 20.659 5.787 1.00 27.39 515 ARG A N 1
ATOM 4044 C CA . ARG A 1 515 ? 35.194 20.922 5.346 1.00 27.39 515 ARG A CA 1
ATOM 4045 C C . ARG A 1 515 ? 35.225 21.876 4.153 1.00 27.39 515 ARG A C 1
ATOM 4047 O O . ARG A 1 515 ? 35.844 22.937 4.235 1.00 27.39 515 ARG A O 1
ATOM 4054 N N . HIS A 1 516 ? 34.564 21.507 3.058 1.00 27.86 516 HIS A N 1
ATOM 4055 C CA . HIS A 1 516 ? 34.318 22.429 1.949 1.00 27.86 516 HIS A CA 1
ATOM 4056 C C . HIS A 1 516 ? 33.370 23.549 2.403 1.00 27.86 516 HIS A C 1
ATOM 4058 O O . HIS A 1 516 ? 32.401 23.297 3.117 1.00 27.86 516 HIS A O 1
ATOM 4064 N N . ARG A 1 517 ? 33.643 24.787 1.978 1.00 25.95 517 ARG A N 1
ATOM 4065 C CA . ARG A 1 517 ? 32.700 25.906 2.107 1.00 25.95 517 ARG A CA 1
ATOM 4066 C C . ARG A 1 517 ? 31.770 25.912 0.895 1.00 25.95 517 ARG A C 1
ATOM 4068 O O . ARG A 1 517 ? 32.257 26.010 -0.228 1.00 25.95 517 ARG A O 1
ATOM 4075 N N . GLN A 1 518 ? 30.461 25.895 1.126 1.00 25.81 518 GLN A N 1
ATOM 4076 C CA . GLN A 1 518 ? 29.497 26.463 0.180 1.00 25.81 518 GLN A CA 1
ATOM 4077 C C . GLN A 1 518 ? 29.328 27.966 0.491 1.00 25.81 518 GLN A C 1
ATOM 4079 O O . GLN A 1 518 ? 29.362 28.337 1.668 1.00 25.81 518 GLN A O 1
ATOM 4084 N N . PRO A 1 519 ? 29.178 28.847 -0.515 1.00 29.30 519 PRO A N 1
ATOM 4085 C CA . PRO A 1 519 ? 28.908 30.264 -0.292 1.00 29.30 519 PRO A CA 1
ATOM 4086 C C . PRO A 1 519 ? 27.409 30.510 -0.060 1.00 29.30 519 PRO A C 1
ATOM 4088 O O . PRO A 1 519 ? 26.578 30.132 -0.882 1.00 29.30 519 PRO A O 1
ATOM 4091 N N . ALA A 1 520 ? 27.054 31.190 1.031 1.00 25.52 520 ALA A N 1
ATOM 4092 C CA . ALA A 1 520 ? 25.681 31.632 1.269 1.00 25.52 520 ALA A CA 1
ATOM 4093 C C . ALA A 1 520 ? 25.394 32.948 0.518 1.00 25.52 520 ALA A C 1
ATOM 4095 O O . ALA A 1 520 ? 26.042 33.963 0.782 1.00 25.52 520 ALA A O 1
ATOM 4096 N N . LEU A 1 521 ? 24.409 32.952 -0.390 1.00 27.00 521 LEU A N 1
ATOM 4097 C CA . LEU A 1 521 ? 23.886 34.182 -1.001 1.00 27.00 521 LEU A CA 1
ATOM 4098 C C . LEU A 1 521 ? 22.865 34.847 -0.060 1.00 27.00 521 LEU A C 1
ATOM 4100 O O . LEU A 1 521 ? 21.708 34.435 0.012 1.00 27.00 521 LEU A O 1
ATOM 4104 N N . HIS A 1 522 ? 23.274 35.919 0.619 1.00 26.59 522 HIS A N 1
ATOM 4105 C CA . HIS A 1 522 ? 22.354 36.799 1.343 1.00 26.59 522 HIS A CA 1
ATOM 4106 C C . HIS A 1 522 ? 21.567 37.688 0.365 1.00 26.59 522 HIS A C 1
ATOM 4108 O O . HIS A 1 522 ? 22.114 38.645 -0.183 1.00 26.59 522 HIS A O 1
ATOM 4114 N N . TRP A 1 523 ? 20.267 37.433 0.205 1.00 26.05 523 TRP A N 1
ATOM 4115 C CA . TRP A 1 523 ? 19.344 38.407 -0.386 1.00 26.05 523 TRP A CA 1
ATOM 4116 C C . TRP A 1 523 ? 18.905 39.436 0.664 1.00 26.05 523 TRP A C 1
ATOM 4118 O O . TRP A 1 523 ? 18.552 39.073 1.788 1.00 26.05 523 TRP A O 1
ATOM 4128 N N . ARG A 1 524 ? 18.928 40.730 0.310 1.00 29.14 524 ARG A N 1
ATOM 4129 C CA . ARG A 1 524 ? 18.420 41.813 1.170 1.00 29.14 524 ARG A CA 1
ATOM 4130 C C . ARG A 1 524 ? 16.914 41.995 0.973 1.00 29.14 524 ARG A C 1
ATOM 4132 O O . ARG A 1 524 ? 16.379 41.783 -0.109 1.00 29.14 524 ARG A O 1
ATOM 4139 N N . GLN A 1 525 ? 16.224 42.412 2.032 1.00 29.06 525 GLN A N 1
ATOM 4140 C CA . GLN A 1 525 ? 14.757 42.374 2.120 1.00 29.06 525 GLN A CA 1
ATOM 4141 C C . GLN A 1 525 ? 14.026 43.531 1.399 1.00 29.06 525 GLN A C 1
ATOM 4143 O O . GLN A 1 525 ? 12.811 43.683 1.545 1.00 29.06 525 GLN A O 1
ATOM 4148 N N . GLU A 1 526 ? 14.747 44.361 0.640 1.00 29.95 526 GLU A N 1
ATOM 4149 C CA . GLU A 1 526 ? 14.243 45.634 0.105 1.00 29.95 526 GLU A CA 1
ATOM 4150 C C . GLU A 1 526 ? 13.863 45.567 -1.384 1.00 29.95 526 GLU A C 1
ATOM 4152 O O . GLU A 1 526 ? 12.840 46.139 -1.769 1.00 29.95 526 GLU A O 1
ATOM 4157 N N . ASP A 1 527 ? 14.586 44.804 -2.212 1.00 32.38 527 ASP A N 1
ATOM 4158 C CA . ASP A 1 527 ? 14.344 44.735 -3.666 1.00 32.38 527 ASP A CA 1
ATOM 4159 C C . ASP A 1 527 ? 12.955 44.175 -4.021 1.00 32.38 527 ASP A C 1
ATOM 4161 O O . ASP A 1 527 ? 12.268 44.680 -4.919 1.00 32.38 527 ASP A O 1
ATOM 4165 N N . ALA A 1 528 ? 12.466 43.210 -3.233 1.00 31.78 528 ALA A N 1
ATOM 4166 C CA . ALA A 1 528 ? 11.114 42.660 -3.359 1.00 31.78 528 ALA A CA 1
ATOM 4167 C C . ALA A 1 528 ? 10.012 43.740 -3.259 1.00 31.78 528 ALA A C 1
ATOM 4169 O O . ALA A 1 528 ? 8.942 43.605 -3.858 1.00 31.78 528 ALA A O 1
ATOM 4170 N N . ARG A 1 529 ? 10.271 44.856 -2.556 1.00 32.19 529 ARG A N 1
ATOM 4171 C CA . ARG A 1 529 ? 9.305 45.953 -2.370 1.00 32.19 529 ARG A CA 1
ATOM 4172 C C . ARG A 1 529 ? 9.238 46.929 -3.553 1.00 32.19 529 ARG A C 1
ATOM 4174 O O . ARG A 1 529 ? 8.363 47.805 -3.538 1.00 32.19 529 ARG A O 1
ATOM 4181 N N . ARG A 1 530 ? 10.100 46.805 -4.573 1.00 30.14 530 ARG A N 1
ATOM 4182 C CA . ARG A 1 530 ? 9.991 47.567 -5.836 1.00 30.14 530 ARG A CA 1
ATOM 4183 C C . ARG A 1 530 ? 9.236 46.805 -6.927 1.00 30.14 530 ARG A C 1
ATOM 4185 O O . ARG A 1 530 ? 8.359 47.399 -7.548 1.00 30.14 530 ARG A O 1
ATOM 4192 N N . ALA A 1 531 ? 9.488 45.507 -7.105 1.00 31.81 531 ALA A N 1
ATOM 4193 C CA . ALA A 1 531 ? 8.820 44.704 -8.138 1.00 31.81 531 ALA A CA 1
ATOM 4194 C C . ALA A 1 531 ? 7.286 44.638 -7.959 1.00 31.81 531 ALA A C 1
ATOM 4196 O O . ALA A 1 531 ? 6.534 44.834 -8.913 1.00 31.81 531 ALA A O 1
ATOM 4197 N N . GLY A 1 532 ? 6.808 44.456 -6.722 1.00 33.19 532 GLY A N 1
ATOM 4198 C CA . GLY A 1 532 ? 5.378 44.294 -6.414 1.00 33.19 532 GLY A CA 1
ATOM 4199 C C . GLY A 1 532 ? 4.478 45.521 -6.638 1.00 33.19 532 GLY A C 1
ATOM 4200 O O . GLY A 1 532 ? 3.289 45.446 -6.344 1.00 33.19 532 GLY A O 1
ATOM 4201 N N . ARG A 1 533 ? 5.001 46.657 -7.128 1.00 31.28 533 ARG A N 1
ATOM 4202 C CA . ARG A 1 533 ? 4.242 47.918 -7.278 1.00 31.28 533 ARG A CA 1
ATOM 4203 C C . ARG A 1 533 ? 3.855 48.310 -8.710 1.00 31.28 533 ARG A C 1
ATOM 4205 O O . ARG A 1 533 ? 3.153 49.303 -8.870 1.00 31.28 533 ARG A O 1
ATOM 4212 N N . CYS A 1 534 ? 4.229 47.527 -9.728 1.00 31.44 534 CYS A N 1
ATOM 4213 C CA . CYS A 1 534 ? 3.902 47.821 -11.136 1.00 31.44 534 CYS A CA 1
ATOM 4214 C C . CYS A 1 534 ? 2.718 47.035 -11.737 1.00 31.44 534 CYS A C 1
ATOM 4216 O O . CYS A 1 534 ? 2.354 47.311 -12.875 1.00 31.44 534 CYS A O 1
ATOM 4218 N N . LEU A 1 535 ? 2.099 46.088 -11.016 1.00 32.41 535 LEU A N 1
ATOM 4219 C CA . LEU A 1 535 ? 1.040 45.218 -11.574 1.00 32.41 535 LEU A CA 1
ATOM 4220 C C . LEU A 1 535 ? -0.370 45.408 -10.981 1.00 32.41 535 LEU A C 1
ATOM 4222 O O . LEU A 1 535 ? -1.317 44.809 -11.477 1.00 32.41 535 LEU A O 1
ATOM 4226 N N . TYR A 1 536 ? -0.548 46.293 -9.995 1.00 31.19 536 TYR A N 1
ATOM 4227 C CA . TYR A 1 536 ? -1.859 46.621 -9.411 1.00 31.19 536 TYR A CA 1
ATOM 4228 C C . TYR A 1 536 ? -2.237 48.096 -9.632 1.00 31.19 536 TYR A C 1
ATOM 4230 O O . TYR A 1 536 ? -2.335 48.884 -8.692 1.00 31.19 536 TYR A O 1
ATOM 4238 N N . ARG A 1 537 ? -2.443 48.486 -10.901 1.00 31.11 537 ARG A N 1
ATOM 4239 C CA . ARG A 1 537 ? -2.998 49.816 -11.241 1.00 31.11 537 ARG A CA 1
ATOM 4240 C C . ARG A 1 537 ? -3.980 49.888 -12.420 1.00 31.11 537 ARG A C 1
ATOM 4242 O O . ARG A 1 537 ? -4.699 50.875 -12.503 1.00 31.11 537 ARG A O 1
ATOM 4249 N N . ASN A 1 538 ? -4.096 48.845 -13.249 1.00 32.03 538 ASN A N 1
ATOM 4250 C CA . ASN A 1 538 ? -4.902 48.864 -14.486 1.00 32.03 538 ASN A CA 1
ATOM 4251 C C . ASN A 1 538 ? -6.171 47.978 -14.434 1.00 32.03 538 ASN A C 1
ATOM 4253 O O . ASN A 1 538 ? -6.624 47.494 -15.463 1.00 32.03 538 ASN A O 1
ATOM 4257 N N . ALA A 1 539 ? -6.745 47.746 -13.247 1.00 30.41 539 ALA A N 1
ATOM 4258 C CA . ALA A 1 539 ? -7.931 46.889 -13.061 1.00 30.41 539 ALA A CA 1
ATOM 4259 C C . ALA A 1 539 ? -9.087 47.573 -12.294 1.00 30.41 539 ALA A C 1
ATOM 4261 O O . ALA A 1 539 ? -9.980 46.901 -11.787 1.00 30.41 539 ALA A O 1
ATOM 4262 N N . ALA A 1 540 ? -9.060 48.907 -12.157 1.00 31.12 540 ALA A N 1
ATOM 4263 C CA . ALA A 1 540 ? -9.931 49.638 -11.227 1.00 31.12 540 ALA A CA 1
ATOM 4264 C C . ALA A 1 540 ? -10.473 50.984 -11.765 1.00 31.12 540 ALA A C 1
ATOM 4266 O O . ALA A 1 540 ? -10.635 51.927 -10.990 1.00 31.12 540 ALA A O 1
ATOM 4267 N N . GLN A 1 541 ? -10.749 51.100 -13.074 1.00 30.94 541 GLN A N 1
ATOM 4268 C CA . GLN A 1 541 ? -11.251 52.354 -13.678 1.00 30.94 541 GLN A CA 1
ATOM 4269 C C . GLN A 1 541 ? -12.539 52.265 -14.529 1.00 30.94 541 GLN A C 1
ATOM 4271 O O . GLN A 1 541 ? -13.159 53.303 -14.739 1.00 30.94 541 GLN A O 1
ATOM 4276 N N . ASP A 1 542 ? -13.027 51.079 -14.916 1.00 30.64 542 ASP A N 1
ATOM 4277 C CA . ASP A 1 542 ? -14.133 50.929 -15.896 1.00 30.64 542 ASP A CA 1
ATOM 4278 C C . ASP A 1 542 ? -15.563 50.766 -15.318 1.00 30.64 542 ASP A C 1
ATOM 4280 O O . ASP A 1 542 ? -16.478 50.313 -16.003 1.00 30.64 542 ASP A O 1
ATOM 4284 N N . LEU A 1 543 ? -15.810 51.134 -14.052 1.00 31.27 543 LEU A N 1
ATOM 4285 C CA . LEU A 1 543 ? -17.121 50.926 -13.398 1.00 31.27 543 LEU A CA 1
ATOM 4286 C C . LEU A 1 543 ? -17.735 52.175 -12.736 1.00 31.27 543 LEU A C 1
ATOM 4288 O O . LEU A 1 543 ? -18.257 52.098 -11.622 1.00 31.27 543 LEU A O 1
ATOM 4292 N N . ARG A 1 544 ? -17.741 53.339 -13.414 1.00 33.97 544 ARG A N 1
ATOM 4293 C CA . ARG A 1 544 ? -18.566 54.501 -12.997 1.00 33.97 544 ARG A CA 1
ATOM 4294 C C . ARG A 1 544 ? -19.190 55.283 -14.174 1.00 33.97 544 ARG A C 1
ATOM 4296 O O . ARG A 1 544 ? -18.479 55.922 -14.936 1.00 33.97 544 ARG A O 1
ATOM 4303 N N . ARG A 1 545 ? -20.535 55.393 -14.153 1.00 31.03 545 ARG A N 1
ATOM 4304 C CA . ARG A 1 545 ? -21.435 56.234 -15.003 1.00 31.03 545 ARG A CA 1
ATOM 4305 C C . ARG A 1 545 ? -21.800 55.616 -16.394 1.00 31.03 545 ARG A C 1
ATOM 4307 O O . ARG A 1 545 ? -21.331 54.523 -16.679 1.00 31.03 545 ARG A O 1
ATOM 4314 N N . PRO A 1 546 ? -22.844 56.102 -17.116 1.00 38.53 546 PRO A N 1
ATOM 4315 C CA . PRO A 1 546 ? -24.201 55.580 -16.885 1.00 38.53 546 PRO A CA 1
ATOM 4316 C C . PRO A 1 546 ? -25.015 55.206 -18.157 1.00 38.53 546 PRO A C 1
ATOM 4318 O O . PRO A 1 546 ? -24.561 55.317 -19.290 1.00 38.53 546 PRO A O 1
ATOM 4321 N N . ARG A 1 547 ? -26.269 54.767 -17.943 1.00 34.44 547 ARG A N 1
ATOM 4322 C CA . ARG A 1 547 ? -27.284 54.367 -18.948 1.00 34.44 547 ARG A CA 1
ATOM 4323 C C . ARG A 1 547 ? -27.349 55.271 -20.205 1.00 34.44 547 ARG A C 1
ATOM 4325 O O . ARG A 1 547 ? -27.692 56.438 -20.054 1.00 34.44 547 ARG A O 1
ATOM 4332 N N . ALA A 1 548 ? -27.261 54.690 -21.416 1.00 27.64 548 ALA A N 1
ATOM 4333 C CA . ALA A 1 548 ? -28.366 54.660 -22.411 1.00 27.64 548 ALA A CA 1
ATOM 4334 C C . ALA A 1 548 ? -27.966 54.210 -23.844 1.00 27.64 548 ALA A C 1
ATOM 4336 O O . ALA A 1 548 ? -27.296 54.950 -24.556 1.00 27.64 548 ALA A O 1
ATOM 4337 N N . ARG A 1 549 ? -28.550 53.099 -24.336 1.00 29.25 549 ARG A N 1
ATOM 4338 C CA . ARG A 1 549 ? -29.348 53.004 -25.595 1.00 29.25 549 ARG A CA 1
ATOM 4339 C C . ARG A 1 549 ? -29.976 51.598 -25.734 1.00 29.25 549 ARG A C 1
ATOM 4341 O O . ARG A 1 549 ? -29.704 50.720 -24.923 1.00 29.25 549 ARG A O 1
ATOM 4348 N N . ARG A 1 550 ? -30.926 51.423 -26.666 1.00 30.08 550 ARG A N 1
ATOM 4349 C CA . ARG A 1 550 ? -31.832 50.251 -26.799 1.00 30.08 550 ARG A CA 1
ATOM 4350 C C . ARG A 1 550 ? -31.737 49.604 -28.196 1.00 30.08 550 ARG A C 1
ATOM 4352 O O . ARG A 1 550 ? -31.416 50.313 -29.143 1.00 30.08 550 ARG A O 1
ATOM 4359 N N . ARG A 1 551 ? -32.268 48.367 -28.321 1.00 27.69 551 ARG A N 1
ATOM 4360 C CA . ARG A 1 551 ? -32.511 47.565 -29.560 1.00 27.69 551 ARG A CA 1
ATOM 4361 C C . ARG A 1 551 ? -31.219 46.938 -30.130 1.00 27.69 551 ARG A C 1
ATOM 4363 O O . ARG A 1 551 ? -30.192 47.592 -30.103 1.00 27.69 551 ARG A O 1
ATOM 4370 N N . ARG A 1 552 ? -31.182 45.707 -30.665 1.00 27.67 552 ARG A N 1
ATOM 4371 C CA . ARG A 1 552 ? -32.182 44.629 -30.929 1.00 27.67 552 ARG A CA 1
ATOM 4372 C C . ARG A 1 552 ? -31.730 43.316 -30.205 1.00 27.67 552 ARG A C 1
ATOM 4374 O O . ARG A 1 552 ? -30.656 43.323 -29.628 1.00 27.67 552 ARG A O 1
ATOM 4381 N N . LEU A 1 553 ? -32.446 42.177 -30.158 1.00 24.28 553 LEU A N 1
ATOM 4382 C CA . LEU A 1 553 ? -33.746 41.813 -30.753 1.00 24.28 553 LEU A CA 1
ATOM 4383 C C . LEU A 1 553 ? -34.734 41.115 -29.773 1.00 24.28 553 LEU A C 1
ATOM 4385 O O . LEU A 1 553 ? -35.531 41.824 -29.162 1.00 24.28 553 LEU A O 1
ATOM 4389 N N . ARG A 1 554 ? -34.763 39.766 -29.699 1.00 26.95 554 ARG A N 1
ATOM 4390 C CA . ARG A 1 554 ? -35.860 38.920 -29.154 1.00 26.95 554 ARG A CA 1
ATOM 4391 C C . ARG A 1 554 ? -35.497 37.422 -28.956 1.00 26.95 554 ARG A C 1
ATOM 4393 O O . ARG A 1 554 ? -34.966 36.845 -29.892 1.00 26.95 554 ARG A O 1
ATOM 4400 N N . LEU A 1 555 ? -35.990 36.844 -27.841 1.00 25.84 555 LEU A N 1
ATOM 4401 C CA . LEU A 1 555 ? -36.672 35.527 -27.636 1.00 25.84 555 LEU A CA 1
ATOM 4402 C C . LEU A 1 555 ? -35.975 34.191 -28.034 1.00 25.84 555 LEU A C 1
ATOM 4404 O O . LEU A 1 555 ? -35.093 34.171 -28.874 1.00 25.84 555 LEU A O 1
ATOM 4408 N N . LEU A 1 556 ? -36.350 33.023 -27.474 1.00 23.41 556 LEU A N 1
ATOM 4409 C CA . LEU A 1 556 ? -37.492 32.677 -26.592 1.00 23.41 556 LEU A CA 1
ATOM 4410 C C . LEU A 1 556 ? -37.102 32.293 -25.151 1.00 23.41 556 LEU A C 1
ATOM 4412 O O . LEU A 1 556 ? -35.986 31.872 -24.872 1.00 23.41 556 LEU A O 1
ATOM 4416 N N . LEU A 1 557 ? -38.088 32.382 -24.251 1.00 23.41 557 LEU A N 1
ATOM 4417 C CA . LEU A 1 557 ? -38.063 31.846 -22.888 1.00 23.41 557 LEU A CA 1
ATOM 4418 C C . LEU A 1 557 ? -39.506 31.454 -22.524 1.00 23.41 557 LEU A C 1
ATOM 4420 O O . LEU A 1 557 ? -40.412 32.265 -22.717 1.00 23.41 557 LEU A O 1
ATOM 4424 N N . VAL A 1 558 ? -39.736 30.245 -22.003 1.00 25.83 558 VAL A N 1
ATOM 4425 C CA . VAL A 1 558 ? -41.027 29.839 -21.412 1.00 25.83 558 VAL A CA 1
ATOM 4426 C C . VAL A 1 558 ? -40.785 29.382 -19.975 1.00 25.83 558 VAL A C 1
ATOM 4428 O O . VAL A 1 558 ? -39.903 28.569 -19.714 1.00 25.83 558 VAL A O 1
ATOM 4431 N N . ARG A 1 559 ? -41.552 29.944 -19.035 1.00 25.19 559 ARG A N 1
ATOM 4432 C CA . ARG A 1 559 ? -41.528 29.618 -17.600 1.00 25.19 559 ARG A CA 1
ATOM 4433 C C . ARG A 1 559 ? -42.725 28.746 -17.221 1.00 25.19 559 ARG A C 1
ATOM 4435 O O . ARG A 1 559 ? -43.826 29.022 -17.691 1.00 25.19 559 ARG A O 1
ATOM 4442 N N . LYS A 1 560 ? -42.512 27.848 -16.256 1.00 23.34 560 LYS A N 1
ATOM 4443 C CA . LYS A 1 560 ? -43.298 27.617 -15.016 1.00 23.34 560 LYS A CA 1
ATOM 4444 C C . LYS A 1 560 ? -42.592 26.463 -14.279 1.00 23.34 560 LYS A C 1
ATOM 4446 O O . LYS A 1 560 ? -42.378 25.437 -14.905 1.00 23.34 560 LYS A O 1
ATOM 4451 N N . SER A 1 561 ? -42.037 26.552 -13.067 1.00 23.20 561 SER A N 1
ATOM 4452 C CA . SER A 1 561 ? -42.307 27.328 -11.837 1.00 23.20 561 SER A CA 1
ATOM 4453 C C . SER A 1 561 ? -43.414 26.750 -10.944 1.00 23.20 561 SER A C 1
ATOM 4455 O O . SER A 1 561 ? -44.584 26.844 -11.294 1.00 23.20 561 SER A O 1
ATOM 4457 N N . ALA A 1 562 ? -42.979 26.291 -9.760 1.00 23.69 562 ALA A N 1
ATOM 4458 C CA . ALA A 1 562 ? -43.718 26.003 -8.522 1.00 23.69 562 ALA A CA 1
ATOM 4459 C C . ALA A 1 562 ? -44.751 24.853 -8.505 1.00 23.69 562 ALA A C 1
ATOM 4461 O O . ALA A 1 562 ? -45.859 24.987 -9.011 1.00 23.69 562 ALA A O 1
ATOM 4462 N N . CYS A 1 563 ? -44.452 23.812 -7.720 1.00 21.38 563 CYS A N 1
ATOM 4463 C CA . CYS A 1 563 ? -44.978 23.739 -6.347 1.00 21.38 563 CYS A CA 1
ATOM 4464 C C . CYS A 1 563 ? -44.004 22.954 -5.436 1.00 21.38 563 CYS A C 1
ATOM 4466 O O . CYS A 1 563 ? -42.937 22.552 -5.900 1.00 21.38 563 CYS A O 1
ATOM 4468 N N . SER A 1 564 ? -44.328 22.792 -4.150 1.00 23.42 564 SER A N 1
ATOM 4469 C CA . SER A 1 564 ? -43.439 22.239 -3.114 1.00 23.42 564 SER A CA 1
ATOM 4470 C C . SER A 1 564 ? -44.191 21.449 -2.035 1.00 23.42 564 SER A C 1
ATOM 4472 O O . SER A 1 564 ? -45.354 21.744 -1.783 1.00 23.42 564 SER A O 1
ATOM 4474 N N . ALA A 1 565 ? -43.441 20.610 -1.306 1.00 23.22 565 ALA A N 1
ATOM 4475 C CA . ALA A 1 565 ? -43.782 19.927 -0.046 1.00 23.22 565 ALA A CA 1
ATOM 4476 C C . ALA A 1 565 ? -44.611 18.624 -0.119 1.00 23.22 565 ALA A C 1
ATOM 4478 O O . ALA A 1 565 ? -45.436 18.434 -1.006 1.00 23.22 565 ALA A O 1
ATOM 4479 N N . CYS A 1 566 ? -44.377 17.780 0.901 1.00 22.03 566 CYS A N 1
ATOM 4480 C CA . CYS A 1 566 ? -44.938 16.441 1.155 1.00 22.03 566 CYS A CA 1
ATOM 4481 C C . CYS A 1 566 ? -44.550 15.337 0.135 1.00 22.03 566 CYS A C 1
ATOM 4483 O O . CYS A 1 566 ? -44.293 15.623 -1.027 1.00 22.03 566 CYS A O 1
ATOM 4485 N N . GLN A 1 567 ? -44.423 14.056 0.515 1.00 25.56 567 GLN A N 1
ATOM 4486 C CA . GLN A 1 567 ? -44.676 13.390 1.810 1.00 25.56 567 GLN A CA 1
ATOM 4487 C C . GLN A 1 567 ? -43.581 12.355 2.151 1.00 25.56 567 GLN A C 1
ATOM 4489 O O . GLN A 1 567 ? -42.848 11.896 1.279 1.00 25.56 567 GLN A O 1
ATOM 4494 N N . SER A 1 568 ? -43.511 11.965 3.425 1.00 25.22 568 SER A N 1
ATOM 4495 C CA . SER A 1 568 ? -42.825 10.762 3.925 1.00 25.22 568 SER A CA 1
ATOM 4496 C C . SER A 1 568 ? -43.816 9.599 4.104 1.00 25.22 568 SER A C 1
ATOM 4498 O O . SER A 1 568 ? -45.016 9.853 4.188 1.00 25.22 568 SER A O 1
ATOM 4500 N N . SER A 1 569 ? -43.313 8.362 4.278 1.00 26.33 569 SER A N 1
ATOM 4501 C CA . SER A 1 569 ? -44.058 7.116 4.621 1.00 26.33 569 SER A CA 1
ATOM 4502 C C . SER A 1 569 ? -45.153 6.655 3.630 1.00 26.33 569 SER A C 1
ATOM 4504 O O . SER A 1 569 ? -45.620 7.441 2.816 1.00 26.33 569 SER A O 1
ATOM 4506 N N . ALA A 1 570 ? -45.647 5.412 3.659 1.00 26.16 570 ALA A N 1
ATOM 4507 C CA . ALA A 1 570 ? -45.026 4.105 3.940 1.00 26.16 570 ALA A CA 1
ATOM 4508 C C . ALA A 1 570 ? -45.971 2.988 3.430 1.00 26.16 570 ALA A C 1
ATOM 4510 O O . ALA A 1 570 ? -47.173 3.214 3.315 1.00 26.16 570 ALA A O 1
ATOM 4511 N N . ASP A 1 571 ? -45.412 1.792 3.217 1.00 25.55 571 ASP A N 1
ATOM 4512 C CA . ASP A 1 571 ? -46.092 0.485 3.180 1.00 25.55 571 ASP A CA 1
ATOM 4513 C C . ASP A 1 571 ? -47.164 0.169 2.106 1.00 25.55 571 ASP A C 1
ATOM 4515 O O . ASP A 1 571 ? -47.666 1.005 1.362 1.00 25.55 571 ASP A O 1
ATOM 4519 N N . CYS A 1 572 ? -47.502 -1.128 2.093 1.00 23.59 572 CYS A N 1
ATOM 4520 C CA . CYS A 1 572 ? -48.587 -1.823 1.391 1.00 23.59 572 CYS A CA 1
ATOM 4521 C C . CYS A 1 572 ? -48.455 -2.167 -0.114 1.00 23.59 572 CYS A C 1
ATOM 4523 O O . CYS A 1 572 ? -47.997 -1.406 -0.954 1.00 23.59 572 CYS A O 1
ATOM 4525 N N . CYS A 1 573 ? -48.919 -3.398 -0.381 1.00 24.25 573 CYS A N 1
ATOM 4526 C CA . CYS A 1 573 ? -49.222 -4.141 -1.615 1.00 24.25 573 CYS A CA 1
ATOM 4527 C C . CYS A 1 573 ? -49.398 -3.364 -2.945 1.00 24.25 573 CYS A C 1
ATOM 4529 O O . CYS A 1 573 ? -49.874 -2.240 -2.969 1.00 24.25 573 CYS A O 1
ATOM 4531 N N . GLY A 1 574 ? -49.176 -3.953 -4.127 1.00 23.42 574 GLY A N 1
ATOM 4532 C CA . GLY A 1 574 ? -48.967 -5.371 -4.467 1.00 23.42 574 GLY A CA 1
ATOM 4533 C C . GLY A 1 574 ? -49.992 -5.874 -5.505 1.00 23.42 574 GLY A C 1
ATOM 4534 O O . GLY A 1 574 ? -51.161 -5.527 -5.423 1.00 23.42 574 GLY A O 1
ATOM 4535 N N . ILE A 1 575 ? -49.553 -6.732 -6.440 1.00 24.73 575 ILE A N 1
ATOM 4536 C CA . ILE A 1 575 ? -50.363 -7.449 -7.460 1.00 24.73 575 ILE A CA 1
ATOM 4537 C C . ILE A 1 575 ? -51.074 -6.573 -8.525 1.00 24.73 575 ILE A C 1
ATOM 4539 O O . ILE A 1 575 ? -52.198 -6.128 -8.332 1.00 24.73 575 ILE A O 1
ATOM 4543 N N . CYS A 1 576 ? -50.445 -6.441 -9.703 1.00 23.56 576 CYS A N 1
ATOM 4544 C CA . CYS A 1 576 ? -51.020 -6.587 -11.065 1.00 23.56 576 CYS A CA 1
ATOM 4545 C C . CYS A 1 576 ? -49.932 -6.185 -12.089 1.00 23.56 576 CYS A C 1
ATOM 4547 O O . CYS A 1 576 ? -49.312 -5.142 -11.926 1.00 23.56 576 CYS A O 1
ATOM 4549 N N . SER A 1 577 ? -49.501 -6.973 -13.080 1.00 25.86 577 SER A N 1
ATOM 4550 C CA . SER A 1 577 ? -50.172 -7.849 -14.064 1.00 25.86 577 SER A CA 1
ATOM 4551 C C . SER A 1 577 ? -50.638 -7.134 -15.342 1.00 25.86 577 SER A C 1
ATOM 4553 O O . SER A 1 577 ? -51.629 -6.419 -15.341 1.00 25.86 577 SER A O 1
ATOM 4555 N N . ASN A 1 578 ? -49.971 -7.503 -16.445 1.00 25.95 578 ASN A N 1
ATOM 4556 C CA . ASN A 1 578 ? -50.352 -7.394 -17.862 1.00 25.95 578 ASN A CA 1
ATOM 4557 C C . ASN A 1 578 ? -50.349 -6.036 -18.610 1.00 25.95 578 ASN A C 1
ATOM 4559 O O . ASN A 1 578 ? -51.126 -5.134 -18.346 1.00 25.95 578 ASN A O 1
ATOM 4563 N N . GLN A 1 579 ? -49.577 -6.061 -19.710 1.00 25.72 579 GLN A N 1
ATOM 4564 C CA . GLN A 1 579 ? -49.920 -5.598 -21.069 1.00 25.72 579 GLN A CA 1
ATOM 4565 C C . GLN A 1 579 ? -50.246 -4.110 -21.312 1.00 25.72 579 GLN A C 1
ATOM 4567 O O . GLN A 1 579 ? -51.327 -3.635 -20.994 1.00 25.72 579 GLN A O 1
ATOM 4572 N N . LEU A 1 580 ? -49.416 -3.459 -22.144 1.00 24.98 580 LEU A N 1
ATOM 4573 C CA . LEU A 1 580 ? -49.777 -3.221 -23.557 1.00 24.98 580 LEU A CA 1
ATOM 4574 C C . LEU A 1 580 ? -48.587 -2.708 -24.398 1.00 24.98 580 LEU A C 1
ATOM 4576 O O . LEU A 1 580 ? -47.929 -1.726 -24.074 1.00 24.98 580 LEU A O 1
ATOM 4580 N N . HIS A 1 581 ? -48.356 -3.363 -25.535 1.00 24.86 581 HIS A N 1
ATOM 4581 C CA . HIS A 1 581 ? -47.602 -2.845 -26.687 1.00 24.86 581 HIS A CA 1
ATOM 4582 C C . HIS A 1 581 ? -48.644 -2.434 -27.746 1.00 24.86 581 HIS A C 1
ATOM 4584 O O . HIS A 1 581 ? -49.681 -3.103 -27.810 1.00 24.86 581 HIS A O 1
ATOM 4590 N N . PRO A 1 582 ? -48.412 -1.422 -28.616 1.00 37.56 582 PRO A N 1
ATOM 4591 C CA . PRO A 1 582 ? -47.748 -1.761 -29.889 1.00 37.56 582 PRO A CA 1
ATOM 4592 C C . PRO A 1 582 ? -47.027 -0.624 -30.673 1.00 37.56 582 PRO A C 1
ATOM 4594 O O . PRO A 1 582 ? -47.312 0.552 -30.506 1.00 37.56 582 PRO A O 1
ATOM 4597 N N . ARG A 1 583 ? -46.229 -1.049 -31.677 1.00 24.17 583 ARG A N 1
ATOM 4598 C CA . ARG A 1 583 ? -45.783 -0.338 -32.916 1.00 24.17 583 ARG A CA 1
ATOM 4599 C C . ARG A 1 583 ? -44.910 0.927 -32.736 1.00 24.17 583 ARG A C 1
ATOM 4601 O O . ARG A 1 583 ? -45.309 1.891 -32.110 1.00 24.17 583 ARG A O 1
ATOM 4608 N N . ARG A 1 584 ? -43.656 0.966 -33.216 1.00 27.41 584 ARG A N 1
ATOM 4609 C CA . ARG A 1 584 ? -43.103 0.821 -34.596 1.00 27.41 584 ARG A CA 1
ATOM 4610 C C . ARG A 1 584 ? -43.431 1.973 -35.562 1.00 27.41 584 ARG A C 1
ATOM 4612 O O . ARG A 1 584 ? -44.540 2.031 -36.082 1.00 27.41 584 ARG A O 1
ATOM 4619 N N . GLN A 1 585 ? -42.383 2.689 -35.979 1.00 24.11 585 GLN A N 1
ATOM 4620 C CA . GLN A 1 585 ? -42.130 3.031 -37.388 1.00 24.11 585 GLN A CA 1
ATOM 4621 C C . GLN A 1 585 ? -40.665 2.693 -37.750 1.00 24.11 585 GLN A C 1
ATOM 4623 O O . GLN A 1 585 ? -39.858 2.413 -36.866 1.00 24.11 585 GLN A O 1
ATOM 4628 N N . GLU A 1 586 ? -40.357 2.622 -39.047 1.00 27.22 586 GLU A N 1
ATOM 4629 C CA . GLU A 1 586 ? -39.133 2.063 -39.660 1.00 27.22 586 GLU A CA 1
ATOM 4630 C C . GLU A 1 586 ? -38.741 2.955 -40.857 1.00 27.22 586 GLU A C 1
ATOM 4632 O O . GLU A 1 586 ? -39.644 3.502 -41.496 1.00 27.22 586 GLU A O 1
ATOM 4637 N N . PRO A 1 587 ? -37.447 3.076 -41.221 1.00 37.25 587 PRO A N 1
ATOM 4638 C CA . PRO A 1 587 ? -37.113 2.841 -42.634 1.00 37.25 587 PRO A CA 1
ATOM 4639 C C . PRO A 1 587 ? -35.747 2.159 -42.899 1.00 37.25 587 PRO A C 1
ATOM 4641 O O . PRO A 1 587 ? -34.683 2.702 -42.631 1.00 37.25 587 PRO A O 1
ATOM 4644 N N . ARG A 1 588 ? -35.806 0.957 -43.493 1.00 28.88 588 ARG A N 1
ATOM 4645 C CA . ARG A 1 588 ? -35.300 0.562 -44.842 1.00 28.88 588 ARG A CA 1
ATOM 4646 C C . ARG A 1 588 ? -34.199 1.442 -45.506 1.00 28.88 588 ARG A C 1
ATOM 4648 O O . ARG A 1 588 ? -34.324 2.655 -45.499 1.00 28.88 588 ARG A O 1
ATOM 4655 N N . ARG A 1 589 ? -33.218 0.908 -46.274 1.00 30.38 589 ARG A N 1
ATOM 4656 C CA . ARG A 1 589 ? -33.120 -0.427 -46.939 1.00 30.38 589 ARG A CA 1
ATOM 4657 C C . ARG A 1 589 ? -31.712 -0.794 -47.493 1.00 30.38 589 ARG A C 1
ATOM 4659 O O . ARG A 1 589 ? -31.121 0.018 -48.192 1.00 30.38 589 ARG A O 1
ATOM 4666 N N . ALA A 1 590 ? -31.306 -2.066 -47.320 1.00 27.53 590 ALA A N 1
ATOM 4667 C CA . ALA A 1 590 ? -30.271 -2.872 -48.033 1.00 27.53 590 ALA A CA 1
ATOM 4668 C C . ALA A 1 590 ? -30.397 -4.353 -47.542 1.00 27.53 590 ALA A C 1
ATOM 4670 O O . ALA A 1 590 ? -30.968 -4.537 -46.469 1.00 27.53 590 ALA A O 1
ATOM 4671 N N . ARG A 1 591 ? -30.030 -5.500 -48.163 1.00 31.11 591 ARG A N 1
ATOM 4672 C CA . ARG A 1 591 ? -29.628 -5.984 -49.521 1.00 31.11 591 ARG A CA 1
ATOM 4673 C C . ARG A 1 591 ? -28.264 -5.557 -50.097 1.00 31.11 591 ARG A C 1
ATOM 4675 O O . ARG A 1 591 ? -28.017 -4.366 -50.149 1.00 31.11 591 ARG A O 1
ATOM 4682 N N . ARG A 1 592 ? -27.407 -6.447 -50.649 1.00 29.88 592 ARG A N 1
ATOM 4683 C CA . ARG A 1 592 ? -27.431 -7.933 -50.909 1.00 29.88 592 ARG A CA 1
ATOM 4684 C C . ARG A 1 592 ? -26.197 -8.620 -50.229 1.00 29.88 592 ARG A C 1
ATOM 4686 O O . ARG A 1 592 ? -25.474 -7.899 -49.563 1.00 29.88 592 ARG A O 1
ATOM 4693 N N . HIS A 1 593 ? -25.861 -9.925 -50.282 1.00 28.34 593 HIS A N 1
ATOM 4694 C CA . HIS A 1 593 ? -26.233 -11.110 -51.103 1.00 28.34 593 HIS A CA 1
ATOM 4695 C C . HIS A 1 593 ? -26.357 -12.404 -50.240 1.00 28.34 593 HIS A C 1
ATOM 4697 O O . HIS A 1 593 ? -26.312 -12.317 -49.016 1.00 28.34 593 HIS A O 1
ATOM 4703 N N . ARG A 1 594 ? -26.589 -13.585 -50.850 1.00 27.98 594 ARG A N 1
ATOM 4704 C CA . ARG A 1 594 ? -26.926 -14.863 -50.169 1.00 27.98 594 ARG A CA 1
ATOM 4705 C C . ARG A 1 594 ? -26.432 -16.104 -50.944 1.00 27.98 594 ARG A C 1
ATOM 4707 O O . ARG A 1 594 ? -26.580 -16.108 -52.161 1.00 27.98 594 ARG A O 1
ATOM 4714 N N . GLN A 1 595 ? -25.967 -17.123 -50.213 1.00 26.16 595 GLN A N 1
ATOM 4715 C CA . GLN A 1 595 ? -25.893 -18.583 -50.480 1.00 26.16 595 GLN A CA 1
ATOM 4716 C C . GLN A 1 595 ? -25.771 -19.212 -49.059 1.00 26.16 595 GLN A C 1
ATOM 4718 O O . GLN A 1 595 ? -25.005 -18.680 -48.262 1.00 26.16 595 GLN A O 1
ATOM 4723 N N . GLU A 1 596 ? -26.616 -20.100 -48.511 1.00 27.55 596 GLU A N 1
ATOM 4724 C CA . GLU A 1 596 ? -27.118 -21.425 -48.950 1.00 27.55 596 GLU A CA 1
ATOM 4725 C C . GLU A 1 596 ? -25.986 -22.465 -49.035 1.00 27.55 596 GLU A C 1
ATOM 4727 O O . GLU A 1 596 ? -25.021 -22.206 -49.737 1.00 27.55 596 GLU A O 1
ATOM 4732 N N . GLN A 1 597 ? -25.997 -23.664 -48.432 1.00 25.83 597 GLN A N 1
ATOM 4733 C CA . GLN A 1 597 ? -26.802 -24.458 -47.458 1.00 25.83 597 GLN A CA 1
ATOM 4734 C C . GLN A 1 597 ? -26.174 -25.907 -47.511 1.00 25.83 597 GLN A C 1
ATOM 4736 O O . GLN A 1 597 ? -25.236 -26.066 -48.295 1.00 25.83 597 GLN A O 1
ATOM 4741 N N . PRO A 1 598 ? -26.630 -27.001 -46.837 1.00 47.41 598 PRO A N 1
ATOM 4742 C CA . PRO A 1 598 ? -27.568 -27.175 -45.711 1.00 47.41 598 PRO A CA 1
ATOM 4743 C C . PRO A 1 598 ? -27.141 -28.195 -44.593 1.00 47.41 598 PRO A C 1
ATOM 4745 O O . PRO A 1 598 ? -26.161 -28.914 -44.703 1.00 47.41 598 PRO A O 1
ATOM 4748 N N . HIS A 1 599 ? -27.997 -28.303 -43.560 1.00 28.61 599 HIS A N 1
ATOM 4749 C CA . HIS A 1 599 ? -28.368 -29.488 -42.739 1.00 28.61 599 HIS A CA 1
ATOM 4750 C C . HIS A 1 599 ? -27.362 -30.426 -42.021 1.00 28.61 599 HIS A C 1
ATOM 4752 O O . HIS A 1 599 ? -26.652 -31.207 -42.640 1.00 28.61 599 HIS A O 1
ATOM 4758 N N . LEU A 1 600 ? -27.615 -30.603 -40.708 1.00 26.47 600 LEU A N 1
ATOM 4759 C CA . LEU A 1 600 ? -27.989 -31.904 -40.104 1.00 26.47 600 LEU A CA 1
ATOM 4760 C C . LEU A 1 600 ? -28.906 -31.696 -38.862 1.00 26.47 600 LEU A C 1
ATOM 4762 O O . LEU A 1 600 ? -29.252 -30.553 -38.561 1.00 26.47 600 LEU A O 1
ATOM 4766 N N . ARG A 1 601 ? -29.407 -32.767 -38.212 1.00 26.69 601 ARG A N 1
ATOM 4767 C CA . ARG A 1 601 ? -30.551 -32.746 -37.255 1.00 26.69 601 ARG A CA 1
ATOM 4768 C C . ARG A 1 601 ? -30.289 -33.454 -35.908 1.00 26.69 601 ARG A C 1
ATOM 4770 O O . ARG A 1 601 ? -29.793 -34.571 -35.935 1.00 26.69 601 ARG A O 1
ATOM 4777 N N . CYS A 1 602 ? -30.873 -32.903 -34.826 1.00 23.00 602 CYS A N 1
ATOM 4778 C CA . CYS A 1 602 ? -31.307 -33.577 -33.570 1.00 23.00 602 CYS A CA 1
ATOM 4779 C C . CYS A 1 602 ? -30.191 -34.283 -32.737 1.00 23.00 602 CYS A C 1
ATOM 4781 O O . CYS A 1 602 ? -29.068 -34.399 -33.200 1.00 23.00 602 CYS A O 1
ATOM 4783 N N . VAL A 1 603 ? -30.353 -34.700 -31.468 1.00 26.53 603 VAL A N 1
ATOM 4784 C CA . VAL A 1 603 ? -31.517 -35.122 -30.646 1.00 26.53 603 VAL A CA 1
ATOM 4785 C C . VAL A 1 603 ? -31.353 -34.674 -29.171 1.00 26.53 603 VAL A C 1
ATOM 4787 O O . VAL A 1 603 ? -30.241 -34.666 -28.656 1.00 26.53 603 VAL A O 1
ATOM 4790 N N . GLU A 1 604 ? -32.452 -34.374 -28.463 1.00 27.22 604 GLU A N 1
ATOM 4791 C CA . GLU A 1 604 ? -32.482 -34.192 -26.992 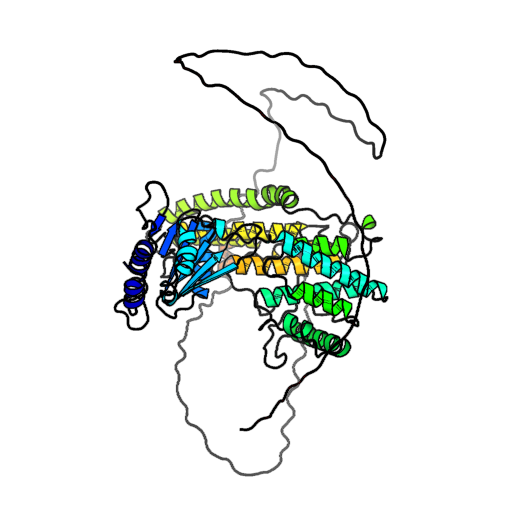1.00 27.22 604 GLU A CA 1
ATOM 4792 C C . GLU A 1 604 ? -32.639 -35.521 -26.223 1.00 27.22 604 GLU A C 1
ATOM 4794 O O . GLU A 1 604 ? -33.383 -36.397 -26.666 1.00 27.22 604 GLU A O 1
ATOM 4799 N N . ARG A 1 605 ? -32.095 -35.625 -24.996 1.00 26.92 605 ARG A N 1
ATOM 4800 C CA . ARG A 1 605 ? -32.623 -36.519 -23.937 1.00 26.92 605 ARG A CA 1
ATOM 4801 C C . ARG A 1 605 ? -32.510 -35.892 -22.536 1.00 26.92 605 ARG A C 1
ATOM 4803 O O . ARG A 1 605 ? -31.569 -35.158 -22.257 1.00 26.92 605 ARG A O 1
ATOM 4810 N N . ARG A 1 606 ? -33.469 -36.215 -21.655 1.00 29.58 606 ARG A N 1
ATOM 4811 C CA . ARG A 1 606 ? -33.557 -35.806 -20.232 1.00 29.58 606 ARG A CA 1
ATOM 4812 C C . ARG A 1 606 ? -33.505 -37.022 -19.288 1.00 29.58 606 ARG A C 1
ATOM 4814 O O . ARG A 1 606 ? -34.034 -38.071 -19.641 1.00 29.58 606 ARG A O 1
ATOM 4821 N N . ALA A 1 607 ? -32.965 -36.819 -18.081 1.00 27.52 607 ALA A N 1
ATOM 4822 C CA . ALA A 1 607 ? -33.002 -37.686 -16.886 1.00 27.52 607 ALA A CA 1
ATOM 4823 C C . ALA A 1 607 ? -32.635 -36.810 -15.656 1.00 27.52 607 ALA A C 1
ATOM 4825 O O . ALA A 1 607 ? -31.799 -35.924 -15.816 1.00 27.52 607 ALA A O 1
ATOM 4826 N N . VAL A 1 608 ? -33.196 -36.866 -14.435 1.00 30.80 608 VAL A N 1
ATOM 4827 C CA . VAL A 1 608 ? -34.291 -37.649 -13.803 1.00 30.80 608 VAL A CA 1
ATOM 4828 C C . VAL A 1 608 ? -34.027 -39.157 -13.644 1.00 30.80 608 VAL A C 1
ATOM 4830 O O . VAL A 1 608 ? -33.828 -39.830 -14.644 1.00 30.80 608 VAL A O 1
ATOM 4833 N N . GLY A 1 609 ? -34.072 -39.749 -12.440 1.00 27.34 609 GLY A N 1
ATOM 4834 C CA . GLY A 1 609 ? -34.286 -39.183 -11.091 1.00 27.34 609 GLY A CA 1
ATOM 4835 C C . GLY A 1 609 ? -34.338 -40.270 -9.990 1.00 27.34 609 GLY A C 1
ATOM 4836 O O . GLY A 1 609 ? -34.181 -41.441 -10.304 1.00 27.34 609 GLY A O 1
ATOM 4837 N N . GLU A 1 610 ? -34.611 -39.870 -8.734 1.00 28.25 610 GLU A N 1
ATOM 4838 C CA . GLU A 1 610 ? -34.788 -40.728 -7.522 1.00 28.25 610 GLU A CA 1
ATOM 4839 C C . GLU A 1 610 ? -33.515 -41.448 -6.991 1.00 28.25 610 GLU A C 1
ATOM 4841 O O . GLU A 1 610 ? -32.609 -41.732 -7.760 1.00 28.25 610 GLU A O 1
ATOM 4846 N N . ARG A 1 611 ? -33.224 -41.675 -5.689 1.00 31.73 611 ARG A N 1
ATOM 4847 C CA . ARG A 1 611 ? -33.902 -41.744 -4.354 1.00 31.73 611 ARG A CA 1
ATOM 4848 C C . ARG A 1 611 ? -34.229 -43.164 -3.822 1.00 31.73 611 ARG A C 1
ATOM 4850 O O . ARG A 1 611 ? -35.286 -43.699 -4.127 1.00 31.73 611 ARG A O 1
ATOM 4857 N N . ARG A 1 612 ? -33.411 -43.655 -2.868 1.00 29.36 612 ARG A N 1
ATOM 4858 C CA . ARG A 1 612 ? -33.703 -44.463 -1.633 1.00 29.36 612 ARG A CA 1
ATOM 4859 C C . ARG A 1 612 ? -32.357 -44.638 -0.878 1.00 29.36 612 ARG A C 1
ATOM 4861 O O . ARG A 1 612 ? -31.347 -44.697 -1.563 1.00 29.36 612 ARG A O 1
ATOM 4868 N N . ARG A 1 613 ? -32.150 -44.567 0.453 1.00 32.19 613 ARG A N 1
ATOM 4869 C CA . ARG A 1 613 ? -32.873 -44.780 1.745 1.00 32.19 613 ARG A CA 1
ATOM 4870 C C . ARG A 1 613 ? -32.832 -46.212 2.332 1.00 32.19 613 ARG A C 1
ATOM 4872 O O . ARG A 1 613 ? -33.483 -47.095 1.793 1.00 32.19 613 ARG A O 1
ATOM 4879 N N . GLY A 1 614 ? -32.215 -46.333 3.525 1.00 28.41 614 GLY A N 1
ATOM 4880 C CA . GLY A 1 614 ? -32.254 -47.474 4.474 1.00 28.41 614 GLY A CA 1
ATOM 4881 C C . GLY A 1 614 ? -31.018 -48.402 4.431 1.00 28.41 614 GLY A C 1
ATOM 4882 O O . GLY A 1 614 ? -30.553 -48.686 3.337 1.00 28.41 614 GLY A O 1
ATOM 4883 N N . GLY A 1 615 ? -30.443 -48.896 5.545 1.00 27.55 615 GLY A N 1
ATOM 4884 C CA . GLY A 1 615 ? -30.618 -48.528 6.969 1.00 27.55 615 GLY A CA 1
ATOM 4885 C C . GLY A 1 615 ? -30.002 -49.523 7.996 1.00 27.55 615 GLY A C 1
ATOM 4886 O O . GLY A 1 615 ? -29.870 -50.693 7.678 1.00 27.55 615 GLY A O 1
ATOM 4887 N N . ALA A 1 616 ? -29.735 -49.034 9.226 1.00 31.12 616 ALA A N 1
ATOM 4888 C CA . ALA A 1 616 ? -29.651 -49.727 10.545 1.00 31.12 616 ALA A CA 1
ATOM 4889 C C . ALA A 1 616 ? -28.569 -50.816 10.875 1.00 31.12 616 ALA A C 1
ATOM 4891 O O . ALA A 1 616 ? -28.219 -51.637 10.040 1.00 31.12 616 ALA A O 1
ATOM 4892 N N . GLY A 1 617 ? -28.115 -50.849 12.153 1.00 28.66 617 GLY A N 1
ATOM 4893 C CA . GLY A 1 617 ? -27.165 -51.823 12.774 1.00 28.66 617 GLY A CA 1
ATOM 4894 C C . GLY A 1 617 ? -25.787 -51.224 13.170 1.00 28.66 617 GLY A C 1
ATOM 4895 O O . GLY A 1 617 ? -25.155 -50.650 12.292 1.00 28.66 617 GLY A O 1
ATOM 4896 N N . VAL A 1 618 ? -25.217 -51.199 14.400 1.00 33.31 618 VAL A N 1
ATOM 4897 C CA . VAL A 1 618 ? -25.558 -51.557 15.820 1.00 33.31 618 VAL A CA 1
ATOM 4898 C C . VAL A 1 618 ? -24.871 -52.825 16.426 1.00 33.31 618 VAL A C 1
ATOM 4900 O O . VAL A 1 618 ? -25.102 -53.924 15.944 1.00 33.31 618 VAL A O 1
ATOM 4903 N N . VAL A 1 619 ? -24.116 -52.640 17.545 1.00 32.53 619 VAL A N 1
ATOM 4904 C CA . VAL A 1 619 ? -23.264 -53.591 18.357 1.00 32.53 619 VAL A CA 1
ATOM 4905 C C . VAL A 1 619 ? -22.001 -54.142 17.634 1.00 32.53 619 VAL A C 1
ATOM 4907 O O . VAL A 1 619 ? -22.056 -54.337 16.430 1.00 32.53 619 VAL A O 1
ATOM 4910 N N . GLY A 1 620 ? -20.824 -54.431 18.237 1.00 29.17 620 GLY A N 1
ATOM 4911 C CA . GLY A 1 620 ? -20.227 -54.176 19.577 1.00 29.17 620 GLY A CA 1
ATOM 4912 C C . GLY A 1 620 ? -19.118 -55.208 19.968 1.00 29.17 620 GLY A C 1
ATOM 4913 O O . GLY A 1 620 ? -19.163 -56.333 19.486 1.00 29.17 620 GLY A O 1
ATOM 4914 N N . GLY A 1 621 ? -18.149 -54.849 20.841 1.00 28.98 621 GLY A N 1
ATOM 4915 C CA . GLY A 1 621 ? -16.980 -55.682 21.275 1.00 28.98 621 GLY A CA 1
ATOM 4916 C C . GLY A 1 621 ? -15.621 -55.102 20.800 1.00 28.98 621 GLY A C 1
ATOM 4917 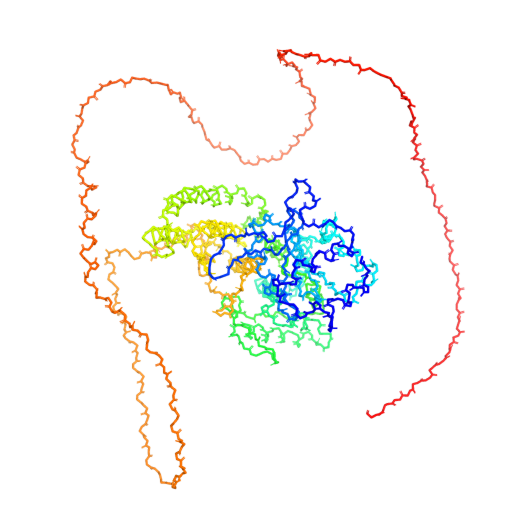O O . GLY A 1 621 ? -15.498 -54.892 19.602 1.00 28.98 621 GLY A O 1
ATOM 4918 N N . VAL A 1 622 ? -14.586 -54.687 21.565 1.00 32.69 622 VAL A N 1
ATOM 4919 C CA . VAL A 1 622 ? -14.000 -54.901 22.929 1.00 32.69 622 VAL A CA 1
ATOM 4920 C C . VAL A 1 622 ? -12.757 -55.839 22.925 1.00 32.69 622 VAL A C 1
ATOM 4922 O O . VAL A 1 622 ? -12.817 -56.912 22.339 1.00 32.69 622 VAL A O 1
ATOM 4925 N N . TRP A 1 623 ? -11.674 -55.429 23.628 1.00 31.28 623 TRP A N 1
ATOM 4926 C CA . TRP A 1 623 ? -10.282 -55.978 23.682 1.00 31.28 623 TRP A CA 1
ATOM 4927 C C . TRP A 1 623 ? -9.434 -55.768 22.397 1.00 31.28 623 TRP A C 1
ATOM 4929 O O . TRP A 1 623 ? -9.976 -55.817 21.302 1.00 31.28 623 TRP A O 1
ATOM 4939 N N . GLY A 1 624 ? -8.112 -55.498 22.407 1.00 28.94 624 GLY A N 1
ATOM 4940 C CA . GLY A 1 624 ? -7.114 -55.265 23.483 1.00 28.94 624 GLY A CA 1
ATOM 4941 C C . GLY A 1 624 ? -5.865 -56.168 23.326 1.00 28.94 624 GLY A C 1
ATOM 4942 O O . GLY A 1 624 ? -6.047 -57.349 23.069 1.00 28.94 624 GLY A O 1
ATOM 4943 N N . GLY A 1 625 ? -4.593 -55.748 23.468 1.00 29.77 625 GLY A N 1
ATOM 4944 C CA . GLY A 1 625 ? -3.942 -54.448 23.763 1.00 29.77 625 GLY A CA 1
ATOM 4945 C C . GLY A 1 625 ? -2.397 -54.620 23.909 1.00 29.77 625 GLY A C 1
ATOM 4946 O O . GLY A 1 625 ? -1.924 -55.723 23.656 1.00 29.77 625 GLY A O 1
ATOM 4947 N N . TRP A 1 626 ? -1.645 -53.603 24.395 1.00 32.81 626 TRP A N 1
ATOM 4948 C CA . TRP A 1 626 ? -0.165 -53.613 24.663 1.00 32.81 626 TRP A CA 1
ATOM 4949 C C . TRP A 1 626 ? 0.732 -53.720 23.391 1.00 32.81 626 TRP A C 1
ATOM 4951 O O . TRP A 1 626 ? 0.225 -54.084 22.338 1.00 32.81 626 TRP A O 1
ATOM 4961 N N . ALA A 1 627 ? 2.052 -53.451 23.341 1.00 33.66 627 ALA A N 1
ATOM 4962 C CA . ALA A 1 627 ? 3.024 -52.549 24.020 1.00 33.66 627 ALA A CA 1
ATOM 4963 C C . ALA A 1 627 ? 4.366 -52.608 23.194 1.00 33.66 627 ALA A C 1
ATOM 4965 O O . ALA A 1 627 ? 4.429 -53.406 22.264 1.00 33.66 627 ALA A O 1
ATOM 4966 N N . THR A 1 628 ? 5.474 -51.857 23.363 1.00 33.56 628 THR A N 1
ATOM 4967 C CA . THR A 1 628 ? 5.963 -50.839 24.335 1.00 33.56 628 THR A CA 1
ATOM 4968 C C . THR A 1 628 ? 6.999 -49.899 23.640 1.00 33.56 628 THR A C 1
ATOM 4970 O O . THR A 1 628 ? 7.174 -49.988 22.429 1.00 33.56 628 THR A O 1
ATOM 4973 N N . GLY A 1 629 ? 7.704 -49.015 24.375 1.00 30.98 629 GLY A N 1
ATOM 4974 C CA . GLY A 1 629 ? 8.943 -48.328 23.923 1.00 30.98 629 GLY A CA 1
ATOM 4975 C C . GLY A 1 629 ? 10.224 -49.190 24.064 1.00 30.98 629 GLY A C 1
ATOM 4976 O O . GLY A 1 629 ? 10.084 -50.404 24.214 1.00 30.98 629 GLY A O 1
ATOM 4977 N N . PRO A 1 630 ? 11.451 -48.608 24.055 1.00 49.41 630 PRO A N 1
ATOM 4978 C CA . PRO A 1 630 ? 11.822 -47.540 24.998 1.00 49.41 630 PRO A CA 1
ATOM 4979 C C . PRO A 1 630 ? 12.595 -46.331 24.412 1.00 49.41 630 PRO A C 1
ATOM 4981 O O . PRO A 1 630 ? 12.931 -46.265 23.234 1.00 49.41 630 PRO A O 1
ATOM 4984 N N . THR A 1 631 ? 12.869 -45.363 25.291 1.00 42.66 631 THR A N 1
ATOM 4985 C CA . THR A 1 631 ? 13.681 -44.148 25.091 1.00 42.66 631 THR A CA 1
ATOM 4986 C C . THR A 1 631 ? 15.119 -44.314 25.582 1.00 42.66 631 THR A C 1
ATOM 4988 O O . THR A 1 631 ? 15.314 -45.005 26.578 1.00 42.66 631 THR A O 1
ATOM 4991 N N . GLU A 1 632 ? 16.061 -43.507 25.079 1.00 36.03 632 GLU A N 1
ATOM 4992 C CA . GLU A 1 632 ? 17.197 -43.051 25.904 1.00 36.03 632 GLU A CA 1
ATOM 4993 C C . GLU A 1 632 ? 17.621 -41.596 25.588 1.00 36.03 632 GLU A C 1
ATOM 4995 O O . GLU A 1 632 ? 16.921 -40.905 24.843 1.00 36.03 632 GLU A O 1
ATOM 5000 N N . ARG A 1 633 ? 18.644 -41.066 26.280 1.00 37.44 633 ARG A N 1
ATOM 5001 C CA . ARG A 1 633 ? 18.828 -39.619 26.568 1.00 37.44 633 ARG A CA 1
ATOM 5002 C C . ARG A 1 633 ? 20.275 -39.096 26.318 1.00 37.44 633 ARG A C 1
ATOM 5004 O O . ARG A 1 633 ? 21.102 -39.881 25.870 1.00 37.44 633 ARG A O 1
ATOM 5011 N N . PRO A 1 634 ? 20.579 -37.784 26.501 1.00 60.03 634 PRO A N 1
ATOM 5012 C CA . PRO A 1 634 ? 21.652 -37.119 25.747 1.00 60.03 634 PRO A CA 1
ATOM 5013 C C . PRO A 1 634 ? 22.943 -36.777 26.515 1.00 60.03 634 PRO A C 1
ATOM 5015 O O . PRO A 1 634 ? 22.905 -36.486 27.708 1.00 60.03 634 PRO A O 1
ATOM 5018 N N . THR A 1 635 ? 24.025 -36.656 25.740 1.00 41.72 635 THR A N 1
ATOM 5019 C CA . THR A 1 635 ? 25.146 -35.679 25.782 1.00 41.72 635 THR A CA 1
ATOM 5020 C C . THR A 1 635 ? 25.930 -35.863 24.462 1.00 41.72 635 THR A C 1
ATOM 5022 O O . THR A 1 635 ? 25.756 -36.887 23.802 1.00 41.72 635 THR A O 1
ATOM 5025 N N . ILE A 1 636 ? 26.741 -34.935 23.945 1.00 45.03 636 ILE A N 1
ATOM 5026 C CA . ILE A 1 636 ? 27.382 -33.721 24.494 1.00 45.03 636 ILE A CA 1
ATOM 5027 C C . ILE A 1 636 ? 26.891 -32.480 23.737 1.00 45.03 636 ILE A C 1
ATOM 5029 O O . ILE A 1 636 ? 26.797 -32.567 22.494 1.00 45.03 636 ILE A O 1
#

Organism: NCBI:txid1207057

Foldseek 3Di:
DELVVLCQQCPVPHPLQPDAQVRNLLVNVVVLCVHLVHDRAPRDPPWPWHAFQFQQADDPDTQTQRIATQQQEGEHEHHPPDDQLVVVLSCLLCCVVSVNHQWYWYYNSQKIWTWGGDPQADIDIDIAGSVCSNPPVSSVVVSCSRVPRVVPGDPDGLVNLLVQLLVLLLVLLCVQVVVPDDLLLSLLLSLVLLVLLLCPLLCQAPDLVLLVLLVDPPDDQVRSLVLQLVVLVCCCQWADDPPDTHFNADDPSSPDRRRDRDDPSSSVSSNSNSPGNSLSHDLLSLLSNCQRSGDPVVCVVLVSDRDDPVNLCVVLCVPAQVVLVVVLVVLLVVLLVLLVVDPDCPDPSLVVSQVSLVVSQVVLLVAADEDAAQFLQPSVLVNLLSSVVSQSVSLSSSSSSVHHRDPDRSGALVRYAYEHQDPSRLSSSLSSRLSSRCSSCVSSSHHQDRNPSRDDNPRSHHHDSPPDDDDDPDDDDPDDDDDDDDPDDDDDDDDDDDDDDDDDDDDDDDDDDDDDDDDDDDDDPPPVVVVVPPPPDPPPDDDDDDDDDDDDDDDDDDDDDDDDDDDDDDDDDDDDDDDDDDDDDDDDDDDDDDDDDDDDDDDDDDDDDDDDDDDDDDDDDDDDDDDDDDDDDDDD

pLDDT: mean 72.88, std 26.63, range [21.38, 98.25]

Secondary structure (DSSP, 8-state):
--HHHHHHHHSTT-TTTT--HHHHHHHHHHHHHHHHT-PPTT-STTS-EEEEEEE---SSS-EEEEEEETTTEEEEE--TT--HHHHHHHHHHHTTTTT--SEEEEE-SSEEEEEE--TTS---EEEEEGGGTTSHHHHHHHHHHHH-GGGGS-SS-HHHHHHHHHHHHHHHHHHHHHTT--HHHHHHHHHHHHHHHHHHHTTSSGGGHHHHHHH-TTS-HHHHHHHHHHHHHHHHH-EEETTEEE----SSTTS--------HHHHHHHHHHHTS-GGG--TTHHHHHHHHHS-HHHHHHTT-PPPPHHHHHHHHIIIIIHHHHHHHHHHHHHHHHHHTT-SSTTSHHHHHHHHHHHHHHHHHHH--EEETT-TTSHHHHHHHHHHHHHHHHHHHHHHTTTPPPPSS-S-SGGGEEEEESSHHHHHHHHHHHHHHHHHHHHHTTPPPP-TTSS---TTEEES-TTT--PPPS---TT-PPPPPPPPPPPPPPPPPPP----PPPPPPPPPP-PPPPPPP----TTTHHHHTTSSSSSSSSS----------------------------------------------------------------------------------------------

Sequence (636 aa):
MTPADFIAKWGPGGPAHSLSERAGAQPHFIDLCRLLGVPEPGAVPGEDYVFEQHTLLLGEARGYADVYWRNRFAWENKAPAKNLDAALRQLQQYSLALSNPPLLVVCDRLVIRIHTQFNGH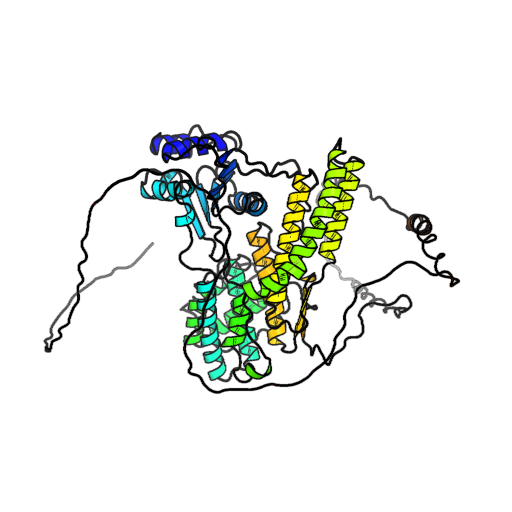PSEQHTVRIDQLDQPATQSLLRRVWLDPESFRPQKTTRDITEAAARSFATLAEQLRSRGNDAETVAHFLTQCLFCFFAEDVGLLPGRMFERLVGNRQLTSGRLTTGLQSLFATMQGGGLYGPDDIPWFNGGLFQRIDVPRLEIVDITELRNAAALNWSAIDVSIFGTLFERGLDPAKRSQLGAHYTDPATIARIVEPVVTRPLLQKWELTAQELRAQTAKIKKHGDAAHRKAHARFVLWLEELRAFRILDPACGSGNFLFLGLKALKDVELLTITQAADLGLDREQDLVTGPHNVLGIELNEYAAELARVSIWIGEIQWRIAHGYPPKTNPVLEPLEQIECRDALLQFLPPRWGGPGGARPPSQPPPRPSPPPSPQRGEGASPPPKPLARRQRRHRQPALHWRQEDARRAGRCLYRNAAQDLRRPRARRRRLRLLLVRKSACSACQSSADCCGICSNQLHPRRQEPRRARRHRQEQPHLRCVERRAVGERRRGGAGVVGGVWGGWATGPTERPTI

InterPro domains:
  IPR029063 S-adenosyl-L-methionine-dependent methyltransferase superfamily [G3DSA:3.40.50.150] (281-485)
  IPR029063 S-adenosyl-L-methionine-dependent methyltransferase superfamily [SSF53335] (168-470)
  IPR046816 MmeI-like, DNA-methyltransferase domain [PF20473] (360-444)
  IPR046817 MmeI-like, N-terminal domain [PF20464] (2-178)
  IPR046819 MmeI-like, helicase spacer domain [PF20465] (185-254)
  IPR050953 N(4)/N(6)-adenine-specific DNA methyltransferase [PTHR33841] (155-470)